Protein AF-0000000086115958 (afdb_homodimer)

Organism: NCBI:txid247094

pLDDT: mean 96.25, std 4.14, range [57.81, 99.0]

Structure (mmCIF, N/CA/C/O backbone):
data_AF-0000000086115958-model_v1
#
loop_
_entity.id
_entity.type
_entity.pdbx_description
1 polymer 'Dehydrogenase/reductase SDR family member 9'
#
loop_
_atom_site.group_PDB
_atom_site.id
_atom_site.type_symbol
_atom_site.label_atom_id
_atom_site.label_alt_id
_atom_site.label_comp_id
_atom_site.label_asym_id
_atom_site.label_entity_id
_atom_site.label_seq_id
_atom_site.pdbx_PDB_ins_code
_atom_site.Cartn_x
_atom_site.Cartn_y
_atom_site.Cartn_z
_atom_site.occupancy
_atom_site.B_iso_or_equiv
_atom_site.auth_seq_id
_atom_site.auth_comp_id
_atom_site.auth_asym_id
_atom_site.auth_atom_id
_atom_site.pdbx_PDB_model_num
ATOM 1 N N . MET A 1 1 ? -3.943 7.516 -44.344 1 85.75 1 MET A N 1
ATOM 2 C CA . MET A 1 1 ? -3.139 7.391 -43.125 1 85.75 1 MET A CA 1
ATOM 3 C C . MET A 1 1 ? -3.992 6.918 -41.969 1 85.75 1 MET A C 1
ATOM 5 O O . MET A 1 1 ? -3.641 5.957 -41.281 1 85.75 1 MET A O 1
ATOM 9 N N . PHE A 1 2 ? -5.191 7.418 -41.844 1 91.94 2 PHE A N 1
ATOM 10 C CA . PHE A 1 2 ? -6.098 7.062 -40.781 1 91.94 2 PHE A CA 1
ATOM 11 C C . PHE A 1 2 ? -6.645 5.652 -40.969 1 91.94 2 PHE A C 1
ATOM 13 O O . PHE A 1 2 ? -6.754 4.887 -40 1 91.94 2 PHE A O 1
ATOM 20 N N . LEU A 1 3 ? -6.879 5.332 -42.219 1 91.69 3 LEU A N 1
ATOM 21 C CA . LEU A 1 3 ? -7.398 3.998 -42.5 1 91.69 3 LEU A CA 1
ATOM 22 C C . LEU A 1 3 ? -6.355 2.932 -42.188 1 91.69 3 LEU A C 1
ATOM 24 O O . LEU A 1 3 ? -6.691 1.87 -41.656 1 91.69 3 LEU A O 1
ATOM 28 N N . TYR A 1 4 ? -5.137 3.199 -42.531 1 93.19 4 TYR A N 1
ATOM 29 C CA . TYR A 1 4 ? -4.059 2.266 -42.219 1 93.19 4 TYR A CA 1
ATOM 30 C C . TYR A 1 4 ? -3.895 2.09 -40.719 1 93.19 4 TYR A C 1
ATOM 32 O O . TYR A 1 4 ? -3.621 0.986 -40.25 1 93.19 4 TYR A O 1
ATOM 40 N N . LEU A 1 5 ? -4.043 3.137 -40.094 1 93.19 5 LEU A N 1
ATOM 41 C CA . LEU A 1 5 ? -3.969 3.068 -38.625 1 93.19 5 LEU A CA 1
ATOM 42 C C . LEU A 1 5 ? -5.105 2.221 -38.062 1 93.19 5 LEU A C 1
ATOM 44 O O . LEU A 1 5 ? -4.887 1.396 -37.156 1 93.19 5 LEU A O 1
ATOM 48 N N . LEU A 1 6 ? -6.246 2.418 -38.531 1 93.81 6 LEU A N 1
ATOM 49 C CA . LEU A 1 6 ? -7.41 1.666 -38.062 1 93.81 6 LEU A CA 1
ATOM 50 C C . LEU A 1 6 ? -7.246 0.18 -38.375 1 93.81 6 LEU A C 1
ATOM 52 O O . LEU A 1 6 ? -7.594 -0.667 -37.531 1 93.81 6 LEU A O 1
ATOM 56 N N . VAL A 1 7 ? -6.797 -0.089 -39.531 1 93.88 7 VAL A N 1
ATOM 57 C CA . VAL A 1 7 ? -6.566 -1.476 -39.938 1 93.88 7 VAL A CA 1
ATOM 58 C C . VAL A 1 7 ? -5.5 -2.098 -39.031 1 93.88 7 VAL A C 1
ATOM 60 O O . VAL A 1 7 ? -5.641 -3.242 -38.594 1 93.88 7 VAL A O 1
ATOM 63 N N . SER A 1 8 ? -4.469 -1.376 -38.844 1 94.88 8 SER A N 1
ATOM 64 C CA . SER A 1 8 ? -3.412 -1.868 -37.969 1 94.88 8 SER A CA 1
ATOM 65 C C . SER A 1 8 ? -3.941 -2.141 -36.562 1 94.88 8 SER A C 1
ATOM 67 O O . SER A 1 8 ? -3.607 -3.16 -35.938 1 94.88 8 SER A O 1
ATOM 69 N N . ILE A 1 9 ? -4.73 -1.273 -36.031 1 94.06 9 ILE A N 1
ATOM 70 C CA . ILE A 1 9 ? -5.332 -1.444 -34.719 1 94.06 9 ILE A CA 1
ATOM 71 C C . ILE A 1 9 ? -6.242 -2.672 -34.719 1 94.06 9 ILE A C 1
ATOM 73 O O . ILE A 1 9 ? -6.25 -3.447 -33.75 1 94.06 9 ILE A O 1
ATOM 77 N N . GLY A 1 10 ? -6.93 -2.777 -35.719 1 94.81 10 GLY A N 1
ATOM 78 C CA . GLY A 1 10 ? -7.789 -3.943 -35.875 1 94.81 10 GLY A CA 1
ATOM 79 C C . GLY A 1 10 ? -7.02 -5.25 -35.875 1 94.81 10 GLY A C 1
ATOM 80 O O . GLY A 1 10 ? -7.414 -6.211 -35.219 1 94.81 10 GLY A O 1
ATOM 81 N N . ILE A 1 11 ? -5.988 -5.309 -36.594 1 95.69 11 ILE A N 1
ATOM 82 C CA . ILE A 1 11 ? -5.152 -6.5 -36.656 1 95.69 11 ILE A CA 1
ATOM 83 C C . ILE A 1 11 ? -4.547 -6.805 -35.312 1 95.69 11 ILE A C 1
ATOM 85 O O . ILE A 1 11 ? -4.523 -7.961 -34.875 1 95.69 11 ILE A O 1
ATOM 89 N N . LEU A 1 12 ? -4.066 -5.801 -34.656 1 94.38 12 LEU A N 1
ATOM 90 C CA . LEU A 1 12 ? -3.498 -5.973 -33.344 1 94.38 12 LEU A CA 1
ATOM 91 C C . LEU A 1 12 ? -4.547 -6.492 -32.375 1 94.38 12 LEU A C 1
ATOM 93 O O . LEU A 1 12 ? -4.246 -7.324 -31.5 1 94.38 12 LEU A O 1
ATOM 97 N N . TYR A 1 13 ? -5.656 -6 -32.531 1 94.19 13 TYR A N 1
ATOM 98 C CA . TYR A 1 13 ? -6.742 -6.422 -31.641 1 94.19 13 TYR A CA 1
ATOM 99 C C . TYR A 1 13 ? -7.098 -7.887 -31.875 1 94.19 13 TYR A C 1
ATOM 101 O O . TYR A 1 13 ? -7.309 -8.641 -30.922 1 94.19 13 TYR A O 1
ATOM 109 N N . ILE A 1 14 ? -7.176 -8.234 -33.062 1 95.69 14 ILE A N 1
ATOM 110 C CA . ILE A 1 14 ? -7.473 -9.617 -33.406 1 95.69 14 ILE A CA 1
ATOM 111 C C . ILE A 1 14 ? -6.352 -10.523 -32.9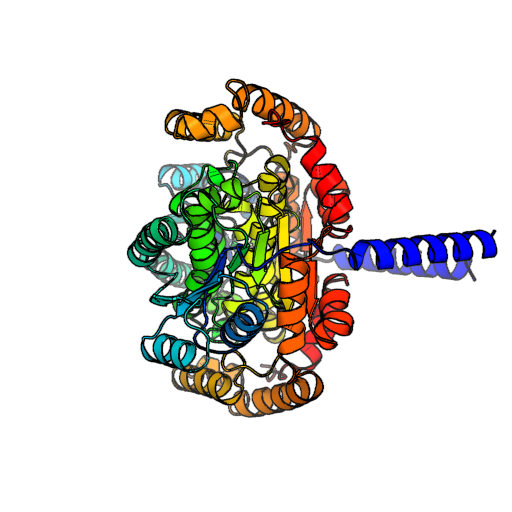06 1 95.69 14 ILE A C 1
ATOM 113 O O . ILE A 1 14 ? -6.617 -11.594 -32.344 1 95.69 14 ILE A O 1
ATOM 117 N N . TRP A 1 15 ? -5.219 -10.109 -33.125 1 95.69 15 TRP A N 1
ATOM 118 C CA . TRP A 1 15 ? -4.078 -10.852 -32.594 1 95.69 15 TRP A CA 1
ATOM 119 C C . TRP A 1 15 ? -4.176 -11.023 -31.094 1 95.69 15 TRP A C 1
ATOM 121 O O . TRP A 1 15 ? -3.938 -12.117 -30.578 1 95.69 15 TRP A O 1
ATOM 131 N N . TRP A 1 16 ? -4.488 -10 -30.453 1 93.56 16 TRP A N 1
ATOM 132 C CA . TRP A 1 16 ? -4.617 -10.039 -29 1 93.56 16 TRP A CA 1
ATOM 133 C C . TRP A 1 16 ? -5.707 -11.023 -28.578 1 93.56 16 TRP A C 1
ATOM 135 O O . TRP A 1 16 ? -5.535 -11.773 -27.609 1 93.56 16 TRP A O 1
ATOM 145 N N . ILE A 1 17 ? -6.742 -11.016 -29.25 1 94.69 17 ILE A N 1
ATOM 146 C CA . ILE A 1 17 ? -7.863 -11.898 -28.922 1 94.69 17 ILE A CA 1
ATOM 147 C C . ILE A 1 17 ? -7.43 -13.359 -29.078 1 94.69 17 ILE A C 1
ATOM 149 O O . ILE A 1 17 ? -7.742 -14.195 -28.234 1 94.69 17 ILE A O 1
ATOM 153 N N . VAL A 1 18 ? -6.758 -13.586 -30.094 1 96.12 18 VAL A N 1
ATOM 154 C CA . VAL A 1 18 ? -6.289 -14.945 -30.344 1 96.12 18 VAL A CA 1
ATOM 155 C C . VAL A 1 18 ? -5.281 -15.352 -29.281 1 96.12 18 VAL A C 1
ATOM 157 O O . VAL A 1 18 ? -5.414 -16.422 -28.656 1 96.12 18 VAL A O 1
ATOM 160 N N . ARG A 1 19 ? -4.41 -14.5 -29.047 1 95.88 19 ARG A N 1
ATOM 161 C CA . ARG A 1 19 ? -3.379 -14.766 -28.062 1 95.88 19 ARG A CA 1
ATOM 162 C C . ARG A 1 19 ? -3.988 -14.961 -26.672 1 95.88 19 ARG A C 1
ATOM 164 O O . ARG A 1 19 ? -3.619 -15.891 -25.953 1 95.88 19 ARG A O 1
ATOM 171 N N . ASP A 1 20 ? -4.906 -14.141 -26.375 1 95.88 20 ASP A N 1
ATOM 172 C CA . ASP A 1 20 ? -5.562 -14.156 -25.062 1 95.88 20 ASP A CA 1
ATOM 173 C C . ASP A 1 20 ? -6.426 -15.406 -24.906 1 95.88 20 ASP A C 1
ATOM 175 O O . ASP A 1 20 ? -6.738 -15.812 -23.781 1 95.88 20 ASP A O 1
ATOM 179 N N . GLY A 1 21 ? -6.793 -16.047 -25.984 1 95.94 21 GLY A N 1
ATOM 180 C CA . GLY A 1 21 ? -7.664 -17.219 -25.953 1 95.94 21 GLY A CA 1
ATOM 181 C C . GLY A 1 21 ? -6.902 -18.516 -25.906 1 95.94 21 GLY A C 1
ATOM 182 O O . GLY A 1 21 ? -7.488 -19.578 -25.656 1 95.94 21 GLY A O 1
ATOM 183 N N . LEU A 1 22 ? -5.594 -18.484 -26.078 1 97.06 22 LEU A N 1
ATOM 184 C CA . LEU A 1 22 ? -4.789 -19.703 -26.062 1 97.06 22 LEU A CA 1
ATOM 185 C C . LEU A 1 22 ? -4.641 -20.234 -24.641 1 97.06 22 LEU A C 1
ATOM 187 O O . LEU A 1 22 ? -4.309 -19.484 -23.719 1 97.06 22 LEU A O 1
ATOM 191 N N . LYS A 1 23 ? -4.887 -21.547 -24.484 1 96.94 23 LYS A N 1
ATOM 192 C CA . LYS A 1 23 ? -4.859 -22.172 -23.172 1 96.94 23 LYS A CA 1
ATOM 193 C C . LYS A 1 23 ? -3.857 -23.328 -23.141 1 96.94 23 LYS A C 1
ATOM 195 O O . LYS A 1 23 ? -3.496 -23.875 -24.172 1 96.94 23 LYS A O 1
ATOM 200 N N . ILE A 1 24 ? -3.482 -23.625 -21.953 1 95.88 24 ILE A N 1
ATOM 201 C CA . ILE A 1 24 ? -2.627 -24.797 -21.781 1 95.88 24 ILE A CA 1
ATOM 202 C C . ILE A 1 24 ? -3.445 -26.062 -21.969 1 95.88 24 ILE A C 1
ATOM 204 O O . ILE A 1 24 ? -4.672 -26.047 -21.844 1 95.88 24 ILE A O 1
ATOM 208 N N . ASN A 1 25 ? -2.934 -27.203 -22.297 1 88.44 25 ASN A N 1
ATOM 209 C CA . ASN A 1 25 ? -3.607 -28.422 -22.734 1 88.44 25 ASN A CA 1
ATOM 210 C C . ASN A 1 25 ? -4.207 -29.188 -21.562 1 88.44 25 ASN A C 1
ATOM 212 O O . ASN A 1 25 ? -5.32 -29.703 -21.656 1 88.44 25 ASN A O 1
ATOM 216 N N . ASN A 1 26 ? -3.494 -29.5 -20.5 1 89.75 26 ASN A N 1
ATOM 217 C CA . ASN A 1 26 ? -3.938 -30.375 -19.422 1 89.75 26 ASN A CA 1
ATOM 218 C C . ASN A 1 26 ? -3.779 -29.703 -18.062 1 89.75 26 ASN A C 1
ATOM 220 O O . ASN A 1 26 ? -2.686 -29.266 -17.703 1 89.75 26 ASN A O 1
ATOM 224 N N . VAL A 1 27 ? -5.074 -29.781 -17.359 1 94.19 27 VAL A N 1
ATOM 225 C CA . VAL A 1 27 ? -5.031 -29.172 -16.047 1 94.19 27 VAL A CA 1
ATOM 226 C C . VAL A 1 27 ? -5.207 -30.234 -14.969 1 94.19 27 VAL A C 1
ATOM 228 O O . VAL A 1 27 ? -5 -29.969 -13.781 1 94.19 27 VAL A O 1
ATOM 231 N N . THR A 1 28 ? -5.555 -31.469 -15.297 1 91.69 28 THR A N 1
ATOM 232 C CA . THR A 1 28 ? -5.984 -32.5 -14.352 1 91.69 28 THR A CA 1
ATOM 233 C C . THR A 1 28 ? -4.855 -32.844 -13.391 1 91.69 28 THR A C 1
ATOM 235 O O . THR A 1 28 ? -5.109 -33.219 -12.25 1 91.69 28 THR A O 1
ATOM 238 N N . GLU A 1 29 ? -3.604 -32.719 -13.711 1 90.56 29 GLU A N 1
ATOM 239 C CA . GLU A 1 29 ? -2.529 -33.094 -12.797 1 90.56 29 GLU A CA 1
ATOM 240 C C . GLU A 1 29 ? -1.898 -31.859 -12.148 1 90.56 29 GLU A C 1
ATOM 242 O O . GLU A 1 29 ? -0.893 -31.969 -11.445 1 90.56 29 GLU A O 1
ATOM 247 N N . LYS A 1 30 ? -2.586 -30.797 -12.305 1 97.31 30 LYS A N 1
ATOM 248 C CA . LYS A 1 30 ? -1.999 -29.562 -11.781 1 97.31 30 LYS A CA 1
ATOM 249 C C . LYS A 1 30 ? -2.594 -29.219 -10.422 1 97.31 30 LYS A C 1
ATOM 251 O O . LYS A 1 30 ? -3.812 -29.109 -10.273 1 97.31 30 LYS A O 1
ATOM 256 N N . HIS A 1 31 ? -1.722 -29.078 -9.438 1 98.56 31 HIS A N 1
ATOM 257 C CA . HIS A 1 31 ? -2.127 -28.688 -8.094 1 98.56 31 HIS A CA 1
ATOM 258 C C . HIS A 1 31 ? -2.238 -27.172 -7.973 1 98.56 31 HIS A C 1
ATOM 260 O O . HIS A 1 31 ? -1.352 -26.438 -8.422 1 98.56 31 HIS A O 1
ATOM 266 N N . ILE A 1 32 ? -3.328 -26.734 -7.422 1 98.81 32 ILE A N 1
ATOM 267 C CA . ILE A 1 32 ? -3.482 -25.328 -7.113 1 98.81 32 ILE A CA 1
ATOM 268 C C . ILE A 1 32 ? -3.883 -25.156 -5.648 1 98.81 32 ILE A C 1
ATOM 270 O O . ILE A 1 32 ? -4.633 -25.969 -5.105 1 98.81 32 ILE A O 1
ATOM 274 N N . LEU A 1 33 ? -3.316 -24.141 -4.977 1 98.94 33 LEU A N 1
ATOM 275 C CA . LEU A 1 33 ? -3.672 -23.797 -3.605 1 98.94 33 LEU A CA 1
ATOM 276 C C . LEU A 1 33 ? -4.422 -22.469 -3.553 1 98.94 33 LEU A C 1
ATOM 278 O O . LEU A 1 33 ? -4.012 -21.5 -4.18 1 98.94 33 LEU A O 1
ATOM 282 N N . ILE A 1 34 ? -5.523 -22.453 -2.877 1 98.94 34 ILE A N 1
ATOM 283 C CA . ILE A 1 34 ? -6.34 -21.25 -2.709 1 98.94 34 ILE A CA 1
ATOM 284 C C . ILE A 1 34 ? -6.492 -20.938 -1.224 1 98.94 34 ILE A C 1
ATOM 286 O O . ILE A 1 34 ? -6.871 -21.797 -0.432 1 98.94 34 ILE A O 1
ATOM 290 N N . THR A 1 35 ? -6.199 -19.734 -0.862 1 98.94 35 THR A N 1
ATOM 291 C CA . THR A 1 35 ? -6.441 -19.344 0.519 1 98.94 35 THR A CA 1
ATOM 292 C C . THR A 1 35 ? -7.82 -18.703 0.664 1 98.94 35 THR A C 1
ATOM 294 O O . THR A 1 35 ? -8.32 -18.078 -0.27 1 98.94 35 THR A O 1
ATOM 297 N N . GLY A 1 36 ? -8.398 -18.844 1.857 1 98.62 36 GLY A N 1
ATOM 298 C CA . GLY A 1 36 ? -9.672 -18.203 2.156 1 98.62 36 GLY A CA 1
ATOM 299 C C . GLY A 1 36 ? -10.844 -18.812 1.409 1 98.62 36 GLY A C 1
ATOM 300 O O . GLY A 1 36 ? -11.594 -18.109 0.729 1 98.62 36 GLY A O 1
ATOM 301 N N . CYS A 1 37 ? -11.094 -20.125 1.617 1 98.81 37 CYS A N 1
ATOM 302 C CA . CYS A 1 37 ? -12.117 -20.828 0.841 1 98.81 37 CYS A CA 1
ATOM 303 C C . CYS A 1 37 ? -13.383 -21.016 1.659 1 98.81 37 CYS A C 1
ATOM 305 O O . CYS A 1 37 ? -14.281 -21.766 1.253 1 98.81 37 CYS A O 1
ATOM 307 N N . ASP A 1 38 ? -13.5 -20.344 2.787 1 98.06 38 ASP A N 1
ATOM 308 C CA . ASP A 1 38 ? -14.695 -20.484 3.611 1 98.06 38 ASP A CA 1
ATOM 309 C C . ASP A 1 38 ? -15.938 -20 2.863 1 98.06 38 ASP A C 1
ATOM 311 O O . ASP A 1 38 ? -16.984 -20.641 2.926 1 98.06 38 ASP A O 1
ATOM 315 N N . THR A 1 39 ? -15.781 -18.859 2.213 1 96.38 39 THR A N 1
ATOM 316 C CA . THR A 1 39 ? -16.891 -18.203 1.524 1 96.38 39 THR A CA 1
ATOM 317 C C . THR A 1 39 ? -16.375 -17.391 0.339 1 96.38 39 THR A C 1
ATOM 319 O O . THR A 1 39 ? -15.211 -17.5 -0.038 1 96.38 39 THR A O 1
ATOM 322 N N . GLY A 1 40 ? -17.266 -16.797 -0.297 1 97.12 40 GLY A N 1
ATOM 323 C CA . GLY A 1 40 ? -16.906 -15.781 -1.274 1 97.12 40 GLY A CA 1
ATOM 324 C C . GLY A 1 40 ? -16.203 -16.344 -2.49 1 97.12 40 GLY A C 1
ATOM 325 O O . GLY A 1 40 ? -16.562 -17.406 -2.99 1 97.12 40 GLY A O 1
ATOM 326 N N . PHE A 1 41 ? -15.266 -15.547 -3.004 1 98.62 41 PHE A N 1
ATOM 327 C CA . PHE A 1 41 ? -14.547 -15.875 -4.23 1 98.62 41 PHE A CA 1
ATOM 328 C C . PHE A 1 41 ? -13.805 -17.203 -4.086 1 98.62 41 PHE A C 1
ATOM 330 O O . PHE A 1 41 ? -13.844 -18.047 -4.988 1 98.62 41 PHE A O 1
ATOM 337 N N . GLY A 1 42 ? -13.125 -17.359 -2.93 1 98.75 42 GLY A N 1
ATOM 338 C CA . GLY A 1 42 ? -12.328 -18.562 -2.719 1 98.75 42 GLY A CA 1
ATOM 339 C C . GLY A 1 42 ? -13.156 -19.828 -2.762 1 98.75 42 GLY A C 1
ATOM 340 O O . GLY A 1 42 ? -12.75 -20.812 -3.379 1 98.75 42 GLY A O 1
ATOM 341 N N . ASN A 1 43 ? -14.273 -19.766 -2.094 1 98.69 43 ASN A N 1
ATOM 342 C CA . ASN A 1 43 ? -15.172 -20.922 -2.09 1 98.69 43 ASN A CA 1
ATOM 343 C C . ASN A 1 43 ? -15.664 -21.25 -3.496 1 98.69 43 ASN A C 1
ATOM 345 O O . ASN A 1 43 ? -15.617 -22.406 -3.918 1 98.69 43 ASN A O 1
ATOM 349 N N . HIS A 1 44 ? -16.078 -20.234 -4.215 1 98.56 44 HIS A N 1
ATOM 350 C CA . HIS A 1 44 ? -16.562 -20.406 -5.578 1 98.56 44 HIS A CA 1
ATOM 351 C C . HIS A 1 44 ? -15.453 -20.938 -6.492 1 98.56 44 HIS A C 1
ATOM 353 O O . HIS A 1 44 ? -15.695 -21.812 -7.328 1 98.56 44 HIS A O 1
ATOM 359 N N . ALA A 1 45 ? -14.312 -20.438 -6.301 1 98.88 45 ALA A N 1
ATOM 360 C CA . ALA A 1 45 ? -13.172 -20.859 -7.113 1 98.88 45 ALA A CA 1
ATOM 361 C C . ALA A 1 45 ? -12.805 -22.312 -6.836 1 98.88 45 ALA A C 1
ATOM 363 O O . ALA A 1 45 ? -12.547 -23.078 -7.766 1 98.88 45 ALA A O 1
ATOM 364 N N . ALA A 1 46 ? -12.773 -22.641 -5.57 1 98.88 46 ALA A N 1
ATOM 365 C CA . ALA A 1 46 ? -12.438 -24.016 -5.203 1 98.88 46 ALA A CA 1
ATOM 366 C C . ALA A 1 46 ? -13.375 -25.016 -5.879 1 98.88 46 ALA A C 1
ATOM 368 O O . ALA A 1 46 ? -12.93 -26 -6.453 1 98.88 46 ALA A O 1
ATOM 369 N N . ARG A 1 47 ? -14.617 -24.75 -5.875 1 98.75 47 ARG A N 1
ATOM 370 C CA . ARG A 1 47 ? -15.617 -25.625 -6.484 1 98.75 47 ARG A CA 1
ATOM 371 C C . ARG A 1 47 ? -15.453 -25.656 -8 1 98.75 47 ARG A C 1
ATOM 373 O O . ARG A 1 47 ? -15.477 -26.734 -8.602 1 98.75 47 ARG A O 1
ATOM 380 N N . ALA A 1 48 ? -15.312 -24.5 -8.562 1 98.62 48 ALA A N 1
ATOM 381 C CA . ALA A 1 48 ? -15.211 -24.391 -10.016 1 98.62 48 ALA A CA 1
ATOM 382 C C . ALA A 1 48 ? -13.984 -25.125 -10.539 1 98.62 48 ALA A C 1
ATOM 384 O O . ALA A 1 48 ? -14.062 -25.844 -11.539 1 98.62 48 ALA A O 1
ATOM 385 N N . PHE A 1 49 ? -12.867 -24.984 -9.859 1 98.75 49 PHE A N 1
ATOM 386 C CA . PHE A 1 49 ? -11.617 -25.562 -10.352 1 98.75 49 PHE A CA 1
ATOM 387 C C . PHE A 1 49 ? -11.57 -27.047 -10.07 1 98.75 49 PHE A C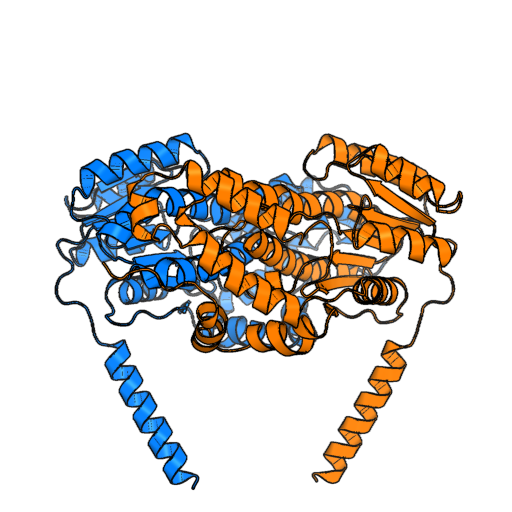 1
ATOM 389 O O . PHE A 1 49 ? -10.961 -27.812 -10.828 1 98.75 49 PHE A O 1
ATOM 396 N N . ASP A 1 50 ? -12.242 -27.438 -8.992 1 98.56 50 ASP A N 1
ATOM 397 C CA . ASP A 1 50 ? -12.414 -28.875 -8.773 1 98.56 50 ASP A CA 1
ATOM 398 C C . ASP A 1 50 ? -13.195 -29.516 -9.922 1 98.56 50 ASP A C 1
ATOM 400 O O . ASP A 1 50 ? -12.805 -30.562 -10.438 1 98.56 50 ASP A O 1
ATOM 404 N N . LYS A 1 51 ? -14.227 -28.875 -10.297 1 97.75 51 LYS A N 1
ATOM 405 C CA . LYS A 1 51 ? -15.055 -29.359 -11.391 1 97.75 51 LYS A CA 1
ATOM 406 C C . LYS A 1 51 ? -14.281 -29.406 -12.695 1 97.75 51 LYS A C 1
ATOM 408 O O . LYS A 1 51 ? -14.508 -30.281 -13.539 1 97.75 51 LYS A O 1
ATOM 413 N N . LYS A 1 52 ? -13.352 -28.547 -12.859 1 97 52 LYS A N 1
ATOM 414 C CA . LYS A 1 52 ? -12.57 -28.453 -14.086 1 97 52 LYS A CA 1
ATOM 415 C C . LYS A 1 52 ? -11.469 -29.516 -14.117 1 97 52 LYS A C 1
ATOM 417 O O . LYS A 1 52 ? -10.852 -29.75 -15.164 1 97 52 LYS A O 1
ATOM 422 N N . GLY A 1 53 ? -11.18 -30.078 -12.922 1 97.31 53 GLY A N 1
ATOM 423 C CA . GLY A 1 53 ? -10.273 -31.219 -12.914 1 97.31 53 GLY A CA 1
ATOM 424 C C . GLY A 1 53 ? -8.961 -30.922 -12.211 1 97.31 53 GLY A C 1
ATOM 425 O O . GLY A 1 53 ? -8.109 -31.797 -12.078 1 97.31 53 GLY A O 1
ATOM 426 N N . PHE A 1 54 ? -8.75 -29.672 -11.719 1 98.25 54 PHE A N 1
ATOM 427 C CA . PHE A 1 54 ? -7.547 -29.359 -10.969 1 98.25 54 PHE A CA 1
ATOM 428 C C . PHE A 1 54 ? -7.484 -30.172 -9.68 1 98.25 54 PHE A C 1
ATOM 430 O O . PHE A 1 54 ? -8.516 -30.594 -9.156 1 98.25 54 PHE A O 1
ATOM 437 N N . ARG A 1 55 ? -6.301 -30.391 -9.211 1 98.25 55 ARG A N 1
ATOM 438 C CA . ARG A 1 55 ? -6.109 -30.859 -7.84 1 98.25 55 ARG A CA 1
ATOM 439 C C . ARG A 1 55 ? -6.078 -29.672 -6.871 1 98.25 55 ARG A C 1
ATOM 441 O O . ARG A 1 55 ? -5.02 -29.094 -6.613 1 98.25 55 ARG A O 1
ATOM 448 N N . VAL A 1 56 ? -7.203 -29.438 -6.273 1 98.81 56 VAL A N 1
ATOM 449 C CA . VAL A 1 56 ? -7.379 -28.203 -5.512 1 98.81 56 VAL A CA 1
ATOM 450 C C . VAL A 1 56 ? -7.004 -28.438 -4.051 1 98.81 56 VAL A C 1
ATOM 452 O O . VAL A 1 56 ? -7.531 -29.344 -3.406 1 98.81 56 VAL A O 1
ATOM 455 N N . LEU A 1 57 ? -6.07 -27.688 -3.555 1 98.88 57 LEU A N 1
ATOM 456 C CA . LEU A 1 57 ? -5.742 -27.547 -2.139 1 98.88 57 LEU A CA 1
ATOM 457 C C . LEU A 1 57 ? -6.398 -26.312 -1.539 1 98.88 57 LEU A C 1
ATOM 459 O O . LEU A 1 57 ? -5.879 -25.203 -1.679 1 98.88 57 LEU A O 1
ATOM 463 N N . ALA A 1 58 ? -7.52 -26.516 -0.878 1 98.88 58 ALA A N 1
ATOM 464 C CA . ALA A 1 58 ? -8.32 -25.406 -0.367 1 98.88 58 ALA A CA 1
ATOM 465 C C . ALA A 1 58 ? -8.039 -25.156 1.112 1 98.88 58 ALA A C 1
ATOM 467 O O . ALA A 1 58 ? -8.117 -26.078 1.928 1 98.88 58 ALA A O 1
ATOM 468 N N . THR A 1 59 ? -7.684 -23.938 1.453 1 98.94 59 THR A N 1
ATOM 469 C CA . THR A 1 59 ? -7.492 -23.609 2.861 1 98.94 59 THR A CA 1
ATOM 470 C C . THR A 1 59 ? -8.68 -22.812 3.395 1 98.94 59 THR A C 1
ATOM 472 O O . THR A 1 59 ? -9.242 -21.984 2.684 1 98.94 59 THR A O 1
ATOM 475 N N . CYS A 1 60 ? -9.07 -23.141 4.617 1 98.69 60 CYS A N 1
ATOM 476 C CA . CYS A 1 60 ? -10.156 -22.469 5.324 1 98.69 60 CYS A CA 1
ATOM 477 C C . CYS A 1 60 ? -9.695 -21.984 6.695 1 98.69 60 CYS A C 1
ATOM 479 O O . CYS A 1 60 ? -8.773 -22.547 7.281 1 98.69 60 CYS A O 1
ATOM 481 N N . LEU A 1 61 ? -10.297 -20.922 7.098 1 98.31 61 LEU A N 1
ATOM 482 C CA . LEU A 1 61 ? -10.039 -20.438 8.453 1 98.31 61 LEU A CA 1
ATOM 483 C C . LEU A 1 61 ? -10.781 -21.297 9.477 1 98.31 61 LEU A C 1
ATOM 485 O O . LEU A 1 61 ? -10.297 -21.484 10.594 1 98.31 61 LEU A O 1
ATOM 489 N N . THR A 1 62 ? -11.969 -21.844 9.062 1 98.06 62 THR A N 1
ATOM 490 C CA . THR A 1 62 ? -12.82 -22.562 10.008 1 98.06 62 THR A CA 1
ATOM 491 C C . THR A 1 62 ? -12.984 -24.016 9.578 1 98.06 62 THR A C 1
ATOM 493 O O . THR A 1 62 ? -12.984 -24.328 8.383 1 98.06 62 THR A O 1
ATOM 496 N N . GLU A 1 63 ? -13.227 -24.859 10.562 1 98.31 63 GLU A N 1
ATOM 497 C CA . GLU A 1 63 ? -13.516 -26.266 10.289 1 98.31 63 GLU A CA 1
ATOM 498 C C . GLU A 1 63 ? -14.836 -26.422 9.547 1 98.31 63 GLU A C 1
ATOM 500 O O . GLU A 1 63 ? -14.977 -27.297 8.695 1 98.31 63 GLU A O 1
ATOM 505 N N . THR A 1 64 ? -15.742 -25.547 9.875 1 98.31 64 THR A N 1
ATOM 506 C CA . THR A 1 64 ? -17.047 -25.594 9.227 1 98.31 64 THR A CA 1
ATOM 507 C C . THR A 1 64 ? -16.922 -25.312 7.73 1 98.31 64 THR A C 1
ATOM 509 O O . THR A 1 64 ? -17.547 -25.984 6.91 1 98.31 64 THR A O 1
ATOM 512 N N . GLY A 1 65 ? -16.141 -24.328 7.402 1 97.94 65 GLY A N 1
ATOM 513 C CA . GLY A 1 65 ? -15.906 -24.031 5.996 1 97.94 65 GLY A CA 1
ATOM 514 C C . GLY A 1 65 ? -15.242 -25.172 5.25 1 97.94 65 GLY A C 1
ATOM 515 O O . GLY A 1 65 ? -15.648 -25.516 4.137 1 97.94 65 GLY A O 1
ATOM 516 N N . ALA A 1 66 ? -14.289 -25.797 5.867 1 98.44 66 ALA A N 1
ATOM 517 C CA . ALA A 1 66 ? -13.562 -26.906 5.262 1 98.44 66 ALA A CA 1
ATOM 518 C C . ALA A 1 66 ? -14.492 -28.094 5.027 1 98.44 66 ALA A C 1
ATOM 520 O O . ALA A 1 66 ? -14.484 -28.688 3.945 1 98.44 66 ALA A O 1
ATOM 521 N N . ALA A 1 67 ? -15.242 -28.422 6.004 1 98.12 67 ALA A N 1
ATOM 522 C CA . ALA A 1 67 ? -16.172 -29.531 5.898 1 98.12 67 ALA A CA 1
ATOM 523 C C . ALA A 1 67 ? -17.219 -29.281 4.816 1 98.12 67 ALA A C 1
ATOM 525 O O . ALA A 1 67 ? -17.562 -30.188 4.059 1 98.12 67 ALA A O 1
ATOM 526 N N . GLY A 1 68 ? -17.703 -28.062 4.848 1 97.88 68 GLY A N 1
ATOM 527 C CA . GLY A 1 68 ? -18.688 -27.703 3.838 1 97.88 68 GLY A CA 1
ATOM 528 C C . GLY A 1 68 ? -18.172 -27.844 2.42 1 97.88 68 GLY A C 1
ATOM 529 O O . GLY A 1 68 ? -18.891 -28.297 1.532 1 97.88 68 GLY A O 1
ATOM 530 N N . LEU A 1 69 ? -16.984 -27.484 2.189 1 97.81 69 LEU A N 1
ATOM 531 C CA . LEU A 1 69 ? -16.375 -27.594 0.868 1 97.81 69 LEU A CA 1
ATOM 532 C C . LEU A 1 69 ? -16.188 -29.047 0.472 1 97.81 69 LEU A C 1
ATOM 534 O O . LEU A 1 69 ? -16.438 -29.422 -0.678 1 97.81 69 LEU A O 1
ATOM 538 N N . LYS A 1 70 ? -15.766 -29.875 1.353 1 97.25 70 LYS A N 1
ATOM 539 C CA . LYS A 1 70 ? -15.547 -31.281 1.089 1 97.25 70 LYS A CA 1
ATOM 540 C C . LYS A 1 70 ? -16.844 -31.969 0.678 1 97.25 70 LYS A C 1
ATOM 542 O O . LYS A 1 70 ? -16.844 -32.875 -0.147 1 97.25 70 LYS A O 1
ATOM 547 N N . GLU A 1 71 ? -17.859 -31.516 1.191 1 97.81 71 GLU A N 1
ATOM 548 C CA . GLU A 1 71 ? -19.172 -32.125 0.946 1 97.81 71 GLU A CA 1
ATOM 549 C C . GLU A 1 71 ? -19.625 -31.891 -0.488 1 97.81 71 GLU A C 1
ATOM 551 O O . GLU A 1 71 ? -20.375 -32.688 -1.053 1 97.81 71 GLU A O 1
ATOM 556 N N . VAL A 1 72 ? -19.203 -30.859 -1.04 1 97.94 72 VAL A N 1
ATOM 557 C CA . VAL A 1 72 ? -19.797 -30.469 -2.309 1 97.94 72 VAL A CA 1
ATOM 558 C C . VAL A 1 72 ? -18.766 -30.594 -3.43 1 97.94 72 VAL A C 1
ATOM 560 O O . VAL A 1 72 ? -19 -30.109 -4.547 1 97.94 72 VAL A O 1
ATOM 563 N N . THR A 1 73 ? -17.609 -31.094 -3.121 1 98.25 73 THR A N 1
ATOM 564 C CA . THR A 1 73 ? -16.547 -31.25 -4.117 1 98.25 73 THR A CA 1
ATOM 565 C C . THR A 1 73 ? -16.094 -32.688 -4.207 1 98.25 73 THR A C 1
ATOM 567 O O . THR A 1 73 ? -16.531 -33.531 -3.426 1 98.25 73 THR A O 1
ATOM 570 N N . SER A 1 74 ? -15.273 -32.969 -5.203 1 97.62 74 SER A N 1
ATOM 571 C CA . SER A 1 74 ? -14.797 -34.344 -5.41 1 97.62 74 SER A CA 1
ATOM 572 C C . SER A 1 74 ? -13.734 -34.719 -4.383 1 97.62 74 SER A C 1
ATOM 574 O O . SER A 1 74 ? -13.281 -33.875 -3.611 1 97.62 74 SER A O 1
ATOM 576 N N . GLN A 1 75 ? -13.258 -35.906 -4.402 1 96 75 GLN A N 1
ATOM 577 C CA . GLN A 1 75 ? -12.242 -36.438 -3.486 1 96 75 GLN A CA 1
ATOM 578 C C . GLN A 1 75 ? -10.867 -35.844 -3.812 1 96 75 GLN A C 1
ATOM 580 O O . GLN A 1 75 ? -9.945 -35.938 -3.002 1 96 75 GLN A O 1
ATOM 585 N N . ARG A 1 76 ? -10.781 -35.281 -4.992 1 96.06 76 ARG A N 1
ATOM 586 C CA . ARG A 1 76 ? -9.516 -34.719 -5.406 1 96.06 76 ARG A CA 1
ATOM 587 C C . ARG A 1 76 ? -9.203 -33.438 -4.602 1 96.06 76 ARG A C 1
ATOM 589 O O . ARG A 1 76 ? -8.039 -33.125 -4.383 1 96.06 76 ARG A O 1
ATOM 596 N N . LEU A 1 77 ? -10.234 -32.781 -4.215 1 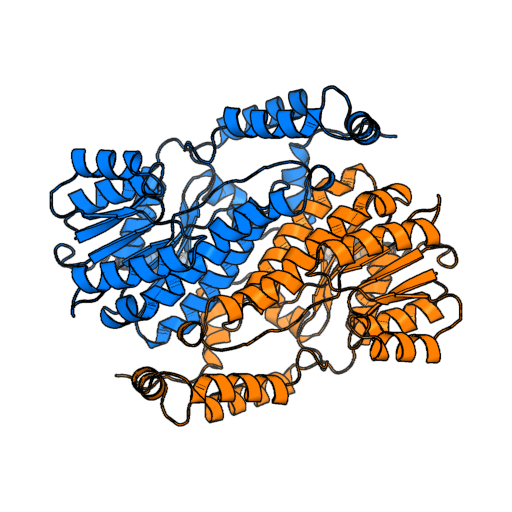98.31 77 LEU A N 1
ATOM 597 C CA . LEU A 1 77 ? -10.039 -31.562 -3.451 1 98.31 77 LEU A CA 1
ATOM 598 C C . LEU A 1 77 ? -9.688 -31.875 -2.002 1 98.31 77 LEU A C 1
ATOM 600 O O . LEU A 1 77 ? -10.359 -32.688 -1.357 1 98.31 77 LEU A O 1
ATOM 604 N N . LYS A 1 78 ? -8.617 -31.312 -1.514 1 98.5 78 LYS A N 1
ATOM 605 C CA . LYS A 1 78 ? -8.188 -31.438 -0.124 1 98.5 78 LYS A CA 1
ATOM 606 C C . LYS A 1 78 ? -8.305 -30.109 0.615 1 98.5 78 LYS A C 1
ATOM 608 O O . LYS A 1 78 ? -8.047 -29.047 0.042 1 98.5 78 LYS A O 1
ATOM 613 N N . THR A 1 79 ? -8.695 -30.219 1.834 1 98.62 79 THR A N 1
ATOM 614 C CA . THR A 1 79 ? -8.828 -29 2.641 1 98.62 79 THR A CA 1
ATOM 615 C C . THR A 1 79 ? -7.859 -29.031 3.818 1 98.62 79 THR A C 1
ATOM 617 O O . THR A 1 79 ? -7.445 -30.109 4.262 1 98.62 79 THR A O 1
ATOM 620 N N . THR A 1 80 ? -7.434 -27.891 4.293 1 98.5 80 THR A N 1
ATOM 621 C CA . THR A 1 80 ? -6.695 -27.719 5.543 1 98.5 80 THR A CA 1
ATOM 622 C C . THR A 1 80 ? -7.02 -26.375 6.184 1 98.5 80 THR A C 1
ATOM 624 O O . THR A 1 80 ? -7.586 -25.5 5.531 1 98.5 80 THR A O 1
ATOM 627 N N . ILE A 1 81 ? -6.781 -26.281 7.492 1 98.75 81 ILE A N 1
ATOM 628 C CA . ILE A 1 81 ? -7.031 -25.047 8.219 1 98.75 81 ILE A CA 1
ATOM 629 C C . ILE A 1 81 ? -5.809 -24.141 8.141 1 98.75 81 ILE A C 1
ATOM 631 O O . ILE A 1 81 ? -4.68 -24.594 8.344 1 98.75 81 ILE A O 1
ATOM 635 N N . LEU A 1 82 ? -6.043 -22.875 7.82 1 98.81 82 LEU A N 1
ATOM 636 C CA . LEU A 1 82 ? -4.957 -21.906 7.703 1 98.81 82 LEU A CA 1
ATOM 637 C C . LEU A 1 82 ? -5.371 -20.562 8.273 1 98.81 82 LEU A C 1
ATOM 639 O O . LEU A 1 82 ? -6.418 -20.016 7.906 1 98.81 82 LEU A O 1
ATOM 643 N N . ASP A 1 83 ? -4.672 -20.109 9.219 1 98.81 83 ASP A N 1
ATOM 644 C CA . ASP A 1 83 ? -4.672 -18.703 9.617 1 98.81 83 ASP A CA 1
ATOM 645 C C . ASP A 1 83 ? -3.428 -17.984 9.094 1 98.81 83 ASP A C 1
ATOM 647 O O . ASP A 1 83 ? -2.326 -18.188 9.609 1 98.81 83 ASP A O 1
ATOM 651 N N . VAL A 1 84 ? -3.615 -17.141 8.102 1 98.75 84 VAL A N 1
ATOM 652 C CA . VAL A 1 84 ? -2.49 -16.547 7.383 1 98.75 84 VAL A CA 1
ATOM 653 C C . VAL A 1 84 ? -1.724 -15.602 8.312 1 98.75 84 VAL A C 1
ATOM 655 O O . VAL A 1 84 ? -0.604 -15.188 8 1 98.75 84 VAL A O 1
ATOM 658 N N . THR A 1 85 ? -2.32 -15.203 9.477 1 98.62 85 THR A N 1
ATOM 659 C CA . THR A 1 85 ? -1.681 -14.258 10.383 1 98.62 85 THR A CA 1
ATOM 660 C C . THR A 1 85 ? -0.784 -14.984 11.383 1 98.62 85 THR A C 1
ATOM 662 O O . THR A 1 85 ? -0.076 -14.344 12.164 1 98.62 85 THR A O 1
ATOM 665 N N . LYS A 1 86 ? -0.838 -16.266 11.375 1 98.62 86 LYS A N 1
ATOM 666 C CA . LYS A 1 86 ? -0.06 -17.062 12.328 1 98.62 86 LYS A CA 1
ATOM 667 C C . LYS A 1 86 ? 1.093 -17.781 11.633 1 98.62 86 LYS A C 1
ATOM 669 O O . LYS A 1 86 ? 0.871 -18.656 10.797 1 98.62 86 LYS A O 1
ATOM 674 N N . ALA A 1 87 ? 2.242 -17.469 12.055 1 97.25 87 ALA A N 1
ATOM 675 C CA . ALA A 1 87 ? 3.449 -18.016 11.438 1 97.25 87 ALA A CA 1
ATOM 676 C C . ALA A 1 87 ? 3.455 -19.547 11.492 1 97.25 87 ALA A C 1
ATOM 678 O O . ALA A 1 87 ? 3.799 -20.203 10.508 1 97.25 87 ALA A O 1
ATOM 679 N N . ASP A 1 88 ? 3.094 -20.078 12.594 1 97.44 88 ASP A N 1
ATOM 680 C CA . ASP A 1 88 ? 3.086 -21.531 12.75 1 97.44 88 ASP A CA 1
ATOM 681 C C . ASP A 1 88 ? 2.076 -22.172 11.805 1 97.44 88 ASP A C 1
ATOM 683 O O . ASP A 1 88 ? 2.316 -23.266 11.281 1 97.44 88 ASP A O 1
ATOM 687 N N . SER A 1 89 ? 0.955 -21.531 11.641 1 98.38 89 SER A N 1
ATOM 688 C CA . SER A 1 89 ? -0.057 -22.016 10.703 1 98.38 89 SER A CA 1
ATOM 689 C C . SER A 1 89 ? 0.481 -22.062 9.281 1 98.38 89 SER A C 1
ATOM 691 O O . SER A 1 89 ? 0.293 -23.047 8.57 1 98.38 89 SER A O 1
ATOM 693 N N . VAL A 1 90 ? 1.211 -21.062 8.867 1 98.44 90 VAL A N 1
ATOM 694 C CA . VAL A 1 90 ? 1.749 -20.969 7.516 1 98.44 90 VAL A CA 1
ATOM 695 C C . VAL A 1 90 ? 2.867 -21.984 7.328 1 98.44 90 VAL A C 1
ATOM 697 O O . VAL A 1 90 ? 2.984 -22.594 6.262 1 98.44 90 VAL A O 1
ATOM 700 N N . LYS A 1 91 ? 3.652 -22.156 8.312 1 95.69 91 LYS A N 1
ATOM 701 C CA . LYS A 1 91 ? 4.715 -23.156 8.234 1 95.69 91 LYS A CA 1
ATOM 702 C C . LYS A 1 91 ? 4.141 -24.562 8.102 1 95.69 91 LYS A C 1
ATOM 704 O O . LYS A 1 91 ? 4.656 -25.375 7.328 1 95.69 91 LYS A O 1
ATOM 709 N N . SER A 1 92 ? 3.104 -24.844 8.844 1 97.75 92 SER A N 1
ATOM 710 C CA . SER A 1 92 ? 2.43 -26.141 8.742 1 97.75 92 SER A CA 1
ATOM 711 C C . SER A 1 92 ? 1.821 -26.344 7.359 1 97.75 92 SER A C 1
ATOM 713 O O . SER A 1 92 ? 1.775 -27.469 6.859 1 97.75 92 SER A O 1
ATOM 715 N N . LEU A 1 93 ? 1.356 -25.281 6.828 1 98.44 93 LEU A N 1
ATOM 716 C CA . LEU A 1 93 ? 0.811 -25.328 5.477 1 98.44 93 LEU A CA 1
ATOM 717 C C . LEU A 1 93 ? 1.866 -25.812 4.484 1 98.44 93 LEU A C 1
ATOM 719 O O . LEU A 1 93 ? 1.579 -26.641 3.617 1 98.44 93 LEU A O 1
ATOM 723 N N . ALA A 1 94 ? 3.043 -25.266 4.566 1 96.56 94 ALA A N 1
ATOM 724 C CA . ALA A 1 94 ? 4.121 -25.641 3.65 1 96.56 94 ALA A CA 1
ATOM 725 C C . ALA A 1 94 ? 4.418 -27.141 3.727 1 96.56 94 ALA A C 1
ATOM 727 O O . ALA A 1 94 ? 4.621 -27.781 2.699 1 96.56 94 ALA A O 1
ATOM 728 N N . LYS A 1 95 ? 4.438 -27.625 4.906 1 96.69 95 LYS A N 1
ATOM 729 C CA . LYS A 1 95 ? 4.664 -29.062 5.102 1 96.69 95 LYS A CA 1
ATOM 730 C C . LYS A 1 95 ? 3.539 -29.891 4.48 1 96.69 95 LYS A C 1
ATOM 732 O O . LYS A 1 95 ? 3.793 -30.906 3.84 1 96.69 95 LYS A O 1
ATOM 737 N N . TRP A 1 96 ? 2.393 -29.453 4.719 1 98.25 96 TRP A N 1
ATOM 738 C CA . TRP A 1 96 ? 1.224 -30.125 4.164 1 98.25 96 TRP A CA 1
ATOM 739 C C . TRP A 1 96 ? 1.264 -30.109 2.639 1 98.25 96 TRP A C 1
ATOM 741 O O . TRP A 1 96 ? 0.997 -31.141 1.999 1 98.25 96 TRP A O 1
ATOM 751 N N . VAL A 1 97 ? 1.62 -28.984 2.039 1 98.25 97 VAL A N 1
ATOM 752 C CA . VAL A 1 97 ? 1.688 -28.828 0.589 1 98.25 97 VAL A CA 1
ATOM 753 C C . VAL A 1 97 ? 2.758 -29.75 0.021 1 98.25 97 VAL A C 1
ATOM 755 O O . VAL A 1 97 ? 2.566 -30.359 -1.035 1 98.25 97 VAL A O 1
ATOM 758 N N . THR A 1 98 ? 3.859 -29.875 0.693 1 96.25 98 THR A N 1
ATOM 759 C CA . THR A 1 98 ? 4.938 -30.766 0.265 1 96.25 98 THR A CA 1
ATOM 760 C C . THR A 1 98 ? 4.434 -32.188 0.097 1 96.25 98 THR A C 1
ATOM 762 O O . THR A 1 98 ? 4.758 -32.875 -0.886 1 96.25 98 THR A O 1
ATOM 765 N N . ARG A 1 99 ? 3.611 -32.594 0.953 1 96.5 99 ARG A N 1
ATOM 766 C CA . ARG A 1 99 ? 3.088 -33.969 0.926 1 96.5 99 ARG A CA 1
ATOM 767 C C . ARG A 1 99 ? 2.076 -34.125 -0.202 1 96.5 99 ARG A C 1
ATOM 769 O O . ARG A 1 99 ? 1.933 -35.219 -0.75 1 96.5 99 ARG A O 1
ATOM 776 N N . GLN A 1 100 ? 1.44 -33.094 -0.529 1 96.75 100 GLN A N 1
ATOM 777 C CA . GLN A 1 100 ? 0.372 -33.188 -1.519 1 96.75 100 GLN A CA 1
ATOM 778 C C . GLN A 1 100 ? 0.93 -33.125 -2.938 1 96.75 100 GLN A C 1
ATOM 780 O O . GLN A 1 100 ? 0.475 -33.844 -3.822 1 96.75 100 GLN A O 1
ATOM 785 N N . VAL A 1 101 ? 1.89 -32.25 -3.211 1 96.62 101 VAL A N 1
ATOM 786 C CA . VAL A 1 101 ? 2.236 -31.922 -4.59 1 96.62 101 VAL A CA 1
ATOM 787 C C . VAL A 1 101 ? 3.473 -32.719 -5.016 1 96.62 101 VAL A C 1
ATOM 789 O O . VAL A 1 101 ? 3.709 -32.906 -6.207 1 96.62 101 VAL A O 1
ATOM 792 N N . GLY A 1 102 ? 4.363 -33.156 -4.102 1 91.81 102 GLY A N 1
ATOM 793 C CA . GLY A 1 102 ? 5.562 -33.938 -4.41 1 91.81 102 GLY A CA 1
ATOM 794 C C . GLY A 1 102 ? 6.508 -33.188 -5.348 1 91.81 102 GLY A C 1
ATOM 795 O O . GLY A 1 102 ? 6.762 -32 -5.176 1 91.81 102 GLY A O 1
ATOM 796 N N . GLU A 1 103 ? 7.004 -33.875 -6.348 1 92.56 103 GLU A N 1
ATOM 797 C CA . GLU A 1 103 ? 8.023 -33.344 -7.246 1 92.56 103 GLU A CA 1
ATOM 798 C C . GLU A 1 103 ? 7.395 -32.5 -8.344 1 92.56 103 GLU A C 1
ATOM 800 O O . GLU A 1 103 ? 8.094 -31.766 -9.039 1 92.56 103 GLU A O 1
ATOM 805 N N . GLN A 1 104 ? 6.117 -32.594 -8.477 1 94.94 104 GLN A N 1
ATOM 806 C CA . GLN A 1 104 ? 5.438 -31.844 -9.516 1 94.94 104 GLN A CA 1
ATOM 807 C C . GLN A 1 104 ? 5.406 -30.359 -9.18 1 94.94 104 GLN A C 1
ATOM 809 O O . GLN A 1 104 ? 5.418 -29.516 -10.078 1 94.94 104 GLN A O 1
ATOM 814 N N . GLY A 1 105 ? 5.344 -30.094 -7.918 1 97.81 105 GLY A N 1
ATOM 815 C CA . GLY A 1 105 ? 5.262 -28.703 -7.48 1 97.81 105 GLY A CA 1
ATOM 816 C C . GLY A 1 105 ? 3.852 -28.141 -7.523 1 97.81 105 GLY A C 1
ATOM 817 O O . GLY A 1 105 ? 2.889 -28.891 -7.707 1 97.81 105 GLY A O 1
ATOM 818 N N . LEU A 1 106 ? 3.756 -26.891 -7.285 1 98.69 106 LEU A N 1
ATOM 819 C CA . LEU A 1 106 ? 2.484 -26.188 -7.23 1 98.69 106 LEU A CA 1
ATOM 820 C C . LEU A 1 106 ? 2.275 -25.344 -8.484 1 98.69 106 LEU A C 1
ATOM 822 O O . LEU A 1 106 ? 3.018 -24.391 -8.734 1 98.69 106 LEU A O 1
ATOM 826 N N . TRP A 1 107 ? 1.257 -25.688 -9.234 1 98.62 107 TRP A N 1
ATOM 827 C CA . TRP A 1 107 ? 0.992 -24.969 -10.484 1 98.62 107 TRP A CA 1
ATOM 828 C C . TRP A 1 107 ? 0.474 -23.562 -10.219 1 98.62 107 TRP A C 1
ATOM 830 O O . TRP A 1 107 ? 0.861 -22.609 -10.898 1 98.62 107 TRP A O 1
ATOM 840 N N . GLY A 1 108 ? -0.415 -23.516 -9.242 1 98.81 108 GLY A N 1
ATOM 841 C CA . GLY A 1 108 ? -1.019 -22.219 -8.977 1 98.81 108 GLY A CA 1
ATOM 842 C C . GLY A 1 108 ? -1.179 -21.938 -7.496 1 98.81 108 GLY A C 1
ATOM 843 O O . GLY A 1 108 ? -1.551 -22.812 -6.723 1 98.81 108 GLY A O 1
ATOM 844 N N . LEU A 1 109 ? -0.833 -20.766 -7.09 1 98.94 109 LEU A N 1
ATOM 845 C CA . LEU A 1 109 ? -1.143 -20.203 -5.777 1 98.94 109 LEU A CA 1
ATOM 846 C C . LEU A 1 109 ? -2.082 -19 -5.906 1 98.94 109 LEU A C 1
ATOM 848 O O . LEU A 1 109 ? -1.739 -18 -6.535 1 98.94 109 LEU A O 1
ATOM 852 N N . ILE A 1 110 ? -3.252 -19.141 -5.391 1 99 110 ILE A N 1
ATOM 853 C CA . ILE A 1 110 ? -4.223 -18.047 -5.375 1 99 110 ILE A CA 1
ATOM 854 C C . ILE A 1 110 ? -4.355 -17.5 -3.961 1 99 110 ILE A C 1
ATOM 856 O O . ILE A 1 110 ? -4.977 -18.125 -3.098 1 99 110 ILE A O 1
ATOM 860 N N . ASN A 1 111 ? -3.746 -16.375 -3.771 1 98.94 111 ASN A N 1
ATOM 861 C CA . ASN A 1 111 ? -3.912 -15.648 -2.52 1 98.94 111 ASN A CA 1
ATOM 862 C C . ASN A 1 111 ? -5.215 -14.852 -2.504 1 98.94 111 ASN A C 1
ATOM 864 O O . ASN A 1 111 ? -5.27 -13.734 -3.02 1 98.94 111 ASN A O 1
ATOM 868 N N . ASN A 1 112 ? -6.172 -15.398 -1.812 1 98.88 112 ASN A N 1
ATOM 869 C CA . ASN A 1 112 ? -7.52 -14.844 -1.85 1 98.88 112 ASN A CA 1
ATOM 870 C C . ASN A 1 112 ? -8 -14.445 -0.457 1 98.88 112 ASN A C 1
ATOM 872 O O . ASN A 1 112 ? -8.906 -13.625 -0.322 1 98.88 112 ASN A O 1
ATOM 876 N N . ALA A 1 113 ? -7.379 -15.008 0.593 1 98.75 113 ALA A N 1
ATOM 877 C CA . ALA A 1 113 ? -7.781 -14.672 1.955 1 98.75 113 ALA A CA 1
ATOM 878 C C . ALA A 1 113 ? -7.727 -13.164 2.182 1 98.75 113 ALA A C 1
ATOM 880 O O . ALA A 1 113 ? -6.762 -12.5 1.791 1 98.75 113 ALA A O 1
ATOM 881 N N . GLY A 1 114 ? -8.758 -12.633 2.738 1 98.12 114 GLY A N 1
ATOM 882 C CA . GLY A 1 114 ? -8.812 -11.203 3.006 1 98.12 114 GLY A CA 1
ATOM 883 C C . GLY A 1 114 ? -10.008 -10.805 3.854 1 98.12 114 GLY A C 1
ATOM 884 O O . GLY A 1 114 ? -10.969 -11.562 3.979 1 98.12 114 GLY A O 1
ATOM 885 N N . ILE A 1 115 ? -9.906 -9.664 4.434 1 98.06 115 ILE A N 1
ATOM 886 C CA . ILE A 1 115 ? -10.992 -9.094 5.219 1 98.06 115 ILE A CA 1
ATOM 887 C C . ILE A 1 115 ? -11.141 -7.609 4.91 1 98.06 115 ILE A C 1
ATOM 889 O O . ILE A 1 115 ? -10.18 -6.965 4.473 1 98.06 115 ILE A O 1
ATOM 893 N N . MET A 1 116 ? -12.281 -7.156 5.164 1 97.06 116 MET A N 1
ATOM 894 C CA . MET A 1 116 ? -12.547 -5.73 4.988 1 97.06 116 MET A CA 1
ATOM 895 C C . MET A 1 116 ? -11.992 -4.93 6.16 1 97.06 116 MET A C 1
ATOM 897 O O . MET A 1 116 ? -11.414 -3.857 5.969 1 97.06 116 MET A O 1
ATOM 901 N N . GLY A 1 117 ? -12.133 -5.512 7.344 1 96.38 117 GLY A N 1
ATOM 902 C CA . GLY A 1 117 ? -11.875 -4.734 8.547 1 96.38 117 GLY A CA 1
ATOM 903 C C . GLY A 1 117 ? -12.898 -3.637 8.773 1 96.38 117 GLY A C 1
ATOM 904 O O . GLY A 1 117 ? -13.93 -3.592 8.102 1 96.38 117 GLY A O 1
ATOM 905 N N . THR A 1 118 ? -12.609 -2.809 9.727 1 94.75 118 THR A N 1
ATOM 906 C CA . THR A 1 118 ? -13.516 -1.718 10.07 1 94.75 118 THR A CA 1
ATOM 907 C C . THR A 1 118 ? -13.352 -0.554 9.094 1 94.75 118 THR A C 1
ATOM 909 O O . THR A 1 118 ? -12.266 0.004 8.961 1 94.75 118 THR A O 1
ATOM 912 N N . LEU A 1 119 ? -14.414 -0.258 8.445 1 95.5 119 LEU A N 1
ATOM 913 C CA . LEU A 1 119 ? -14.43 0.923 7.586 1 95.5 119 LEU A CA 1
ATOM 914 C C . LEU A 1 119 ? -15.102 2.096 8.297 1 95.5 119 LEU A C 1
ATOM 916 O O . LEU A 1 119 ? -16.297 2.045 8.594 1 95.5 119 LEU A O 1
ATOM 920 N N . ALA A 1 120 ? -14.438 3.07 8.609 1 96.5 120 ALA A N 1
ATOM 921 C CA . ALA A 1 120 ? -14.906 4.281 9.281 1 96.5 120 ALA A CA 1
ATOM 922 C C . ALA A 1 120 ? -13.938 5.438 9.062 1 96.5 120 ALA A C 1
ATOM 924 O O . ALA A 1 120 ? -12.82 5.242 8.578 1 96.5 120 ALA A O 1
ATOM 925 N N . PRO A 1 121 ? -14.398 6.664 9.25 1 96.75 121 PRO A N 1
ATOM 926 C CA . PRO A 1 121 ? -13.438 7.77 9.227 1 96.75 121 PRO A CA 1
ATOM 927 C C . PRO A 1 121 ? -12.195 7.492 10.078 1 96.75 121 PRO A C 1
ATOM 929 O O . PRO A 1 121 ? -12.305 6.91 11.156 1 96.75 121 PRO A O 1
ATOM 932 N N . LEU A 1 122 ? -11.102 7.91 9.617 1 98 122 LEU A N 1
ATOM 933 C CA . LEU A 1 122 ? -9.836 7.516 10.219 1 98 122 LEU A CA 1
ATOM 934 C C . LEU A 1 122 ? -9.711 8.055 11.641 1 98 122 LEU A C 1
ATOM 936 O O . LEU A 1 122 ? -9.109 7.418 12.5 1 98 122 LEU A O 1
ATOM 940 N N . ASP A 1 123 ? -10.297 9.219 11.898 1 97.5 123 ASP A N 1
ATOM 941 C CA . ASP A 1 123 ? -10.156 9.805 13.227 1 97.5 123 ASP A CA 1
ATOM 942 C C . ASP A 1 123 ? -11.055 9.094 14.242 1 97.5 123 ASP A C 1
ATOM 944 O O . ASP A 1 123 ? -11.023 9.414 15.43 1 97.5 123 ASP A O 1
ATOM 948 N N . TRP A 1 124 ? -11.883 8.031 13.781 1 97.75 124 TRP A N 1
ATOM 949 C CA . TRP A 1 124 ? -12.656 7.184 14.688 1 97.75 124 TRP A CA 1
ATOM 950 C C . TRP A 1 124 ? -11.844 5.969 15.125 1 97.75 124 TRP A C 1
ATOM 952 O O . TRP A 1 124 ? -12.188 5.305 16.109 1 97.75 124 TRP A O 1
ATOM 962 N N . LEU A 1 125 ? -10.781 5.695 14.43 1 97.81 125 LEU A N 1
ATOM 963 C CA . LEU A 1 125 ? -10.172 4.367 14.469 1 97.81 125 LEU A CA 1
ATOM 964 C C . LEU A 1 125 ? -8.938 4.363 15.359 1 97.81 125 LEU A C 1
ATOM 966 O O . LEU A 1 125 ? -8.305 5.402 15.562 1 97.81 125 LEU A O 1
ATOM 970 N N . THR A 1 126 ? -8.656 3.211 15.875 1 97 126 THR A N 1
ATOM 971 C CA . THR A 1 126 ? -7.402 2.943 16.562 1 97 126 THR A CA 1
ATOM 972 C C . THR A 1 126 ? -6.41 2.252 15.633 1 97 126 THR A C 1
ATOM 974 O O . THR A 1 126 ? -6.781 1.814 14.539 1 97 126 THR A O 1
ATOM 977 N N . ILE A 1 127 ? -5.176 2.141 16.109 1 98.25 127 ILE A N 1
ATOM 978 C CA . ILE A 1 127 ? -4.164 1.5 15.281 1 98.25 127 ILE A CA 1
ATOM 979 C C . ILE A 1 127 ? -4.516 0.027 15.078 1 98.25 127 ILE A C 1
ATOM 981 O O . ILE A 1 127 ? -4.23 -0.548 14.031 1 98.25 127 ILE A O 1
ATOM 985 N N . GLU A 1 128 ? -5.172 -0.566 16.016 1 97.88 128 GLU A N 1
ATOM 986 C CA . GLU A 1 128 ? -5.539 -1.975 15.906 1 97.88 128 GLU A CA 1
ATOM 987 C C . GLU A 1 128 ? -6.582 -2.188 14.812 1 97.88 128 GLU A C 1
ATOM 989 O O . GLU A 1 128 ? -6.562 -3.205 14.117 1 97.88 128 GLU A O 1
ATOM 994 N N . ASP A 1 129 ? -7.5 -1.239 14.664 1 97.5 129 ASP A N 1
ATOM 995 C CA . ASP A 1 129 ? -8.484 -1.303 13.586 1 97.5 129 ASP A CA 1
ATOM 996 C C . ASP A 1 129 ? -7.805 -1.33 12.219 1 97.5 129 ASP A C 1
ATOM 998 O O . ASP A 1 129 ? -8.266 -2.018 11.305 1 97.5 129 ASP A O 1
ATOM 1002 N N . VAL A 1 130 ? -6.758 -0.586 12.109 1 98.44 130 VAL A N 1
ATOM 1003 C CA . VAL A 1 130 ? -6.039 -0.481 10.844 1 98.44 130 VAL A CA 1
ATOM 1004 C C . VAL A 1 130 ? -5.133 -1.695 10.664 1 98.44 130 VAL A C 1
ATOM 1006 O O . VAL A 1 130 ? -5.004 -2.221 9.555 1 98.44 130 VAL A O 1
ATOM 1009 N N . ARG A 1 131 ? -4.559 -2.162 11.703 1 98.69 131 ARG A N 1
ATOM 1010 C CA . ARG A 1 131 ? -3.582 -3.246 11.688 1 98.69 131 ARG A CA 1
ATOM 1011 C C . ARG A 1 131 ? -4.223 -4.555 11.234 1 98.69 131 ARG A C 1
ATOM 1013 O O . ARG A 1 131 ? -3.594 -5.348 10.539 1 98.69 131 ARG A O 1
ATOM 1020 N N . GLU A 1 132 ? -5.41 -4.773 11.602 1 98.56 132 GLU A N 1
ATOM 1021 C CA . GLU A 1 132 ? -6.051 -6.062 11.359 1 98.56 132 GLU A CA 1
ATOM 1022 C C . GLU A 1 132 ? -6.059 -6.41 9.875 1 98.56 132 GLU A C 1
ATOM 1024 O O . GLU A 1 132 ? -5.559 -7.461 9.477 1 98.56 132 GLU A O 1
ATOM 1029 N N . PRO A 1 133 ? -6.582 -5.531 8.984 1 98.69 133 PRO A N 1
ATOM 1030 C CA . PRO A 1 133 ? -6.523 -5.859 7.559 1 98.69 133 PRO A CA 1
ATOM 1031 C C . PRO A 1 133 ? -5.094 -5.941 7.031 1 98.69 133 PRO A C 1
ATOM 1033 O O . PRO A 1 133 ? -4.816 -6.719 6.113 1 98.69 133 PRO A O 1
ATOM 1036 N N . VAL A 1 134 ? -4.207 -5.18 7.566 1 98.94 134 VAL A N 1
ATOM 1037 C CA . VAL A 1 134 ? -2.816 -5.23 7.117 1 98.94 134 VAL A CA 1
ATOM 1038 C C . VAL A 1 134 ? -2.232 -6.609 7.402 1 98.94 134 VAL A C 1
ATOM 1040 O O . VAL A 1 134 ? -1.535 -7.184 6.562 1 98.94 134 VAL A O 1
ATOM 1043 N N . GLU A 1 135 ? -2.549 -7.148 8.547 1 98.94 135 GLU A N 1
ATOM 1044 C CA . GLU A 1 135 ? -2.033 -8.453 8.953 1 98.94 135 GLU A CA 1
ATOM 1045 C C . GLU A 1 135 ? -2.588 -9.562 8.062 1 98.94 135 GLU A C 1
ATOM 1047 O O . GLU A 1 135 ? -1.867 -10.492 7.695 1 98.94 135 GLU A O 1
ATOM 1052 N N . VAL A 1 136 ? -3.807 -9.461 7.699 1 98.88 136 VAL A N 1
ATOM 1053 C CA . VAL A 1 136 ? -4.461 -10.531 6.949 1 98.88 136 VAL A CA 1
ATOM 1054 C C . VAL A 1 136 ? -4.215 -10.336 5.453 1 98.88 136 VAL A C 1
ATOM 1056 O O . VAL A 1 136 ? -3.646 -11.211 4.793 1 98.88 136 VAL A O 1
ATOM 1059 N N . ASN A 1 137 ? -4.59 -9.156 4.914 1 98.94 137 ASN A N 1
ATOM 1060 C CA . ASN A 1 137 ? -4.645 -8.93 3.477 1 98.94 137 ASN A CA 1
ATOM 1061 C C . ASN A 1 137 ? -3.246 -8.781 2.879 1 98.94 137 ASN A C 1
ATOM 1063 O O . ASN A 1 137 ? -3.027 -9.117 1.713 1 98.94 137 ASN A O 1
ATOM 1067 N N . LEU A 1 138 ? -2.363 -8.227 3.697 1 98.94 138 LEU A N 1
ATOM 1068 C CA . LEU A 1 138 ? -1.055 -7.898 3.145 1 98.94 138 LEU A CA 1
ATOM 1069 C C . LEU A 1 138 ? 0.014 -8.852 3.666 1 98.94 138 LEU A C 1
ATOM 1071 O O . LEU A 1 138 ? 0.484 -9.727 2.934 1 98.94 138 LEU A O 1
ATOM 1075 N N . LEU A 1 139 ? 0.276 -8.797 4.973 1 98.94 139 LEU A N 1
ATOM 1076 C CA . LEU A 1 139 ? 1.368 -9.594 5.523 1 98.94 139 LEU A CA 1
ATOM 1077 C C . LEU A 1 139 ? 1.047 -11.078 5.449 1 98.94 139 LEU A C 1
ATOM 1079 O O . LEU A 1 139 ? 1.934 -11.898 5.195 1 98.94 139 LEU A O 1
ATOM 1083 N N . GLY A 1 140 ? -0.208 -11.438 5.715 1 98.94 140 GLY A N 1
ATOM 1084 C CA . GLY A 1 140 ? -0.608 -12.828 5.566 1 98.94 140 GLY A CA 1
ATOM 1085 C C . GLY A 1 140 ? -0.422 -13.359 4.156 1 98.94 140 GLY A C 1
ATOM 1086 O O . GLY A 1 140 ? 0.124 -14.445 3.959 1 98.94 140 GLY A O 1
ATOM 1087 N N . LEU A 1 141 ? -0.867 -12.609 3.188 1 98.94 141 LEU A N 1
ATOM 1088 C CA . LEU A 1 141 ? -0.695 -12.938 1.778 1 98.94 141 LEU A CA 1
ATOM 1089 C C . LEU A 1 141 ? 0.781 -13.117 1.438 1 98.94 141 LEU A C 1
ATOM 1091 O O . LEU A 1 141 ? 1.156 -14.086 0.774 1 98.94 141 LEU A O 1
ATOM 1095 N N . ILE A 1 142 ? 1.615 -12.227 1.908 1 98.94 142 ILE A N 1
ATOM 1096 C CA . ILE A 1 142 ? 3.043 -12.242 1.604 1 98.94 142 ILE A CA 1
ATOM 1097 C C . ILE A 1 142 ? 3.697 -13.461 2.25 1 98.94 142 ILE A C 1
ATOM 1099 O O . ILE A 1 142 ? 4.516 -14.141 1.621 1 98.94 142 ILE A O 1
ATOM 1103 N N . HIS A 1 143 ? 3.338 -13.703 3.479 1 98.88 143 HIS A N 1
ATOM 1104 C CA . HIS A 1 143 ? 3.941 -14.82 4.199 1 98.88 143 HIS A CA 1
ATOM 1105 C C . HIS A 1 143 ? 3.656 -16.141 3.498 1 98.88 143 HIS A C 1
ATOM 1107 O O . HIS A 1 143 ? 4.566 -16.938 3.283 1 98.88 143 HIS A O 1
ATOM 1113 N N . VAL A 1 144 ? 2.428 -16.344 3.117 1 98.94 144 VAL A N 1
ATOM 1114 C CA . VAL A 1 144 ? 2.047 -17.562 2.398 1 98.94 144 VAL A CA 1
ATOM 1115 C C . VAL A 1 144 ? 2.832 -17.656 1.092 1 98.94 144 VAL A C 1
ATOM 1117 O O . VAL A 1 144 ? 3.354 -18.719 0.748 1 98.94 144 VAL A O 1
ATOM 1120 N N . THR A 1 145 ? 2.918 -16.562 0.381 1 98.94 145 THR A N 1
ATOM 1121 C CA . THR A 1 145 ? 3.621 -16.531 -0.898 1 98.94 145 THR A CA 1
ATOM 1122 C C . THR A 1 145 ? 5.086 -16.906 -0.72 1 98.94 145 THR A C 1
ATOM 1124 O O . THR A 1 145 ? 5.602 -17.766 -1.437 1 98.94 145 THR A O 1
ATOM 1127 N N . LEU A 1 146 ? 5.738 -16.297 0.271 1 98.5 146 LEU A N 1
ATOM 1128 C CA . LEU A 1 146 ? 7.168 -16.5 0.468 1 98.5 146 LEU A CA 1
ATOM 1129 C C . LEU A 1 146 ? 7.461 -17.953 0.799 1 98.5 146 LEU A C 1
ATOM 1131 O O . LEU A 1 146 ? 8.469 -18.516 0.351 1 98.5 146 LEU A O 1
ATOM 1135 N N . VAL A 1 147 ? 6.574 -18.578 1.518 1 98.06 147 VAL A N 1
ATOM 1136 C CA . VAL A 1 147 ? 6.809 -19.938 1.962 1 98.06 147 VAL A CA 1
ATOM 1137 C C . VAL A 1 147 ? 6.535 -20.906 0.815 1 98.06 147 VAL A C 1
ATOM 1139 O O . VAL A 1 147 ? 7.156 -21.984 0.733 1 98.06 147 VAL A O 1
ATOM 1142 N N . LEU A 1 148 ? 5.75 -20.531 -0.149 1 98.5 148 LEU A N 1
ATOM 1143 C CA . LEU A 1 148 ? 5.316 -21.484 -1.165 1 98.5 148 LEU A CA 1
ATOM 1144 C C . LEU A 1 148 ? 6.016 -21.219 -2.492 1 98.5 148 LEU A C 1
ATOM 1146 O O . LEU A 1 148 ? 5.895 -22.016 -3.434 1 98.5 148 LEU A O 1
ATOM 1150 N N . ILE A 1 149 ? 6.77 -20.172 -2.625 1 98.12 149 ILE A N 1
ATOM 1151 C CA . ILE A 1 149 ? 7.457 -19.797 -3.854 1 98.12 149 ILE A CA 1
ATOM 1152 C C . ILE A 1 149 ? 8.266 -20.969 -4.383 1 98.12 149 ILE A C 1
ATOM 1154 O O . ILE A 1 149 ? 8.219 -21.281 -5.578 1 98.12 149 ILE A O 1
ATOM 1158 N N . PRO A 1 150 ? 9.016 -21.75 -3.486 1 97 150 PRO A N 1
ATOM 1159 C CA . PRO A 1 150 ? 9.82 -22.844 -4.027 1 97 150 PRO A CA 1
ATOM 1160 C C . PRO A 1 150 ? 8.969 -23.891 -4.75 1 97 150 PRO A C 1
ATOM 1162 O O . PRO A 1 150 ? 9.398 -24.453 -5.762 1 97 150 PRO A O 1
ATOM 1165 N N . PHE A 1 151 ? 7.777 -24.125 -4.324 1 98.12 151 PHE A N 1
ATOM 1166 C CA . PHE A 1 151 ? 6.891 -25.094 -4.953 1 98.12 151 PHE A CA 1
ATOM 1167 C C . PHE A 1 151 ? 6.383 -24.578 -6.293 1 98.12 151 PHE A C 1
ATOM 1169 O O . PHE A 1 151 ? 6.238 -25.344 -7.246 1 98.12 151 PHE A O 1
ATOM 1176 N N . VAL A 1 152 ? 6.129 -23.312 -6.344 1 98.69 152 VAL A N 1
ATOM 1177 C CA . VAL A 1 152 ? 5.621 -22.719 -7.578 1 98.69 152 VAL A CA 1
ATOM 1178 C C . VAL A 1 152 ? 6.734 -22.672 -8.625 1 98.69 152 VAL A C 1
ATOM 1180 O O . VAL A 1 152 ? 6.492 -22.922 -9.805 1 98.69 152 VAL A O 1
ATOM 1183 N N . LYS A 1 153 ? 7.934 -22.328 -8.188 1 97.44 153 LYS A N 1
ATOM 1184 C CA . LYS A 1 153 ? 9.078 -22.312 -9.094 1 97.44 153 LYS A CA 1
ATOM 1185 C C . LYS A 1 153 ? 9.297 -23.703 -9.711 1 97.44 153 LYS A C 1
ATOM 1187 O O . LYS A 1 153 ? 9.602 -23.812 -10.898 1 97.44 153 LYS A O 1
ATOM 1192 N N . LYS A 1 154 ? 9.148 -24.672 -8.883 1 96.62 154 LYS A N 1
ATOM 1193 C CA . LYS A 1 154 ? 9.352 -26.047 -9.344 1 96.62 154 LYS A CA 1
ATOM 1194 C C . LYS A 1 154 ? 8.414 -26.375 -10.5 1 96.62 154 LYS A C 1
ATOM 1196 O O . LYS A 1 154 ? 8.812 -27.062 -11.445 1 96.62 154 LYS A O 1
ATOM 1201 N N . ALA A 1 155 ? 7.266 -25.844 -10.469 1 97.38 155 ALA A N 1
ATOM 1202 C CA . ALA A 1 155 ? 6.262 -26.125 -11.492 1 97.38 155 ALA A CA 1
ATOM 1203 C C . ALA A 1 155 ? 6.285 -25.062 -12.586 1 97.38 155 ALA A C 1
ATOM 1205 O O . ALA A 1 155 ? 5.543 -25.156 -13.57 1 97.38 155 ALA A O 1
ATOM 1206 N N . ARG A 1 156 ? 7.152 -24.047 -12.406 1 97.38 156 ARG A N 1
ATOM 1207 C CA . ARG A 1 156 ? 7.07 -22.875 -13.273 1 97.38 156 ARG A CA 1
ATOM 1208 C C . ARG A 1 156 ? 5.629 -22.406 -13.422 1 97.38 156 ARG A C 1
ATOM 1210 O O . ARG A 1 156 ? 5.137 -22.234 -14.539 1 97.38 156 ARG A O 1
ATOM 1217 N N . GLY A 1 157 ? 5.012 -22.219 -12.242 1 98.44 157 GLY A N 1
ATOM 1218 C CA . GLY A 1 157 ? 3.57 -22.062 -12.164 1 98.44 157 GLY A CA 1
ATOM 1219 C C . GLY A 1 157 ? 3.129 -20.609 -12.156 1 98.44 157 GLY A C 1
ATOM 1220 O O . GLY A 1 157 ? 3.723 -19.766 -12.836 1 98.44 157 GLY A O 1
ATOM 1221 N N . ARG A 1 158 ? 1.926 -20.406 -11.469 1 98.75 158 ARG A N 1
ATOM 1222 C CA . ARG A 1 158 ? 1.229 -19.125 -11.445 1 98.75 158 ARG A CA 1
ATOM 1223 C C . ARG A 1 158 ? 0.981 -18.672 -10.008 1 98.75 158 ARG A C 1
ATOM 1225 O O . ARG A 1 158 ? 0.671 -19.469 -9.133 1 98.75 158 ARG A O 1
ATOM 1232 N N . ILE A 1 159 ? 1.214 -17.422 -9.773 1 98.94 159 ILE A N 1
ATOM 1233 C CA . ILE A 1 159 ? 0.772 -16.812 -8.531 1 98.94 159 ILE A CA 1
ATOM 1234 C C . ILE A 1 159 ? -0.271 -15.734 -8.828 1 98.94 159 ILE A C 1
ATOM 1236 O O . ILE A 1 159 ? -0.03 -14.836 -9.641 1 98.94 159 ILE A O 1
ATOM 1240 N N . ILE A 1 160 ? -1.421 -15.867 -8.25 1 99 160 ILE A N 1
ATOM 1241 C CA . ILE A 1 160 ? -2.531 -14.938 -8.422 1 99 160 ILE A CA 1
ATOM 1242 C C . ILE A 1 160 ? -2.852 -14.258 -7.094 1 99 160 ILE A C 1
ATOM 1244 O O . ILE A 1 160 ? -3.225 -14.922 -6.125 1 99 160 ILE A O 1
ATOM 1248 N N . ASN A 1 161 ? -2.648 -13 -7.031 1 99 161 ASN A N 1
ATOM 1249 C CA . ASN A 1 161 ? -2.99 -12.211 -5.852 1 99 161 ASN A CA 1
ATOM 1250 C C . ASN A 1 161 ? -4.305 -11.461 -6.043 1 99 161 ASN A C 1
ATOM 1252 O O . ASN A 1 161 ? -4.441 -10.656 -6.969 1 99 161 ASN A O 1
ATOM 1256 N N . VAL A 1 162 ? -5.242 -11.734 -5.148 1 98.94 162 VAL A N 1
ATOM 1257 C CA . VAL A 1 162 ? -6.523 -11.039 -5.215 1 98.94 162 VAL A CA 1
ATOM 1258 C C . VAL A 1 162 ? -6.438 -9.727 -4.441 1 98.94 162 VAL A C 1
ATOM 1260 O O . VAL A 1 162 ? -6.484 -9.719 -3.209 1 98.94 162 VAL A O 1
ATOM 1263 N N . SER A 1 163 ? -6.332 -8.68 -5.152 1 98.81 163 SER A N 1
ATOM 1264 C CA . SER A 1 163 ? -6.355 -7.34 -4.586 1 98.81 163 SER A CA 1
ATOM 1265 C C . SER A 1 163 ? -7.766 -6.762 -4.59 1 98.81 163 SER A C 1
ATOM 1267 O O . SER A 1 163 ? -8.695 -7.379 -4.062 1 98.81 163 SER A O 1
ATOM 1269 N N . SER A 1 164 ? -7.965 -5.625 -5.137 1 98.62 164 SER A N 1
ATOM 1270 C CA . SER A 1 164 ? -9.211 -4.867 -5.23 1 98.62 164 SER A CA 1
ATOM 1271 C C . SER A 1 164 ? -9.008 -3.57 -6.004 1 98.62 164 SER A C 1
ATOM 1273 O O . SER A 1 164 ? -7.879 -3.094 -6.141 1 98.62 164 SER A O 1
ATOM 1275 N N . VAL A 1 165 ? -10.109 -3.068 -6.559 1 98.44 165 VAL A N 1
ATOM 1276 C CA . VAL A 1 165 ? -10.039 -1.69 -7.031 1 98.44 165 VAL A CA 1
ATOM 1277 C C . VAL A 1 165 ? -9.656 -0.765 -5.879 1 98.44 165 VAL A C 1
ATOM 1279 O O . VAL A 1 165 ? -9.109 0.32 -6.102 1 98.44 165 VAL A O 1
ATOM 1282 N N . GLY A 1 166 ? -9.891 -1.25 -4.66 1 98.31 166 GLY A N 1
ATOM 1283 C CA . GLY A 1 166 ? -9.5 -0.514 -3.469 1 98.31 166 GLY A CA 1
ATOM 1284 C C . GLY A 1 166 ? -7.992 -0.402 -3.311 1 98.31 166 GLY A C 1
ATOM 1285 O O . GLY A 1 166 ? -7.504 0.382 -2.494 1 98.31 166 GLY A O 1
ATOM 1286 N N . GLY A 1 167 ? -7.23 -1.182 -4.055 1 98.62 167 GLY A N 1
ATOM 1287 C CA . GLY A 1 167 ? -5.781 -1.06 -4.094 1 98.62 167 GLY A CA 1
ATOM 1288 C C . GLY A 1 167 ? -5.297 -0.024 -5.09 1 98.62 167 GLY A C 1
ATOM 1289 O O . GLY A 1 167 ? -4.098 0.246 -5.176 1 98.62 167 GLY A O 1
ATOM 1290 N N . ARG A 1 168 ? -6.289 0.571 -5.824 1 97.75 168 ARG A N 1
ATOM 1291 C CA . ARG A 1 168 ? -6.008 1.588 -6.832 1 97.75 168 ARG A CA 1
ATOM 1292 C C . ARG A 1 168 ? -6.508 2.957 -6.383 1 97.75 168 ARG A C 1
ATOM 1294 O O . ARG A 1 168 ? -5.871 3.977 -6.656 1 97.75 168 ARG A O 1
ATOM 1301 N N . VAL A 1 169 ? -7.629 2.934 -5.727 1 97.81 169 VAL A N 1
ATOM 1302 C CA . VAL A 1 169 ? -8.258 4.16 -5.246 1 97.81 169 VAL A CA 1
ATOM 1303 C C . VAL A 1 169 ? -8.805 3.941 -3.836 1 97.81 169 VAL A C 1
ATOM 1305 O O . VAL A 1 169 ? -9.617 3.041 -3.613 1 97.81 169 VAL A O 1
ATOM 1308 N N . ALA A 1 170 ? -8.398 4.742 -2.949 1 97.19 170 ALA A N 1
ATOM 1309 C CA . ALA A 1 170 ? -8.906 4.652 -1.584 1 97.19 170 ALA A CA 1
ATOM 1310 C C . ALA A 1 170 ? -10.227 5.414 -1.438 1 97.19 170 ALA A C 1
ATOM 1312 O O . ALA A 1 170 ? -10.25 6.641 -1.546 1 97.19 170 ALA A O 1
ATOM 1313 N N . ALA A 1 171 ? -11.281 4.711 -1.092 1 93.44 171 ALA A N 1
ATOM 1314 C CA . ALA A 1 171 ? -12.602 5.336 -1.112 1 93.44 171 ALA A CA 1
ATOM 1315 C C . ALA A 1 171 ? -13.117 5.574 0.304 1 93.44 171 ALA A C 1
ATOM 1317 O O . ALA A 1 171 ? -14.172 6.176 0.493 1 93.44 171 ALA A O 1
ATOM 1318 N N . SER A 1 172 ? -12.43 5.09 1.278 1 92.75 172 SER A N 1
ATOM 1319 C CA . SER A 1 172 ? -12.867 5.227 2.666 1 92.75 172 SER A CA 1
ATOM 1320 C C . SER A 1 172 ? -11.688 5.082 3.627 1 92.75 172 SER A C 1
ATOM 1322 O O . SER A 1 172 ? -10.586 4.711 3.217 1 92.75 172 SER A O 1
ATOM 1324 N N . GLY A 1 173 ? -11.961 5.441 4.855 1 95.19 173 GLY A N 1
ATOM 1325 C CA . GLY A 1 173 ? -11.016 5.125 5.91 1 95.19 173 GLY A CA 1
ATOM 1326 C C . GLY A 1 173 ? -11.031 3.662 6.309 1 95.19 173 GLY A C 1
ATOM 1327 O O . GLY A 1 173 ? -11.938 2.916 5.922 1 95.19 173 GLY A O 1
ATOM 1328 N N . GLY A 1 174 ? -10.07 3.299 7.141 1 96.75 174 GLY A N 1
ATOM 1329 C CA . GLY A 1 174 ? -9.867 1.91 7.52 1 96.75 174 GLY A CA 1
ATOM 1330 C C . GLY A 1 174 ? -8.578 1.323 6.973 1 96.75 174 GLY A C 1
ATOM 1331 O O . GLY A 1 174 ? -7.832 2.004 6.266 1 96.75 174 GLY A O 1
ATOM 1332 N N . GLY A 1 175 ? -8.312 0.074 7.34 1 98.31 175 GLY A N 1
ATOM 1333 C CA . GLY A 1 175 ? -7.059 -0.55 6.949 1 98.31 175 GLY A CA 1
ATOM 1334 C C . GLY A 1 175 ? -7.156 -1.319 5.648 1 98.31 175 GLY A C 1
ATOM 1335 O O . GLY A 1 175 ? -6.141 -1.776 5.113 1 98.31 175 GLY A O 1
ATOM 1336 N N . TYR A 1 176 ? -8.367 -1.436 5.09 1 98.56 176 TYR A N 1
ATOM 1337 C CA . TYR A 1 176 ? -8.578 -2.268 3.912 1 98.56 176 TYR A CA 1
ATOM 1338 C C . TYR A 1 176 ? -7.844 -1.697 2.703 1 98.56 176 TYR A C 1
ATOM 1340 O O . TYR A 1 176 ? -7.027 -2.385 2.082 1 98.56 176 TYR A O 1
ATOM 1348 N N . PHE A 1 177 ? -8.078 -0.421 2.389 1 98.62 177 PHE A N 1
ATOM 1349 C CA . PHE A 1 177 ? -7.566 0.186 1.163 1 98.62 177 PHE A CA 1
ATOM 1350 C C . PHE A 1 177 ? -6.047 0.241 1.178 1 98.62 177 PHE A C 1
ATOM 1352 O O . PHE A 1 177 ? -5.395 -0.191 0.224 1 98.62 177 PHE A O 1
ATOM 1359 N N . LEU A 1 178 ? -5.504 0.695 2.289 1 98.88 178 LEU A N 1
ATOM 1360 C CA . LEU A 1 178 ? -4.047 0.784 2.332 1 98.88 178 LEU A CA 1
ATOM 1361 C C . LEU A 1 178 ? -3.416 -0.604 2.281 1 98.88 178 LEU A C 1
ATOM 1363 O O . LEU A 1 178 ? -2.324 -0.774 1.733 1 98.88 178 LEU A O 1
ATOM 1367 N N . SER A 1 179 ? -4.043 -1.631 2.873 1 98.94 179 SER A N 1
ATOM 1368 C CA . SER A 1 179 ? -3.525 -2.992 2.766 1 98.94 179 SER A CA 1
ATOM 1369 C C . SER A 1 179 ? -3.518 -3.467 1.316 1 98.94 179 SER A C 1
ATOM 1371 O O . SER A 1 179 ? -2.562 -4.109 0.875 1 98.94 179 SER A O 1
ATOM 1373 N N . LYS A 1 180 ? -4.578 -3.148 0.581 1 98.94 180 LYS A N 1
ATOM 1374 C CA . LYS A 1 180 ? -4.668 -3.584 -0.81 1 98.94 180 LYS A CA 1
ATOM 1375 C C . LYS A 1 180 ? -3.727 -2.775 -1.701 1 98.94 180 LYS A C 1
ATOM 1377 O O . LYS A 1 180 ? -3.188 -3.299 -2.678 1 98.94 180 LYS A O 1
ATOM 1382 N N . PHE A 1 181 ? -3.465 -1.483 -1.341 1 98.94 181 PHE A N 1
ATOM 1383 C CA . PHE A 1 181 ? -2.379 -0.757 -1.99 1 98.94 181 PHE A CA 1
ATOM 1384 C C . PHE A 1 181 ? -1.057 -1.496 -1.822 1 98.94 181 PHE A C 1
ATOM 1386 O O . PHE A 1 181 ? -0.299 -1.649 -2.783 1 98.94 181 PHE A O 1
ATOM 1393 N N . GLY A 1 182 ? -0.834 -1.939 -0.593 1 98.94 182 GLY A N 1
ATOM 1394 C CA . GLY A 1 182 ? 0.367 -2.723 -0.348 1 98.94 182 GLY A CA 1
ATOM 1395 C C . GLY A 1 182 ? 0.445 -3.977 -1.196 1 98.94 182 GLY A C 1
ATOM 1396 O O . GLY A 1 182 ? 1.514 -4.324 -1.704 1 98.94 182 GLY A O 1
ATOM 1397 N N . VAL A 1 183 ? -0.693 -4.625 -1.396 1 98.94 183 VAL A N 1
ATOM 1398 C CA . VAL A 1 183 ? -0.752 -5.844 -2.199 1 98.94 183 VAL A CA 1
ATOM 1399 C C . VAL A 1 183 ? -0.353 -5.531 -3.639 1 98.94 183 VAL A C 1
ATOM 1401 O O . VAL A 1 183 ? 0.359 -6.312 -4.273 1 98.94 183 VAL A O 1
ATOM 1404 N N . GLU A 1 184 ? -0.789 -4.391 -4.184 1 98.88 184 GLU A N 1
ATOM 1405 C CA . GLU A 1 184 ? -0.415 -3.99 -5.539 1 98.88 184 GLU A CA 1
ATOM 1406 C C . GLU A 1 184 ? 1.1 -3.857 -5.676 1 98.88 184 GLU A C 1
ATOM 1408 O O . GLU A 1 184 ? 1.688 -4.367 -6.629 1 98.88 184 GLU A O 1
ATOM 1413 N N . GLY A 1 185 ? 1.688 -3.178 -4.723 1 98.81 185 GLY A N 1
ATOM 1414 C CA . GLY A 1 185 ? 3.133 -3.014 -4.746 1 98.81 185 GLY A CA 1
ATOM 1415 C C . GLY A 1 185 ? 3.885 -4.328 -4.645 1 98.81 185 GLY A C 1
ATOM 1416 O O . GLY A 1 185 ? 4.836 -4.566 -5.391 1 98.81 185 GLY A O 1
ATOM 1417 N N . PHE A 1 186 ? 3.402 -5.188 -3.701 1 98.94 186 PHE A N 1
ATOM 1418 C CA . PHE A 1 186 ? 4.008 -6.504 -3.537 1 98.94 186 PHE A CA 1
ATOM 1419 C C . PHE A 1 186 ? 3.902 -7.312 -4.824 1 98.94 186 PHE A C 1
ATOM 1421 O O . PHE A 1 186 ? 4.879 -7.926 -5.258 1 98.94 186 PHE A O 1
ATOM 1428 N N . ASN A 1 187 ? 2.715 -7.27 -5.402 1 98.94 187 ASN A N 1
ATOM 1429 C CA . ASN A 1 187 ? 2.455 -8.023 -6.625 1 98.94 187 ASN A CA 1
ATOM 1430 C C . ASN A 1 187 ? 3.426 -7.637 -7.738 1 98.94 187 ASN A C 1
ATOM 1432 O O . ASN A 1 187 ? 3.992 -8.508 -8.398 1 98.94 187 ASN A O 1
ATOM 1436 N N . ASP A 1 188 ? 3.625 -6.383 -7.953 1 98.62 188 ASP A N 1
ATOM 1437 C CA . ASP A 1 188 ? 4.488 -5.91 -9.031 1 98.62 188 ASP A CA 1
ATOM 1438 C C . ASP A 1 188 ? 5.941 -6.309 -8.789 1 98.62 188 ASP A C 1
ATOM 1440 O O . ASP A 1 188 ? 6.641 -6.723 -9.711 1 98.62 188 ASP A O 1
ATOM 1444 N N . SER A 1 189 ? 6.359 -6.168 -7.523 1 98.38 189 SER A N 1
ATOM 1445 C CA . SER A 1 189 ? 7.711 -6.602 -7.172 1 98.38 189 SER A CA 1
ATOM 1446 C C . SER A 1 189 ? 7.898 -8.094 -7.434 1 98.38 189 SER A C 1
ATOM 1448 O O . SER A 1 189 ? 8.898 -8.5 -8.023 1 98.38 189 SER A O 1
ATOM 1450 N N . LEU A 1 190 ? 6.945 -8.836 -7.004 1 98.81 190 LEU A N 1
ATOM 1451 C CA . LEU A 1 190 ? 7.016 -10.281 -7.141 1 98.81 190 LEU A CA 1
ATOM 1452 C C . LEU A 1 190 ? 7.016 -10.695 -8.609 1 98.81 190 LEU A C 1
ATOM 1454 O O . LEU A 1 190 ? 7.785 -11.57 -9.016 1 98.81 190 LEU A O 1
ATOM 1458 N N . ARG A 1 191 ? 6.137 -10.094 -9.375 1 98.56 191 ARG A N 1
ATOM 1459 C CA . ARG A 1 191 ? 6.027 -10.391 -10.797 1 98.56 191 ARG A CA 1
ATOM 1460 C C . ARG A 1 191 ? 7.375 -10.234 -11.492 1 98.56 191 ARG A C 1
ATOM 1462 O O . ARG A 1 191 ? 7.801 -11.125 -12.234 1 98.56 191 ARG A O 1
ATOM 1469 N N . ARG A 1 192 ? 8.008 -9.203 -11.203 1 97.19 192 ARG A N 1
ATOM 1470 C CA . ARG A 1 192 ? 9.289 -8.922 -11.844 1 97.19 192 ARG A CA 1
ATOM 1471 C C . ARG A 1 192 ? 10.375 -9.867 -11.352 1 97.19 192 ARG A C 1
ATOM 1473 O O . ARG A 1 192 ? 11.203 -10.336 -12.141 1 97.19 192 ARG A O 1
ATOM 1480 N N . ASP A 1 193 ? 10.367 -10.203 -10.078 1 96.69 193 ASP A N 1
ATOM 1481 C CA . ASP A 1 193 ? 11.352 -11.117 -9.492 1 96.69 193 ASP A CA 1
ATOM 1482 C C . ASP A 1 193 ? 11.195 -12.523 -10.062 1 96.69 193 ASP A C 1
ATOM 1484 O O . ASP A 1 193 ? 12.18 -13.25 -10.219 1 96.69 193 ASP A O 1
ATOM 1488 N N . MET A 1 194 ? 9.984 -12.922 -10.352 1 97.56 194 MET A N 1
ATOM 1489 C CA . MET A 1 194 ? 9.688 -14.312 -10.688 1 97.56 194 MET A CA 1
ATOM 1490 C C . MET A 1 194 ? 9.781 -14.539 -12.195 1 97.56 194 MET A C 1
ATOM 1492 O O . MET A 1 194 ? 9.82 -15.68 -12.656 1 97.56 194 MET A O 1
ATOM 1496 N N . LYS A 1 195 ? 9.844 -13.453 -12.914 1 96.06 195 LYS A N 1
ATOM 1497 C CA . LYS A 1 195 ? 9.812 -13.539 -14.375 1 96.06 195 LYS A CA 1
ATOM 1498 C C . LYS A 1 195 ? 10.914 -14.453 -14.898 1 96.06 195 LYS A C 1
ATOM 1500 O O . LYS A 1 195 ? 10.672 -15.305 -15.758 1 96.06 195 LYS A O 1
ATOM 1505 N N . ALA A 1 196 ? 12.07 -14.383 -14.281 1 93.88 196 ALA A N 1
ATOM 1506 C CA . ALA A 1 196 ? 13.227 -15.125 -14.766 1 93.88 196 ALA A CA 1
ATOM 1507 C C . ALA A 1 196 ? 13.07 -16.625 -14.508 1 93.88 196 ALA A C 1
ATOM 1509 O O . ALA A 1 196 ? 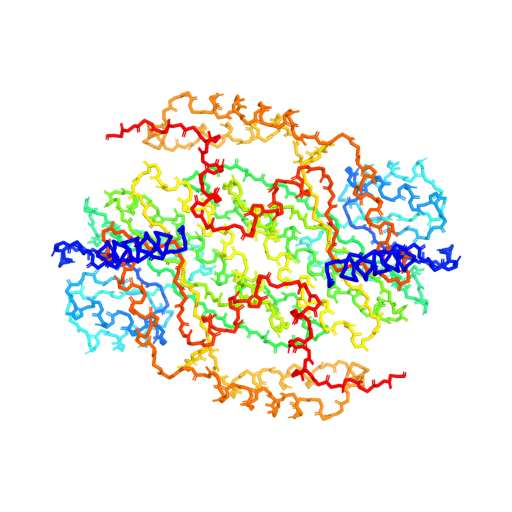13.773 -17.438 -15.109 1 93.88 196 ALA A O 1
ATOM 1510 N N . PHE A 1 197 ? 12.18 -16.984 -13.703 1 96.5 197 PHE A N 1
ATOM 1511 C CA . PHE A 1 197 ? 12.039 -18.375 -13.305 1 96.5 197 PHE A CA 1
ATOM 1512 C C . PHE A 1 197 ? 10.844 -19.016 -13.984 1 96.5 197 PHE A C 1
ATOM 1514 O O . PHE A 1 197 ? 10.438 -20.125 -13.633 1 96.5 197 PHE A O 1
ATOM 1521 N N . GLY A 1 198 ? 10.219 -18.266 -14.875 1 96.81 198 GLY A N 1
ATOM 1522 C CA . GLY A 1 198 ? 9.086 -18.797 -15.617 1 96.81 198 GLY A CA 1
ATOM 1523 C C . GLY A 1 198 ? 7.793 -18.781 -14.828 1 96.81 198 GLY A C 1
ATOM 1524 O O . GLY A 1 198 ? 6.812 -19.422 -15.219 1 96.81 198 GLY A O 1
ATOM 1525 N N . VAL A 1 199 ? 7.809 -18.156 -13.688 1 98.38 199 VAL A N 1
ATOM 1526 C CA . VAL A 1 199 ? 6.609 -18.016 -12.867 1 98.38 199 VAL A CA 1
ATOM 1527 C C . VAL A 1 199 ? 5.832 -16.766 -13.273 1 98.38 199 VAL A C 1
ATOM 1529 O O . VAL A 1 199 ? 6.398 -15.672 -13.352 1 98.38 199 VAL A O 1
ATOM 1532 N N . LYS A 1 200 ? 4.547 -16.953 -13.609 1 98.56 200 LYS A N 1
ATOM 1533 C CA . LYS A 1 200 ? 3.686 -15.82 -13.953 1 98.56 200 LYS A CA 1
ATOM 1534 C C . LYS A 1 200 ? 2.912 -15.32 -12.734 1 98.56 200 LYS A C 1
ATOM 1536 O O . LYS A 1 200 ? 2.367 -16.125 -11.977 1 98.56 200 LYS A O 1
ATOM 1541 N N . VAL A 1 201 ? 2.943 -14.023 -12.516 1 98.88 201 VAL A N 1
ATOM 1542 C CA . VAL A 1 201 ? 2.27 -13.406 -11.375 1 98.88 201 VAL A CA 1
ATOM 1543 C C . VAL A 1 201 ? 1.209 -12.43 -11.875 1 98.88 201 VAL A C 1
ATOM 1545 O O . VAL A 1 201 ? 1.501 -11.547 -12.695 1 98.88 201 VAL A O 1
ATOM 1548 N N . SER A 1 202 ? -0.031 -12.602 -11.414 1 98.88 202 SER A N 1
ATOM 1549 C CA . SER A 1 202 ? -1.148 -11.758 -11.836 1 98.88 202 SER A CA 1
ATOM 1550 C C . SER A 1 202 ? -1.862 -11.148 -10.633 1 98.88 202 SER A C 1
ATOM 1552 O O . SER A 1 202 ? -1.901 -11.742 -9.555 1 98.88 202 SER A O 1
ATOM 1554 N N . CYS A 1 203 ? -2.357 -10.016 -10.867 1 98.81 203 CYS A N 1
ATOM 1555 C CA . CYS A 1 203 ? -3.18 -9.32 -9.883 1 98.81 203 CYS A CA 1
ATOM 1556 C C . CYS A 1 203 ? -4.633 -9.242 -10.336 1 98.81 203 CYS A C 1
ATOM 1558 O O . CYS A 1 203 ? -4.91 -8.844 -11.469 1 98.81 203 CYS A O 1
ATOM 1560 N N . ILE A 1 204 ? -5.543 -9.664 -9.484 1 98.94 204 ILE A N 1
ATOM 1561 C CA . ILE A 1 204 ? -6.961 -9.484 -9.773 1 98.94 204 ILE A CA 1
ATOM 1562 C C . ILE A 1 204 ? -7.504 -8.305 -8.961 1 98.94 204 ILE A C 1
ATOM 1564 O O . ILE A 1 204 ? -7.285 -8.219 -7.754 1 98.94 204 ILE A O 1
ATOM 1568 N N . GLU A 1 205 ? -8.188 -7.441 -9.625 1 98.81 205 GLU A N 1
ATOM 1569 C CA . GLU A 1 205 ? -8.727 -6.234 -9.008 1 98.81 205 GLU A CA 1
ATOM 1570 C C . GLU A 1 205 ? -10.242 -6.184 -9.133 1 98.81 205 GLU A C 1
ATOM 1572 O O . GLU A 1 205 ? -10.781 -5.461 -9.969 1 98.81 205 GLU A O 1
ATOM 1577 N N . PRO A 1 206 ? -10.922 -6.867 -8.219 1 98.81 206 PRO A N 1
ATOM 1578 C CA . PRO A 1 206 ? -12.391 -6.859 -8.25 1 98.81 206 PRO A CA 1
ATOM 1579 C C . PRO A 1 206 ? -12.984 -5.516 -7.836 1 98.81 206 PRO A C 1
ATOM 1581 O O . PRO A 1 206 ? -12.422 -4.828 -6.98 1 98.81 206 PRO A O 1
ATOM 1584 N N . GLY A 1 207 ? -14.125 -5.18 -8.477 1 98.31 207 GLY A N 1
ATOM 1585 C CA . GLY A 1 207 ? -14.961 -4.113 -7.949 1 98.31 207 GLY A CA 1
ATOM 1586 C C . GLY A 1 207 ? -15.789 -4.539 -6.754 1 98.31 207 GLY A C 1
ATOM 1587 O O . GLY A 1 207 ? -15.32 -5.297 -5.902 1 98.31 207 GLY A O 1
ATOM 1588 N N . LEU A 1 208 ? -16.953 -4.012 -6.641 1 97.56 208 LEU A N 1
ATOM 1589 C CA . LEU A 1 208 ? -17.828 -4.375 -5.531 1 97.56 208 LEU A CA 1
ATOM 1590 C C . LEU A 1 208 ? -18.688 -5.586 -5.891 1 97.56 208 LEU A C 1
ATOM 1592 O O . LEU A 1 208 ? -19.453 -5.543 -6.848 1 97.56 208 LEU A O 1
ATOM 1596 N N . PHE A 1 209 ? -18.5 -6.637 -5.168 1 98 209 PHE A N 1
ATOM 1597 C CA . PHE A 1 209 ? -19.281 -7.852 -5.34 1 98 209 PHE A CA 1
ATOM 1598 C C . PHE A 1 209 ? -20.031 -8.203 -4.059 1 98 209 PHE A C 1
ATOM 1600 O O . PHE A 1 209 ? -19.562 -7.895 -2.961 1 98 209 PHE A O 1
ATOM 1607 N N . ARG A 1 210 ? -21.156 -8.852 -4.242 1 95.19 210 ARG A N 1
ATOM 1608 C CA . ARG A 1 210 ? -21.922 -9.305 -3.084 1 95.19 210 ARG A CA 1
ATOM 1609 C C . ARG A 1 210 ? -21.297 -10.562 -2.477 1 95.19 210 ARG A C 1
ATOM 1611 O O . ARG A 1 210 ? -21.484 -11.664 -2.99 1 95.19 210 ARG A O 1
ATOM 1618 N N . THR A 1 211 ? -20.547 -10.375 -1.436 1 94.62 211 THR A N 1
ATOM 1619 C CA . THR A 1 211 ? -19.906 -11.43 -0.652 1 94.62 211 THR A CA 1
ATOM 1620 C C . THR A 1 211 ? -20.047 -11.148 0.842 1 94.62 211 THR A C 1
ATOM 1622 O O . THR A 1 211 ? -20.406 -10.039 1.238 1 94.62 211 THR A O 1
ATOM 1625 N N . PRO A 1 212 ? -19.781 -12.141 1.681 1 93.19 212 PRO A N 1
ATOM 1626 C CA . PRO A 1 212 ? -19.781 -11.852 3.117 1 93.19 212 PRO A CA 1
ATOM 1627 C C . PRO A 1 212 ? -18.812 -10.734 3.498 1 93.19 212 PRO A C 1
ATOM 1629 O O . PRO A 1 212 ? -19.047 -10 4.457 1 93.19 212 PRO A O 1
ATOM 1632 N N . LEU A 1 213 ? -17.766 -10.578 2.756 1 90.31 213 LEU A N 1
ATOM 1633 C CA . LEU A 1 213 ? -16.766 -9.531 3.014 1 90.31 213 LEU A CA 1
ATOM 1634 C C . LEU A 1 213 ? -17.391 -8.148 2.863 1 90.31 213 LEU A C 1
ATOM 1636 O O . LEU A 1 213 ? -17.062 -7.23 3.621 1 90.31 213 LEU A O 1
ATOM 1640 N N . SER A 1 214 ? -18.312 -7.98 1.956 1 92.62 214 SER A N 1
ATOM 1641 C CA . SER A 1 214 ? -18.875 -6.668 1.646 1 92.62 214 SER A CA 1
ATOM 1642 C C . SER A 1 214 ? -20.281 -6.516 2.23 1 92.62 214 SER A C 1
ATOM 1644 O O . SER A 1 214 ? -21.062 -5.691 1.762 1 92.62 214 SER A O 1
ATOM 1646 N N . ASP A 1 215 ? -20.625 -7.359 3.156 1 92.75 215 ASP A N 1
ATOM 1647 C CA . ASP A 1 215 ? -21.938 -7.305 3.781 1 92.75 215 ASP A CA 1
ATOM 1648 C C . ASP A 1 215 ? -22.203 -5.938 4.406 1 92.75 215 ASP A C 1
ATOM 1650 O O . ASP A 1 215 ? -21.609 -5.598 5.434 1 92.75 215 ASP A O 1
ATOM 1654 N N . ALA A 1 216 ? -23.141 -5.242 3.861 1 90.25 216 ALA A N 1
ATOM 1655 C CA . ALA A 1 216 ? -23.391 -3.857 4.25 1 90.25 216 ALA A CA 1
ATOM 1656 C C . ALA A 1 216 ? -23.891 -3.771 5.688 1 90.25 216 ALA A C 1
ATOM 1658 O O . ALA A 1 216 ? -23.547 -2.838 6.418 1 90.25 216 ALA A O 1
ATOM 1659 N N . GLU A 1 217 ? -24.688 -4.734 6.066 1 91.31 217 GLU A N 1
ATOM 1660 C CA . GLU A 1 217 ? -25.234 -4.73 7.422 1 91.31 217 GLU A CA 1
ATOM 1661 C C . GLU A 1 217 ? -24.125 -4.902 8.461 1 91.31 217 GLU A C 1
ATOM 1663 O O . GLU A 1 217 ? -24.109 -4.219 9.484 1 91.31 217 GLU A O 1
ATOM 1668 N N . LYS A 1 218 ? -23.234 -5.789 8.164 1 92.75 218 LYS A N 1
ATOM 1669 C CA . LYS A 1 218 ? -22.125 -6.023 9.078 1 92.75 218 LYS A CA 1
ATOM 1670 C C . LYS A 1 218 ? -21.219 -4.789 9.172 1 92.75 218 LYS A C 1
ATOM 1672 O O . LYS A 1 218 ? -20.766 -4.434 10.266 1 92.75 218 LYS A O 1
ATOM 1677 N N . ILE A 1 219 ? -21.016 -4.148 8.109 1 90.5 219 ILE A N 1
ATOM 1678 C CA . ILE A 1 219 ? -20.141 -2.98 8.047 1 90.5 219 ILE A CA 1
ATOM 1679 C C . ILE A 1 219 ? -20.766 -1.833 8.852 1 90.5 219 ILE A C 1
ATOM 1681 O O . ILE A 1 219 ? -20.078 -1.187 9.648 1 90.5 219 ILE A O 1
ATOM 1685 N N . ILE A 1 220 ? -22.047 -1.653 8.688 1 91.5 220 ILE A N 1
ATOM 1686 C CA . ILE A 1 220 ? -22.734 -0.568 9.383 1 91.5 220 ILE A CA 1
ATOM 1687 C C . ILE A 1 220 ? -22.766 -0.863 10.883 1 91.5 220 ILE A C 1
ATOM 1689 O O . ILE A 1 220 ? -22.625 0.046 11.703 1 91.5 220 ILE A O 1
ATOM 1693 N N . GLN A 1 221 ? -22.984 -2.1 11.172 1 94.19 221 GLN A N 1
ATOM 1694 C CA . GLN A 1 221 ? -23.016 -2.486 12.578 1 94.19 221 GLN A CA 1
ATOM 1695 C C . GLN A 1 221 ? -21.688 -2.205 13.258 1 94.19 221 GLN A C 1
ATOM 1697 O O . GLN A 1 221 ? -21.641 -1.729 14.398 1 94.19 221 GLN A O 1
ATOM 1702 N N . GLN A 1 222 ? -20.625 -2.506 12.562 1 93.88 222 GLN A N 1
ATOM 1703 C CA . GLN A 1 222 ? -19.297 -2.23 13.102 1 93.88 222 GLN A CA 1
ATOM 1704 C C . GLN A 1 222 ? -19.094 -0.734 13.312 1 93.88 222 GLN A C 1
ATOM 1706 O O . GLN A 1 222 ? -18.531 -0.315 14.328 1 93.88 222 GLN A O 1
ATOM 1711 N N . ARG A 1 223 ? -19.531 0.054 12.391 1 92.44 223 ARG A N 1
ATOM 1712 C CA . ARG A 1 223 ? -19.406 1.504 12.492 1 92.44 223 ARG A CA 1
ATOM 1713 C C . ARG A 1 223 ? -20.219 2.041 13.664 1 92.44 223 ARG A C 1
ATOM 1715 O O . ARG A 1 223 ? -19.781 2.943 14.375 1 92.44 223 ARG A O 1
ATOM 1722 N N . MET A 1 224 ? -21.422 1.457 13.836 1 94.06 224 MET A N 1
ATOM 1723 C CA . MET A 1 224 ? -22.297 1.878 14.93 1 94.06 224 MET A CA 1
ATOM 1724 C C . MET A 1 224 ? -21.656 1.559 16.281 1 94.06 224 MET A C 1
ATOM 1726 O O . MET A 1 224 ? -21.766 2.348 17.219 1 94.06 224 MET A O 1
ATOM 1730 N N . GLU A 1 225 ? -21.078 0.433 16.328 1 95.75 225 GLU A N 1
ATOM 1731 C CA . GLU A 1 225 ? -20.406 0.04 17.562 1 95.75 225 GLU A CA 1
ATOM 1732 C C . GLU A 1 225 ? -19.281 1.005 17.906 1 95.75 225 GLU A C 1
ATOM 1734 O O . GLU A 1 225 ? -19.125 1.375 19.078 1 95.75 225 GLU A O 1
ATOM 1739 N N . ILE A 1 226 ? -18.516 1.439 16.969 1 96.12 226 ILE A N 1
ATOM 1740 C CA . ILE A 1 226 ? -17.453 2.404 17.188 1 96.12 226 ILE A CA 1
ATOM 1741 C C . ILE A 1 226 ? -18.047 3.748 17.609 1 96.12 226 ILE A C 1
ATOM 1743 O O . ILE A 1 226 ? -17.562 4.371 18.562 1 96.12 226 ILE A O 1
ATOM 1747 N N . TRP A 1 227 ? -19.047 4.125 16.938 1 95.44 227 TRP A N 1
ATOM 1748 C CA . TRP A 1 227 ? -19.703 5.41 17.172 1 95.44 227 TRP A CA 1
ATOM 1749 C C . TRP A 1 227 ? -20.125 5.543 18.641 1 95.44 227 TRP A C 1
ATOM 1751 O O . TRP A 1 227 ? -19.906 6.582 19.266 1 95.44 227 TRP A O 1
ATOM 1761 N N . GLU A 1 228 ? -20.656 4.496 19.141 1 94.88 228 GLU A N 1
ATOM 1762 C CA . GLU A 1 228 ? -21.203 4.508 20.5 1 94.88 228 GLU A CA 1
ATOM 1763 C C . GLU A 1 228 ? -20.125 4.723 21.531 1 94.88 228 GLU A C 1
ATOM 1765 O O . GLU A 1 228 ? -20.391 5.199 22.641 1 94.88 228 GLU A O 1
ATOM 1770 N N . HIS A 1 229 ? -18.922 4.461 21.156 1 95.06 229 HIS A N 1
ATOM 1771 C CA . HIS A 1 229 ? -17.844 4.543 22.141 1 95.06 229 HIS A CA 1
ATOM 1772 C C . HIS A 1 229 ? -16.953 5.754 21.875 1 95.06 229 HIS A C 1
ATOM 1774 O O . HIS A 1 229 ? -15.977 5.984 22.594 1 95.06 229 HIS A O 1
ATOM 1780 N N . LEU A 1 230 ? -17.281 6.508 20.875 1 96.06 230 LEU A N 1
ATOM 1781 C CA . LEU A 1 230 ? -16.484 7.703 20.578 1 96.06 230 LEU A CA 1
ATOM 1782 C C . LEU A 1 230 ? -16.688 8.766 21.656 1 96.06 230 LEU A C 1
ATOM 1784 O O . LEU A 1 230 ? -17.75 8.859 22.25 1 96.06 230 LEU A O 1
ATOM 1788 N N . PRO A 1 231 ? -15.641 9.57 21.875 1 94.81 231 PRO A N 1
ATOM 1789 C CA . PRO A 1 231 ? -15.844 10.742 22.734 1 94.81 231 PRO A CA 1
ATOM 1790 C C . PRO A 1 231 ? -16.969 11.656 22.234 1 94.81 231 PRO A C 1
ATOM 1792 O O . PRO A 1 231 ? -17.125 11.828 21.016 1 94.81 231 PRO A O 1
ATOM 1795 N N . GLN A 1 232 ? -17.656 12.273 23.141 1 94.44 232 GLN A N 1
ATOM 1796 C CA . GLN A 1 232 ? -18.812 13.102 22.812 1 94.44 232 GLN A CA 1
ATOM 1797 C C . GLN A 1 232 ? -18.438 14.242 21.875 1 94.44 232 GLN A C 1
ATOM 1799 O O . GLN A 1 232 ? -19.203 14.594 20.969 1 94.44 232 GLN A O 1
ATOM 1804 N N . ASP A 1 233 ? -17.312 14.766 22.125 1 93.12 233 ASP A N 1
ATOM 1805 C CA . ASP A 1 233 ? -16.875 15.883 21.312 1 93.12 233 ASP A CA 1
ATOM 1806 C C . ASP A 1 233 ? -16.719 15.461 19.844 1 93.12 233 ASP A C 1
ATOM 1808 O O . ASP A 1 233 ? -17.016 16.234 18.938 1 93.12 233 ASP A O 1
ATOM 1812 N N . LEU A 1 234 ? -16.266 14.297 19.672 1 94.75 234 LEU A N 1
ATOM 1813 C CA . LEU A 1 234 ? -16.109 13.789 18.312 1 94.75 234 LEU A CA 1
ATOM 1814 C C . LEU A 1 234 ? -17.469 13.516 17.672 1 94.75 234 LEU A C 1
ATOM 1816 O O . LEU A 1 234 ? -17.672 13.797 16.484 1 94.75 234 LEU A O 1
ATOM 1820 N N . GLN A 1 235 ? -18.375 12.977 18.391 1 95.31 235 GLN A N 1
ATOM 1821 C CA . GLN A 1 235 ? -19.719 12.75 17.891 1 95.31 235 GLN A CA 1
ATOM 1822 C C . GLN A 1 235 ? -20.375 14.062 17.469 1 95.31 235 GLN A C 1
ATOM 1824 O O . GLN A 1 235 ? -21.047 14.125 16.422 1 95.31 235 GLN A O 1
ATOM 1829 N N . LYS A 1 236 ? -20.172 15.047 18.266 1 94.56 236 LYS A N 1
ATOM 1830 C CA . LYS A 1 236 ? -20.75 16.359 17.969 1 94.56 236 LYS A CA 1
ATOM 1831 C C . LYS A 1 236 ? -20.172 16.953 16.688 1 94.56 236 LYS A C 1
ATOM 1833 O O . LYS A 1 236 ? -20.875 17.609 15.93 1 94.56 236 LYS A O 1
ATOM 1838 N N . GLU A 1 237 ? -18.906 16.703 16.531 1 94.06 237 GLU A N 1
ATOM 1839 C CA . GLU A 1 237 ? -18.266 17.172 15.312 1 94.06 237 GLU A CA 1
ATOM 1840 C C . GLU A 1 237 ? -18.953 16.625 14.062 1 94.06 237 GLU A C 1
ATOM 1842 O O . GLU A 1 237 ? -19.078 17.328 13.055 1 94.06 237 GLU A O 1
ATOM 1847 N N . TYR A 1 238 ? -19.391 15.422 14.086 1 95.25 238 TYR A N 1
ATOM 1848 C CA . TYR A 1 238 ? -19.969 14.75 12.922 1 95.25 238 TYR A CA 1
ATOM 1849 C C . TYR A 1 238 ? -21.484 14.938 12.875 1 95.25 238 TYR A C 1
ATOM 1851 O O . TYR A 1 238 ? -22.094 14.891 11.805 1 95.25 238 TYR A O 1
ATOM 1859 N N . GLY A 1 239 ? -22.047 15.148 14.055 1 93.5 239 GLY A N 1
ATOM 1860 C CA . GLY A 1 239 ? -23.5 15.281 14.133 1 93.5 239 GLY A CA 1
ATOM 1861 C C . GLY A 1 239 ? -24.203 13.969 14.422 1 93.5 239 GLY A C 1
ATOM 1862 O O . GLY A 1 239 ? -23.766 12.906 13.969 1 93.5 239 GLY A O 1
ATOM 1863 N N . GLU A 1 240 ? -25.312 13.992 15.016 1 88.56 240 GLU A N 1
ATOM 1864 C CA . GLU A 1 240 ? -26.016 12.828 15.539 1 88.56 240 GLU A CA 1
ATOM 1865 C C . GLU A 1 240 ? -26.547 11.953 14.414 1 88.56 240 GLU A C 1
ATOM 1867 O O . GLU A 1 240 ? -26.641 10.727 14.562 1 88.56 240 GLU A O 1
ATOM 1872 N N . ASN A 1 241 ? -26.781 12.5 13.289 1 91.25 241 ASN A N 1
ATOM 1873 C CA . ASN A 1 241 ? -27.391 11.719 12.211 1 91.25 241 ASN A CA 1
ATOM 1874 C C . ASN A 1 241 ? -26.359 11.273 11.188 1 91.25 241 ASN A C 1
ATOM 1876 O O . ASN A 1 241 ? -26.703 10.789 10.109 1 91.25 241 ASN A O 1
ATOM 1880 N N . TYR A 1 242 ? -25.141 11.398 11.516 1 93.75 242 TYR A N 1
ATOM 1881 C CA . TYR A 1 242 ? -24.062 11.125 10.555 1 93.75 242 TYR A CA 1
ATOM 1882 C C . TYR A 1 242 ? -24.156 9.695 10.023 1 93.75 242 TYR A C 1
ATOM 1884 O O . TYR A 1 242 ? -24.156 9.477 8.812 1 93.75 242 TYR A O 1
ATOM 1892 N N . ILE A 1 243 ? -24.266 8.711 10.867 1 92.94 243 ILE A N 1
ATOM 1893 C CA . ILE A 1 243 ? -24.234 7.301 10.492 1 92.94 243 ILE A CA 1
ATOM 1894 C C . ILE A 1 243 ? -25.406 6.969 9.586 1 92.94 243 ILE A C 1
ATOM 1896 O O . ILE A 1 243 ? -25.266 6.266 8.586 1 92.94 243 ILE A O 1
ATOM 1900 N N . GLN A 1 244 ? -26.531 7.492 9.945 1 91.81 244 GLN A N 1
ATOM 1901 C CA . GLN A 1 244 ? -27.734 7.211 9.18 1 91.81 244 GLN A CA 1
ATOM 1902 C C . GLN A 1 244 ? -27.641 7.797 7.77 1 91.81 244 GLN A 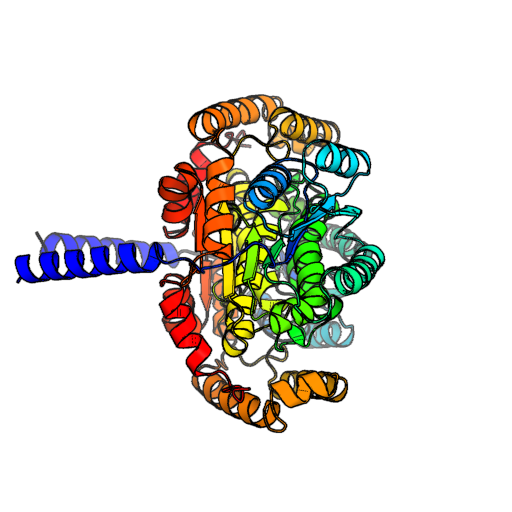C 1
ATOM 1904 O O . GLN A 1 244 ? -27.984 7.129 6.793 1 91.81 244 GLN A O 1
ATOM 1909 N N . ILE A 1 245 ? -27.188 8.992 7.734 1 93.56 245 ILE A N 1
ATOM 1910 C CA . ILE A 1 245 ? -27.062 9.648 6.438 1 93.56 245 ILE A CA 1
ATOM 1911 C C . ILE A 1 245 ? -25.984 8.945 5.602 1 93.56 245 ILE A C 1
ATOM 1913 O O . ILE A 1 245 ? -26.203 8.688 4.414 1 93.56 245 ILE A O 1
ATOM 1917 N N . ASP A 1 246 ? -24.922 8.68 6.242 1 92.31 246 ASP A N 1
ATOM 1918 C CA . ASP A 1 246 ? -23.812 8 5.566 1 92.31 246 ASP A CA 1
ATOM 1919 C C . ASP A 1 246 ? -24.25 6.633 5.043 1 92.31 246 ASP A C 1
ATOM 1921 O O . ASP A 1 246 ? -23.938 6.262 3.912 1 92.31 246 ASP A O 1
ATOM 1925 N N . ALA A 1 247 ? -24.922 5.863 5.863 1 91.31 247 ALA A N 1
ATOM 1926 C CA . ALA A 1 247 ? -25.422 4.539 5.48 1 91.31 247 ALA A CA 1
ATOM 1927 C C . ALA A 1 247 ? -26.359 4.629 4.281 1 91.31 247 ALA A C 1
ATOM 1929 O O . ALA A 1 247 ? -26.297 3.797 3.375 1 91.31 247 ALA A O 1
ATOM 1930 N N . SER A 1 248 ? -27.188 5.617 4.305 1 92.06 248 SER A N 1
ATOM 1931 C CA . SER A 1 248 ? -28.141 5.793 3.215 1 92.06 248 SER A CA 1
ATOM 1932 C C . SER A 1 248 ? -27.438 6.113 1.902 1 92.06 248 SER A C 1
ATOM 1934 O O . SER A 1 248 ? -27.781 5.559 0.856 1 92.06 248 SER A O 1
ATOM 1936 N N . LYS A 1 249 ? -26.516 6.938 1.965 1 90.44 249 LYS A N 1
ATOM 1937 C CA . LYS A 1 249 ? -25.766 7.316 0.772 1 90.44 249 LYS A CA 1
ATOM 1938 C C . LYS A 1 249 ? -24.984 6.129 0.217 1 90.44 249 LYS A C 1
ATOM 1940 O O . LYS A 1 249 ? -24.984 5.891 -0.993 1 90.44 249 LYS A O 1
ATOM 1945 N N . LYS A 1 250 ? -24.375 5.422 1.067 1 88.56 250 LYS A N 1
ATOM 1946 C CA . LYS A 1 250 ? -23.578 4.277 0.656 1 88.56 250 LYS A CA 1
ATOM 1947 C C . LYS A 1 250 ? -24.453 3.156 0.106 1 88.56 250 LYS A C 1
ATOM 1949 O O . LYS A 1 250 ? -24.078 2.467 -0.84 1 88.56 250 LYS A O 1
ATOM 1954 N N . GLN A 1 251 ? -25.562 2.998 0.781 1 89.69 251 GLN A N 1
ATOM 1955 C CA . GLN A 1 251 ? -26.5 1.979 0.3 1 89.69 251 GLN A CA 1
ATOM 1956 C C . GLN A 1 251 ? -26.953 2.279 -1.126 1 89.69 251 GLN A C 1
ATOM 1958 O O . GLN A 1 251 ? -27.016 1.379 -1.966 1 89.69 251 GLN A O 1
ATOM 1963 N N . LYS A 1 252 ? -27.219 3.482 -1.408 1 89.62 252 LYS A N 1
ATOM 1964 C CA . LYS A 1 252 ? -27.656 3.889 -2.742 1 89.62 252 LYS A CA 1
ATOM 1965 C C . LYS A 1 252 ? -26.562 3.637 -3.775 1 89.62 252 LYS A C 1
ATOM 1967 O O . LYS A 1 252 ? -26.828 3.096 -4.852 1 89.62 252 LYS A O 1
ATOM 1972 N N . LEU A 1 253 ? -25.422 3.984 -3.438 1 87.38 253 LEU A N 1
ATOM 1973 C CA . LEU A 1 253 ? -24.297 3.773 -4.34 1 87.38 253 LEU A CA 1
ATOM 1974 C C . LEU A 1 253 ? -24.031 2.285 -4.543 1 87.38 253 LEU A C 1
ATOM 1976 O O . LEU A 1 253 ? -23.859 1.831 -5.676 1 87.38 253 LEU A O 1
ATOM 1980 N N . ASN A 1 254 ? -24 1.532 -3.463 1 90.38 254 ASN A N 1
ATOM 1981 C CA . ASN A 1 254 ? -23.734 0.099 -3.518 1 90.38 254 ASN A CA 1
ATOM 1982 C C . ASN A 1 254 ? -24.75 -0.628 -4.391 1 90.38 254 ASN A C 1
ATOM 1984 O O . ASN A 1 254 ? -24.391 -1.521 -5.16 1 90.38 254 ASN A O 1
ATOM 1988 N N . GLU A 1 255 ? -25.922 -0.266 -4.258 1 91.25 255 GLU A N 1
ATOM 1989 C CA . GLU A 1 255 ? -26.984 -0.906 -5.031 1 91.25 255 GLU A CA 1
ATOM 1990 C C . GLU A 1 255 ? -26.797 -0.669 -6.527 1 91.25 255 GLU A C 1
ATOM 1992 O O . GLU A 1 255 ? -27.172 -1.51 -7.348 1 91.25 255 GLU A O 1
ATOM 1997 N N . ARG A 1 256 ? -26.203 0.388 -6.797 1 91.06 256 ARG A N 1
ATOM 1998 C CA . ARG A 1 256 ? -26.016 0.753 -8.195 1 91.06 256 ARG A CA 1
ATOM 1999 C C . ARG A 1 256 ? -24.844 -0.008 -8.812 1 91.06 256 ARG A C 1
ATOM 2001 O O . ARG A 1 256 ? -24.844 -0.312 -10.008 1 91.06 256 ARG A O 1
ATOM 2008 N N . ILE A 1 257 ? -23.906 -0.38 -7.984 1 93.88 257 ILE A N 1
ATOM 2009 C CA . ILE A 1 257 ? -22.672 -0.833 -8.633 1 93.88 257 ILE A CA 1
ATOM 2010 C C . ILE A 1 257 ? -22.375 -2.271 -8.219 1 93.88 257 ILE A C 1
ATOM 2012 O O . ILE A 1 257 ? -21.5 -2.922 -8.797 1 93.88 257 ILE A O 1
ATOM 2016 N N . ILE A 1 258 ? -23.047 -2.84 -7.27 1 95.44 258 ILE A N 1
ATOM 2017 C CA . ILE A 1 258 ? -22.719 -4.152 -6.715 1 95.44 258 ILE A CA 1
ATOM 2018 C C . ILE A 1 258 ? -22.953 -5.227 -7.777 1 95.44 258 ILE A C 1
ATOM 2020 O O . ILE A 1 258 ? -23.922 -5.164 -8.531 1 95.44 258 ILE A O 1
ATOM 2024 N N . ASN A 1 259 ? -21.969 -6.102 -7.895 1 96.88 259 ASN A N 1
ATOM 2025 C CA . ASN A 1 259 ? -22.078 -7.262 -8.773 1 96.88 259 ASN A CA 1
ATOM 2026 C C . ASN A 1 259 ? -22.484 -8.516 -8 1 96.88 259 ASN A C 1
ATOM 2028 O O . ASN A 1 259 ? -21.891 -8.828 -6.965 1 96.88 259 ASN A O 1
ATOM 2032 N N . ASN A 1 260 ? -23.422 -9.258 -8.5 1 95.81 260 ASN A N 1
ATOM 2033 C CA . ASN A 1 260 ? -23.891 -10.469 -7.84 1 95.81 260 ASN A CA 1
ATOM 2034 C C . ASN A 1 260 ? -23.266 -11.719 -8.438 1 95.81 260 ASN A C 1
ATOM 2036 O O . ASN A 1 260 ? -23.344 -12.805 -7.859 1 95.81 260 ASN A O 1
ATOM 2040 N N . ASP A 1 261 ? -22.609 -11.523 -9.57 1 97.69 261 ASP A N 1
ATOM 2041 C CA . ASP A 1 261 ? -22.031 -12.672 -10.266 1 97.69 261 ASP A CA 1
ATOM 2042 C C . ASP A 1 261 ? -20.562 -12.852 -9.906 1 97.69 261 ASP A C 1
ATOM 2044 O O . ASP A 1 261 ? -19.688 -12.336 -10.594 1 97.69 261 ASP A O 1
ATOM 2048 N N . LEU A 1 262 ? -20.312 -13.703 -8.945 1 97.69 262 LEU A N 1
ATOM 2049 C CA . LEU A 1 262 ? -18.953 -13.938 -8.461 1 97.69 262 LEU A CA 1
ATOM 2050 C C . LEU A 1 262 ? -18.125 -14.648 -9.516 1 97.69 262 LEU A C 1
ATOM 2052 O O . LEU A 1 262 ? -16.891 -14.664 -9.438 1 97.69 262 LEU A O 1
ATOM 2056 N N . SER A 1 263 ? -18.781 -15.273 -10.508 1 98.06 263 SER A N 1
ATOM 2057 C CA . SER A 1 263 ? -18.047 -16.016 -11.531 1 98.06 263 SER A CA 1
ATOM 2058 C C . SER A 1 263 ? -17.125 -15.117 -12.328 1 98.06 263 SER A C 1
ATOM 2060 O O . SER A 1 263 ? -16.125 -15.578 -12.898 1 98.06 263 SER A O 1
ATOM 2062 N N . LEU A 1 264 ? -17.422 -13.844 -12.352 1 98.5 264 LEU A N 1
ATOM 2063 C CA . LEU A 1 264 ? -16.578 -12.898 -13.078 1 98.5 264 LEU A CA 1
ATOM 2064 C C . LEU A 1 264 ? -15.164 -12.883 -12.5 1 98.5 264 LEU A C 1
ATOM 2066 O O . LEU A 1 264 ? -14.18 -12.836 -13.25 1 98.5 264 LEU A O 1
ATOM 2070 N N . VAL A 1 265 ? -15.07 -12.914 -11.18 1 98.81 265 VAL A N 1
ATOM 2071 C CA . VAL A 1 265 ? -13.766 -12.938 -10.531 1 98.81 265 VAL A CA 1
ATOM 2072 C C . VAL A 1 265 ? -13.109 -14.297 -10.727 1 98.81 265 VAL A C 1
ATOM 2074 O O . VAL A 1 265 ? -11.914 -14.383 -11.023 1 98.81 265 VAL A O 1
ATOM 2077 N N . VAL A 1 266 ? -13.852 -15.352 -10.625 1 98.88 266 VAL A N 1
ATOM 2078 C CA . VAL A 1 266 ? -13.344 -16.719 -10.766 1 98.88 266 VAL A CA 1
ATOM 2079 C C . VAL A 1 266 ? -12.852 -16.938 -12.195 1 98.88 266 VAL A C 1
ATOM 2081 O O . VAL A 1 266 ? -11.852 -17.625 -12.406 1 98.88 266 VAL A O 1
ATOM 2084 N N . GLN A 1 267 ? -13.508 -16.344 -13.172 1 98.75 267 GLN A N 1
ATOM 2085 C CA . GLN A 1 267 ? -13.086 -16.422 -14.562 1 98.75 267 GLN A CA 1
ATOM 2086 C C . GLN A 1 267 ? -11.734 -15.758 -14.773 1 98.75 267 GLN A C 1
ATOM 2088 O O . GLN A 1 267 ? -10.922 -16.219 -15.578 1 98.75 267 GLN A O 1
ATOM 2093 N N . CYS A 1 268 ? -11.547 -14.656 -14.078 1 98.88 268 CYS A N 1
ATOM 2094 C CA . CYS A 1 268 ? -10.227 -14.031 -14.109 1 98.88 268 CYS A CA 1
ATOM 2095 C C . CYS A 1 268 ? -9.164 -14.977 -13.562 1 98.88 268 CYS A C 1
ATOM 2097 O O . CYS A 1 268 ? -8.094 -15.125 -14.164 1 98.88 268 CYS A O 1
ATOM 2099 N N . MET A 1 269 ? -9.492 -15.633 -12.422 1 98.94 269 MET A N 1
ATOM 2100 C CA . MET A 1 269 ? -8.57 -16.609 -11.844 1 98.94 269 MET A CA 1
ATOM 2101 C C . MET A 1 269 ? -8.289 -17.734 -12.828 1 98.94 269 MET A C 1
ATOM 2103 O O . MET A 1 269 ? -7.145 -18.156 -12.992 1 98.94 269 MET A O 1
ATOM 2107 N N . GLU A 1 270 ? -9.328 -18.188 -13.445 1 98.75 270 GLU A N 1
ATOM 2108 C CA . GLU A 1 270 ? -9.203 -19.297 -14.391 1 98.75 270 GLU A CA 1
ATOM 2109 C C . GLU A 1 270 ? -8.289 -18.922 -15.555 1 98.75 270 GLU A C 1
ATOM 2111 O O . GLU A 1 270 ? -7.422 -19.703 -15.945 1 98.75 270 GLU A O 1
ATOM 2116 N N . HIS A 1 271 ? -8.516 -17.766 -16.125 1 98.81 271 HIS A N 1
ATOM 2117 C CA . HIS A 1 271 ? -7.656 -17.312 -17.219 1 98.81 271 HIS A CA 1
ATOM 2118 C C . HIS A 1 271 ? -6.199 -17.234 -16.781 1 98.81 271 HIS A C 1
ATOM 2120 O O . HIS A 1 271 ? -5.305 -17.688 -17.5 1 98.81 271 HIS A O 1
ATOM 2126 N N . ALA A 1 272 ? -5.992 -16.719 -15.602 1 98.88 272 ALA A N 1
ATOM 2127 C CA . ALA A 1 272 ? -4.633 -16.594 -15.086 1 98.88 272 ALA A CA 1
ATOM 2128 C C . ALA A 1 272 ? -3.986 -17.969 -14.898 1 98.88 272 ALA A C 1
ATOM 2130 O O . ALA A 1 272 ? -2.777 -18.109 -15.078 1 98.88 272 ALA A O 1
ATOM 2131 N N . LEU A 1 273 ? -4.762 -18.953 -14.578 1 98.69 273 LEU A N 1
ATOM 2132 C CA . LEU A 1 273 ? -4.266 -20.297 -14.297 1 98.69 273 LEU A CA 1
ATOM 2133 C C . LEU A 1 273 ? -4.031 -21.062 -15.586 1 98.69 273 LEU A C 1
ATOM 2135 O O . LEU A 1 273 ? -3.158 -21.938 -15.641 1 98.69 273 LEU A O 1
ATOM 2139 N N . THR A 1 274 ? -4.805 -20.719 -16.656 1 98.5 274 THR A N 1
ATOM 2140 C CA . THR A 1 274 ? -4.867 -21.672 -17.766 1 98.5 274 THR A CA 1
ATOM 2141 C C . THR A 1 274 ? -4.371 -21.031 -19.047 1 98.5 274 THR A C 1
ATOM 2143 O O . THR A 1 274 ? -4.102 -21.719 -20.031 1 98.5 274 THR A O 1
ATOM 2146 N N . SER A 1 275 ? -4.301 -19.719 -19.078 1 98.38 275 SER A N 1
ATOM 2147 C CA . SER A 1 275 ? -3.875 -19.047 -20.297 1 98.38 275 SER A CA 1
ATOM 2148 C C . SER A 1 275 ? -2.398 -19.297 -20.578 1 98.38 275 SER A C 1
ATOM 2150 O O . SER A 1 275 ? -1.583 -19.344 -19.656 1 98.38 275 SER A O 1
ATOM 2152 N N . GLN A 1 276 ? -2.006 -19.391 -21.859 1 97.88 276 GLN A N 1
ATOM 2153 C CA . GLN A 1 276 ? -0.599 -19.422 -22.25 1 97.88 276 GLN A CA 1
ATOM 2154 C C . GLN A 1 276 ? 0.064 -18.078 -22.016 1 97.88 276 GLN A C 1
ATOM 2156 O O . GLN A 1 276 ? 1.28 -18 -21.828 1 97.88 276 GLN A O 1
ATOM 2161 N N . HIS A 1 277 ? -0.813 -17.062 -22.062 1 97.38 277 HIS A N 1
ATOM 2162 C CA . HIS A 1 277 ? -0.341 -15.703 -21.875 1 97.38 277 HIS A CA 1
ATOM 2163 C C . HIS A 1 277 ? -1.193 -14.953 -20.859 1 97.38 277 HIS A C 1
ATOM 2165 O O . HIS A 1 277 ? -1.904 -14.008 -21.219 1 97.38 277 HIS A O 1
ATOM 2171 N N . PRO A 1 278 ? -1.044 -15.305 -19.562 1 98.12 278 PRO A N 1
ATOM 2172 C CA . PRO A 1 278 ? -1.835 -14.609 -18.547 1 98.12 278 PRO A CA 1
ATOM 2173 C C . PRO A 1 278 ? -1.527 -13.109 -18.484 1 98.12 278 PRO A C 1
ATOM 2175 O O . PRO A 1 278 ? -0.407 -12.695 -18.781 1 98.12 278 PRO A O 1
ATOM 2178 N N . ARG A 1 279 ? -2.514 -12.375 -18.141 1 98 279 ARG A N 1
ATOM 2179 C CA . ARG A 1 279 ? -2.363 -10.922 -18.016 1 98 279 ARG A CA 1
ATOM 2180 C C . ARG A 1 279 ? -1.724 -10.555 -16.672 1 98 279 ARG A C 1
ATOM 2182 O O . ARG A 1 279 ? -1.776 -11.328 -15.719 1 98 279 ARG A O 1
ATOM 2189 N N . THR A 1 280 ? -1.157 -9.375 -16.656 1 97.81 280 THR A N 1
ATOM 2190 C CA . THR A 1 280 ? -0.536 -8.914 -15.43 1 97.81 280 THR A CA 1
ATOM 2191 C C . THR A 1 280 ? -1.593 -8.438 -14.438 1 97.81 280 THR A C 1
ATOM 2193 O O . THR A 1 280 ? -1.383 -8.492 -13.219 1 97.81 280 THR A O 1
ATOM 2196 N N . ARG A 1 281 ? -2.672 -7.93 -14.977 1 98.12 281 ARG A N 1
ATOM 2197 C CA . ARG A 1 281 ? -3.764 -7.426 -14.148 1 98.12 281 ARG A CA 1
ATOM 2198 C C . ARG A 1 281 ? -5.117 -7.754 -14.773 1 98.12 281 ARG A C 1
ATOM 2200 O O . ARG A 1 281 ? -5.281 -7.676 -15.992 1 98.12 281 ARG A O 1
ATOM 2207 N N . TYR A 1 282 ? -6.02 -8.18 -13.953 1 98.56 282 TYR A N 1
ATOM 2208 C CA . TYR A 1 282 ? -7.398 -8.461 -14.336 1 98.56 282 TYR A CA 1
ATOM 2209 C C . TYR A 1 282 ? -8.367 -7.543 -13.602 1 98.56 282 TYR A C 1
ATOM 2211 O O . TYR A 1 282 ? -8.344 -7.465 -12.367 1 98.56 282 TYR A O 1
ATOM 2219 N N . CYS A 1 283 ? -9.117 -6.859 -14.359 1 97.69 283 CYS A N 1
ATOM 2220 C CA . CYS A 1 283 ? -10.219 -6.074 -13.812 1 97.69 283 CYS A CA 1
ATOM 2221 C C . CYS A 1 283 ? -11.508 -6.879 -13.805 1 97.69 283 CYS A C 1
ATOM 2223 O O . CYS A 1 283 ? -11.922 -7.41 -14.844 1 97.69 283 CYS A O 1
ATOM 2225 N N . ALA A 1 284 ? -12.117 -7.012 -12.648 1 98.44 284 ALA A N 1
ATOM 2226 C CA . ALA A 1 284 ? -13.344 -7.801 -12.562 1 98.44 284 ALA A CA 1
ATOM 2227 C C . ALA A 1 284 ? -14.516 -6.938 -12.102 1 98.44 284 ALA A C 1
ATOM 2229 O O . ALA A 1 284 ? -14.492 -6.391 -10.992 1 98.44 284 ALA A O 1
ATOM 2230 N N . GLY A 1 285 ? -15.547 -6.883 -12.898 1 97.81 285 GLY A N 1
ATOM 2231 C CA . GLY A 1 285 ? -16.719 -6.074 -12.609 1 97.81 285 GLY A CA 1
ATOM 2232 C C . GLY A 1 285 ? -16.797 -4.809 -13.445 1 97.81 285 GLY A C 1
ATOM 2233 O O . GLY A 1 285 ? -15.766 -4.188 -13.727 1 97.81 285 GLY A O 1
ATOM 2234 N N . SER A 1 286 ? -18.031 -4.379 -13.828 1 97.12 286 SER A N 1
ATOM 2235 C CA . SER A 1 286 ? -18.219 -3.193 -14.664 1 97.12 286 SER A CA 1
ATOM 2236 C C . SER A 1 286 ? -17.812 -1.927 -13.922 1 97.12 286 SER A C 1
ATOM 2238 O O . SER A 1 286 ? -17.266 -0.999 -14.523 1 97.12 286 SER A O 1
ATOM 2240 N N . ASP A 1 287 ? -18.094 -1.908 -12.617 1 97.19 287 ASP A N 1
ATOM 2241 C CA . ASP A 1 287 ? -17.672 -0.742 -11.844 1 97.19 287 ASP A CA 1
ATOM 2242 C C . ASP A 1 287 ? -16.156 -0.617 -11.828 1 97.19 287 ASP A C 1
ATOM 2244 O O . ASP A 1 287 ? -15.617 0.489 -11.914 1 97.19 287 ASP A O 1
ATOM 2248 N N . ALA A 1 288 ? -15.477 -1.747 -11.703 1 98.19 288 ALA A N 1
ATOM 2249 C CA . ALA A 1 288 ? -14.016 -1.731 -11.758 1 98.19 288 ALA A CA 1
ATOM 2250 C C . ALA A 1 288 ? -13.516 -1.175 -13.086 1 98.19 288 ALA A C 1
ATOM 2252 O O . ALA A 1 288 ? -12.68 -0.269 -13.117 1 98.19 288 ALA A O 1
ATOM 2253 N N . ALA A 1 289 ? -14.078 -1.674 -14.188 1 97.75 289 ALA A N 1
ATOM 2254 C CA . ALA A 1 289 ? -13.578 -1.396 -15.531 1 97.75 289 ALA A CA 1
ATOM 2255 C C . ALA A 1 289 ? -13.906 0.033 -15.953 1 97.75 289 ALA A C 1
ATOM 2257 O O . ALA A 1 289 ? -13.109 0.68 -16.641 1 97.75 289 ALA A O 1
ATOM 2258 N N . PHE A 1 290 ? -15.031 0.527 -15.523 1 97.38 290 PHE A N 1
ATOM 2259 C CA . PHE A 1 290 ? -15.508 1.753 -16.156 1 97.38 290 PHE A CA 1
ATOM 2260 C C . PHE A 1 290 ? -15.523 2.904 -15.156 1 97.38 290 PHE A C 1
ATOM 2262 O O . PHE A 1 290 ? -15.688 4.062 -15.539 1 97.38 290 PHE A O 1
ATOM 2269 N N . LEU A 1 291 ? -15.32 2.621 -13.93 1 96.62 291 LEU A N 1
ATOM 2270 C CA . LEU A 1 291 ? -15.359 3.695 -12.938 1 96.62 291 LEU A CA 1
ATOM 2271 C C . LEU A 1 291 ? -14.047 3.771 -12.164 1 96.62 291 LEU A C 1
ATOM 2273 O O . LEU A 1 291 ? -13.258 4.699 -12.359 1 96.62 291 LEU A O 1
ATOM 2277 N N . TRP A 1 292 ? -13.734 2.76 -11.422 1 97.62 292 TRP A N 1
ATOM 2278 C CA . TRP A 1 292 ? -12.672 2.865 -10.422 1 97.62 292 TRP A CA 1
ATOM 2279 C C . TRP A 1 292 ? -11.305 2.887 -11.094 1 97.62 292 TRP A C 1
ATOM 2281 O O . TRP A 1 292 ? -10.445 3.705 -10.742 1 97.62 292 TRP A O 1
ATOM 2291 N N . ILE A 1 293 ? -11.055 1.963 -12.031 1 97.62 293 ILE A N 1
ATOM 2292 C CA . ILE A 1 293 ? -9.734 1.887 -12.656 1 97.62 293 ILE A CA 1
ATOM 2293 C C . ILE A 1 293 ? -9.484 3.15 -13.477 1 97.62 293 ILE A C 1
ATOM 2295 O O . ILE A 1 293 ? -8.438 3.791 -13.328 1 97.62 293 ILE A O 1
ATOM 2299 N N . PRO A 1 294 ? -10.453 3.625 -14.297 1 97.62 294 PRO A N 1
ATOM 2300 C CA . PRO A 1 294 ? -10.227 4.906 -14.969 1 97.62 294 PRO A CA 1
ATOM 2301 C C . PRO A 1 294 ? -10 6.055 -13.984 1 97.62 294 PRO A C 1
ATOM 2303 O O . PRO A 1 294 ? -9.141 6.906 -14.211 1 97.62 294 PRO A O 1
ATOM 2306 N N . LEU A 1 295 ? -10.742 6.066 -12.906 1 97.88 295 LEU A N 1
ATOM 2307 C CA . LEU A 1 295 ? -10.609 7.109 -11.891 1 97.88 295 LEU A CA 1
ATOM 2308 C C . LEU A 1 295 ? -9.211 7.109 -11.289 1 97.88 295 LEU A C 1
ATOM 2310 O O . LEU A 1 295 ? -8.664 8.172 -10.984 1 97.88 295 LEU A O 1
ATOM 2314 N N . SER A 1 296 ? -8.633 5.945 -11.172 1 97.44 296 SER A N 1
ATOM 2315 C CA . SER A 1 296 ? -7.312 5.816 -10.555 1 97.44 296 SER A CA 1
ATOM 2316 C C . SER A 1 296 ? -6.238 6.496 -11.398 1 97.44 296 SER A C 1
ATOM 2318 O O . SER A 1 296 ? -5.164 6.824 -10.898 1 97.44 296 SER A O 1
ATOM 2320 N N . TYR A 1 297 ? -6.5 6.789 -12.648 1 96.31 297 TYR A N 1
ATOM 2321 C CA . TYR A 1 297 ? -5.527 7.414 -13.531 1 96.31 297 TYR A CA 1
ATOM 2322 C C . TYR A 1 297 ? -5.781 8.914 -13.656 1 96.31 297 TYR A C 1
ATOM 2324 O O . TYR A 1 297 ? -5.016 9.625 -14.305 1 96.31 297 TYR A O 1
ATOM 2332 N N . MET A 1 298 ? -6.816 9.375 -13.047 1 96.88 298 MET A N 1
ATOM 2333 C CA . MET A 1 298 ? -7.164 10.789 -13.133 1 96.88 298 MET A CA 1
ATOM 2334 C C . MET A 1 298 ? -6.422 11.602 -12.078 1 96.88 298 MET A C 1
ATOM 2336 O O . MET A 1 298 ? -5.969 11.047 -11.07 1 96.88 298 MET A O 1
ATOM 2340 N N . PRO A 1 299 ? -6.348 12.883 -12.305 1 95 299 PRO A N 1
ATOM 2341 C CA . PRO A 1 299 ? -5.75 13.734 -11.273 1 95 299 PRO A CA 1
ATOM 2342 C C . PRO A 1 299 ? -6.477 13.641 -9.938 1 95 299 PRO A C 1
ATOM 2344 O O . PRO A 1 299 ? -7.68 13.367 -9.898 1 95 299 PRO A O 1
ATOM 2347 N N . THR A 1 300 ? -5.766 13.914 -8.938 1 95.31 300 THR A N 1
ATOM 2348 C CA . THR A 1 300 ? -6.27 13.742 -7.574 1 95.31 300 THR A CA 1
ATOM 2349 C C . THR A 1 300 ? -7.516 14.586 -7.348 1 95.31 300 THR A C 1
ATOM 2351 O O . THR A 1 300 ? -8.438 14.172 -6.637 1 95.31 300 THR A O 1
ATOM 2354 N N . PHE A 1 301 ? -7.574 15.781 -7.883 1 94.62 301 PHE A N 1
ATOM 2355 C CA . PHE A 1 301 ? -8.719 16.656 -7.633 1 94.62 301 PHE A CA 1
ATOM 2356 C C . PHE A 1 301 ? -9.984 16.062 -8.242 1 94.62 301 PHE A C 1
ATOM 2358 O O . PHE A 1 301 ? -11.086 16.25 -7.715 1 94.62 301 PHE A O 1
ATOM 2365 N N . ILE A 1 302 ? -9.82 15.289 -9.352 1 97.25 302 ILE A N 1
ATOM 2366 C CA . ILE A 1 302 ? -10.969 14.609 -9.945 1 97.25 302 ILE A CA 1
ATOM 2367 C C . ILE A 1 302 ? -11.375 13.43 -9.078 1 97.25 302 ILE A C 1
ATOM 2369 O O . ILE A 1 302 ? -12.57 13.203 -8.836 1 97.25 302 ILE A O 1
ATOM 2373 N N . GLN A 1 303 ? -10.383 12.703 -8.586 1 97.75 303 GLN A N 1
ATOM 2374 C CA . GLN A 1 303 ? -10.68 11.594 -7.68 1 97.75 303 GLN A CA 1
ATOM 2375 C C . GLN A 1 303 ? -11.438 12.078 -6.449 1 97.75 303 GLN A C 1
ATOM 2377 O O . GLN A 1 303 ? -12.461 11.5 -6.078 1 97.75 303 GLN A O 1
ATOM 2382 N N . ASP A 1 304 ? -10.93 13.164 -5.875 1 97.19 304 ASP A N 1
ATOM 2383 C CA . ASP A 1 304 ? -11.555 13.719 -4.68 1 97.19 304 ASP A CA 1
ATOM 2384 C C . ASP A 1 304 ? -12.977 14.195 -4.973 1 97.19 304 ASP A C 1
ATOM 2386 O O . ASP A 1 304 ? -13.891 13.961 -4.176 1 97.19 304 ASP A O 1
ATOM 2390 N N . PHE A 1 305 ? -13.141 14.828 -6.098 1 96.44 305 PHE A N 1
ATOM 2391 C CA . PHE A 1 305 ? -14.453 15.32 -6.48 1 96.44 305 PHE A CA 1
ATOM 2392 C C . PHE A 1 305 ? -15.461 14.18 -6.551 1 96.44 305 PHE A C 1
ATOM 2394 O O . PHE A 1 305 ? -16.562 14.281 -6.004 1 96.44 305 PHE A O 1
ATOM 2401 N N . VAL A 1 306 ? -15.109 13.102 -7.184 1 95.75 306 VAL A N 1
ATOM 2402 C CA . VAL A 1 306 ? -16 11.961 -7.398 1 95.75 306 VAL A CA 1
ATOM 2403 C C . VAL A 1 306 ? -16.281 11.273 -6.07 1 95.75 306 VAL A C 1
ATOM 2405 O O . VAL A 1 306 ? -17.438 10.992 -5.738 1 95.75 306 VAL A O 1
ATOM 2408 N N . ILE A 1 307 ? -15.32 11.07 -5.242 1 95.12 307 ILE A N 1
ATOM 2409 C CA . ILE A 1 307 ? -15.453 10.273 -4.027 1 95.12 307 ILE A CA 1
ATOM 2410 C C . ILE A 1 307 ? -16.156 11.078 -2.945 1 95.12 307 ILE A C 1
ATOM 2412 O O . ILE A 1 307 ? -16.984 10.547 -2.201 1 95.12 307 ILE A O 1
ATOM 2416 N N . LEU A 1 308 ? -15.891 12.352 -2.889 1 94.5 308 LEU A N 1
ATOM 2417 C CA . LEU A 1 308 ? -16.453 13.195 -1.831 1 94.5 308 LEU A CA 1
ATOM 2418 C C . LEU A 1 308 ? -17.906 13.531 -2.113 1 94.5 308 LEU A C 1
ATOM 2420 O O . LEU A 1 308 ? -18.625 13.984 -1.222 1 94.5 308 LEU A O 1
ATOM 2424 N N . ARG A 1 309 ? -18.328 13.344 -3.33 1 90.56 309 ARG A N 1
ATOM 2425 C CA . ARG A 1 309 ? -19.734 13.586 -3.664 1 90.56 309 ARG A CA 1
ATOM 2426 C C . ARG A 1 309 ? -20.656 12.68 -2.848 1 90.56 309 ARG A C 1
ATOM 2428 O O . ARG A 1 309 ? -21.797 13.047 -2.547 1 90.56 309 ARG A O 1
ATOM 2435 N N . ASN A 1 310 ? -20.156 11.547 -2.453 1 86.56 310 ASN A N 1
ATOM 2436 C CA . ASN A 1 310 ? -20.969 10.586 -1.714 1 86.56 310 ASN A CA 1
ATOM 2437 C C . ASN A 1 310 ? -20.656 10.625 -0.22 1 86.56 310 ASN A C 1
ATOM 2439 O O . ASN A 1 310 ? -21.078 9.742 0.527 1 86.56 310 ASN A O 1
ATOM 2443 N N . LYS A 1 311 ? -19.969 11.578 0.232 1 88.56 311 LYS A N 1
ATOM 2444 C CA . LYS A 1 311 ? -19.672 11.695 1.655 1 88.56 311 LYS A CA 1
ATOM 2445 C C . LYS A 1 311 ? -20.641 12.648 2.344 1 88.56 311 LYS A C 1
ATOM 2447 O O . LYS A 1 311 ? -21.156 13.578 1.719 1 88.56 311 LYS A O 1
ATOM 2452 N N . VAL A 1 312 ? -20.859 12.336 3.574 1 90.56 312 VAL A N 1
ATOM 2453 C CA . VAL A 1 312 ? -21.75 13.148 4.391 1 90.56 312 VAL A CA 1
ATOM 2454 C C . VAL A 1 312 ? -21.156 14.539 4.594 1 90.56 312 VAL A C 1
ATOM 2456 O O . VAL A 1 312 ? -19.953 14.672 4.832 1 90.56 312 VAL A O 1
ATOM 2459 N N . LYS A 1 313 ? -22.016 15.562 4.496 1 88.44 313 LYS A N 1
ATOM 2460 C CA . LYS A 1 313 ? -21.562 16.906 4.828 1 88.44 313 LYS A CA 1
ATOM 2461 C C . LYS A 1 313 ? -21.5 17.109 6.34 1 88.44 313 LYS A C 1
ATOM 2463 O O . LYS A 1 313 ? -22.5 16.938 7.043 1 88.44 313 LYS A O 1
ATOM 2468 N N . ILE A 1 314 ? -20.297 17.359 6.73 1 89.31 314 ILE A N 1
ATOM 2469 C CA . ILE A 1 314 ? -20.094 17.594 8.156 1 89.31 314 ILE A CA 1
ATOM 2470 C C . ILE A 1 314 ? -20.516 19 8.523 1 89.31 314 ILE A C 1
ATOM 2472 O O . ILE A 1 314 ? -20.234 19.953 7.789 1 89.31 314 ILE A O 1
ATOM 2476 N N . PRO A 1 315 ? -21.25 19.109 9.586 1 75.5 315 PRO A N 1
ATOM 2477 C CA . PRO A 1 315 ? -21.734 20.438 10 1 75.5 315 PRO A CA 1
ATOM 2478 C C . PRO A 1 315 ? -20.594 21.406 10.266 1 75.5 315 PRO A C 1
ATOM 2480 O O . PRO A 1 315 ? -19.547 21.016 10.797 1 75.5 315 PRO A O 1
ATOM 2483 N N . ALA A 1 316 ? -20.625 22.422 9.516 1 63.34 316 ALA A N 1
ATOM 2484 C CA . ALA A 1 316 ? -19.625 23.469 9.688 1 63.34 316 ALA A CA 1
ATOM 2485 C C . ALA A 1 316 ? -19.594 23.969 11.125 1 63.34 316 ALA A C 1
ATOM 2487 O O . ALA A 1 316 ? -20.656 24.141 11.742 1 63.34 316 ALA A O 1
ATOM 2488 N N . LYS A 1 317 ? -18.344 23.828 11.828 1 57.81 317 LYS A N 1
ATOM 2489 C CA . LYS A 1 317 ? -18.297 24.625 13.047 1 57.81 317 LYS A CA 1
ATOM 2490 C C . LYS A 1 317 ? -18.203 26.109 12.719 1 57.81 317 LYS A C 1
ATOM 2492 O O . LYS A 1 317 ? -17.625 26.5 11.703 1 57.81 317 LYS A O 1
ATOM 2497 N N . MET B 1 1 ? -8.859 29.078 -33.25 1 85.12 1 MET B N 1
ATOM 2498 C CA . MET B 1 1 ? -9.281 28.125 -32.219 1 85.12 1 MET B CA 1
ATOM 2499 C C . MET B 1 1 ? -8.094 27.641 -31.391 1 85.12 1 MET B C 1
ATOM 2501 O O . MET B 1 1 ? -8.117 27.688 -30.172 1 85.12 1 MET B O 1
ATOM 2505 N N . PHE B 1 2 ? -6.98 27.375 -32.031 1 91.88 2 PHE B N 1
ATOM 2506 C CA . PHE B 1 2 ? -5.777 26.891 -31.359 1 91.88 2 PHE B CA 1
ATOM 2507 C C . PHE B 1 2 ? -5.125 28 -30.547 1 91.88 2 PHE B C 1
ATOM 2509 O O . PHE B 1 2 ? -4.664 27.781 -29.422 1 91.88 2 PHE B O 1
ATOM 2516 N N . LEU B 1 3 ? -5.195 29.203 -31.109 1 91.81 3 LEU B N 1
ATOM 2517 C CA . LEU B 1 3 ? -4.602 30.328 -30.406 1 91.81 3 LEU B CA 1
ATOM 2518 C C . LEU B 1 3 ? -5.371 30.641 -29.125 1 91.81 3 LEU B C 1
ATOM 2520 O O . LEU B 1 3 ? -4.77 30.953 -28.094 1 91.81 3 LEU B O 1
ATOM 2524 N N . TYR B 1 4 ? -6.668 30.578 -29.188 1 93.25 4 TYR B N 1
ATOM 2525 C CA . TYR B 1 4 ? -7.496 30.797 -28.016 1 93.25 4 TYR B CA 1
ATOM 2526 C C . TYR B 1 4 ? -7.223 29.75 -26.938 1 93.25 4 TYR B C 1
ATOM 2528 O O . TYR B 1 4 ? -7.211 30.047 -25.75 1 93.25 4 TYR B O 1
ATOM 2536 N N . LEU B 1 5 ? -7.047 28.594 -27.406 1 93.12 5 LEU B N 1
ATOM 2537 C CA . LEU B 1 5 ? -6.715 27.531 -26.469 1 93.12 5 LEU B CA 1
ATOM 2538 C C . LEU B 1 5 ? -5.367 27.781 -25.812 1 93.12 5 LEU B C 1
ATOM 2540 O O . LEU B 1 5 ? -5.227 27.594 -24.594 1 93.12 5 LEU B O 1
ATOM 2544 N N . LEU B 1 6 ? -4.43 28.156 -26.547 1 93.88 6 LEU B N 1
ATOM 2545 C CA . LEU B 1 6 ? -3.098 28.438 -26.016 1 93.88 6 LEU B CA 1
ATOM 2546 C C . LEU B 1 6 ? -3.137 29.594 -25.016 1 93.88 6 LEU B C 1
ATOM 2548 O O . LEU B 1 6 ? -2.473 29.547 -23.984 1 93.88 6 LEU B O 1
ATOM 2552 N N . VAL B 1 7 ? -3.852 30.594 -25.391 1 93.88 7 VAL B N 1
ATOM 2553 C CA . VAL B 1 7 ? -3.992 31.75 -24.5 1 93.88 7 VAL B CA 1
ATOM 2554 C C . VAL B 1 7 ? -4.688 31.328 -23.203 1 93.88 7 VAL B C 1
ATOM 2556 O O . VAL B 1 7 ? -4.285 31.734 -22.125 1 93.88 7 VAL B O 1
ATOM 2559 N N . SER B 1 8 ? -5.703 30.594 -23.359 1 94.94 8 SER B N 1
ATOM 2560 C CA . SER B 1 8 ? -6.41 30.094 -22.188 1 94.94 8 SER B CA 1
ATOM 2561 C C . SER B 1 8 ? -5.496 29.266 -21.281 1 94.94 8 SER B C 1
ATOM 2563 O O . SER B 1 8 ? -5.516 29.422 -20.062 1 94.94 8 SER B O 1
ATOM 2565 N N . ILE B 1 9 ? -4.719 28.422 -21.844 1 94 9 ILE B N 1
ATOM 2566 C CA . ILE B 1 9 ? -3.768 27.594 -21.094 1 94 9 ILE B CA 1
ATOM 2567 C C . ILE B 1 9 ? -2.742 28.5 -20.406 1 94 9 ILE B C 1
ATOM 2569 O O . ILE B 1 9 ? -2.379 28.266 -19.25 1 94 9 ILE B O 1
ATOM 2573 N N . GLY B 1 10 ? -2.334 29.422 -21.125 1 94.75 10 GLY B N 1
ATOM 2574 C CA . GLY B 1 10 ? -1.397 30.375 -20.547 1 94.75 10 GLY B CA 1
ATOM 2575 C C . GLY B 1 10 ? -1.96 31.125 -19.344 1 94.75 10 GLY B C 1
ATOM 2576 O O . GLY B 1 10 ? -1.28 31.266 -18.328 1 94.75 10 GLY B O 1
ATOM 2577 N N . ILE B 1 11 ? -3.135 31.578 -19.438 1 95.62 11 ILE B N 1
ATOM 2578 C CA . ILE B 1 11 ? -3.797 32.281 -18.359 1 95.62 11 ILE B CA 1
ATOM 2579 C C . ILE B 1 11 ? -3.967 31.375 -17.156 1 95.62 11 ILE B C 1
ATOM 2581 O O . ILE B 1 11 ? -3.721 31.781 -16.016 1 95.62 11 ILE B O 1
ATOM 2585 N N . LEU B 1 12 ? -4.391 30.188 -17.406 1 94.31 12 LEU B N 1
ATOM 2586 C CA . LEU B 1 12 ? -4.555 29.203 -16.328 1 94.31 12 LEU B CA 1
ATOM 2587 C C . LEU B 1 12 ? -3.221 28.938 -15.648 1 94.31 12 LEU B C 1
ATOM 2589 O O . LEU B 1 12 ? -3.168 28.766 -14.43 1 94.31 12 LEU B O 1
ATOM 2593 N N . TYR B 1 13 ? -2.262 28.875 -16.422 1 94.12 13 TYR B N 1
ATOM 2594 C CA . TYR B 1 13 ? -0.935 28.609 -15.867 1 94.12 13 TYR B CA 1
ATOM 2595 C C . TYR B 1 13 ? -0.467 29.766 -15 1 94.12 13 TYR B C 1
ATOM 2597 O O . TYR B 1 13 ? 0.092 29.562 -13.922 1 94.12 13 TYR B O 1
ATOM 2605 N N . ILE B 1 14 ? -0.66 30.891 -15.461 1 95.56 14 ILE B N 1
ATOM 2606 C CA . ILE B 1 14 ? -0.287 32.062 -14.695 1 95.56 14 ILE B CA 1
ATOM 2607 C C . ILE B 1 14 ? -1.099 32.125 -13.406 1 95.56 14 ILE B C 1
ATOM 2609 O O . ILE B 1 14 ? -0.558 32.438 -12.336 1 95.56 14 ILE B O 1
ATOM 2613 N N . TRP B 1 15 ? -2.307 31.906 -13.547 1 95.56 15 TRP B N 1
ATOM 2614 C CA . TRP B 1 15 ? -3.158 31.844 -12.367 1 95.56 15 TRP B CA 1
ATOM 2615 C C . TRP B 1 15 ? -2.633 30.812 -11.367 1 95.56 15 TRP B C 1
ATOM 2617 O O . TRP B 1 15 ? -2.58 31.078 -10.164 1 95.56 15 TRP B O 1
ATOM 2627 N N . TRP B 1 16 ? -2.295 29.703 -11.852 1 93.44 16 TRP B N 1
ATOM 2628 C CA . TRP B 1 16 ? -1.776 28.641 -10.992 1 93.44 16 TRP B CA 1
ATOM 2629 C C . TRP B 1 16 ? -0.493 29.094 -10.297 1 93.44 16 TRP B C 1
ATOM 2631 O O . TRP B 1 16 ? -0.296 28.812 -9.109 1 93.44 16 TRP B O 1
ATOM 2641 N N . ILE B 1 17 ? 0.321 29.719 -10.977 1 94.5 17 ILE B N 1
ATOM 2642 C CA . ILE B 1 17 ? 1.59 30.188 -10.43 1 94.5 17 ILE B CA 1
ATOM 2643 C C . ILE B 1 17 ? 1.331 31.188 -9.297 1 94.5 17 ILE B C 1
ATOM 2645 O O . ILE B 1 17 ? 1.971 31.109 -8.242 1 94.5 17 ILE B O 1
ATOM 2649 N N . VAL B 1 18 ? 0.442 32 -9.531 1 96.06 18 VAL B N 1
ATOM 2650 C CA . VAL B 1 18 ? 0.11 33 -8.523 1 96.06 18 VAL B CA 1
ATOM 2651 C C . VAL B 1 18 ? -0.509 32.344 -7.301 1 96.06 18 VAL B C 1
ATOM 2653 O O . VAL B 1 18 ? -0.078 32.562 -6.172 1 96.06 18 VAL B O 1
ATOM 2656 N N . ARG B 1 19 ? -1.394 31.516 -7.59 1 95.88 19 ARG B N 1
ATOM 2657 C CA . ARG B 1 19 ? -2.076 30.797 -6.516 1 95.88 19 ARG B CA 1
ATOM 2658 C C . ARG B 1 19 ? -1.095 29.953 -5.711 1 95.88 19 ARG B C 1
ATOM 2660 O O . ARG B 1 19 ? -1.13 29.953 -4.48 1 95.88 19 ARG B O 1
ATOM 2667 N N . ASP B 1 20 ? -0.251 29.297 -6.41 1 95.88 20 ASP B N 1
ATOM 2668 C CA . ASP B 1 20 ? 0.729 28.406 -5.801 1 95.88 20 ASP B CA 1
ATOM 2669 C C . ASP B 1 20 ? 1.762 29.188 -4.996 1 95.88 20 ASP B C 1
ATOM 2671 O O . ASP B 1 20 ? 2.416 28.641 -4.109 1 95.88 20 ASP B O 1
ATOM 2675 N N . GLY B 1 21 ? 1.911 30.469 -5.246 1 95.88 21 GLY B N 1
ATOM 2676 C CA . GLY B 1 21 ? 2.902 31.297 -4.578 1 95.88 21 GLY B CA 1
ATOM 2677 C C . GLY B 1 21 ? 2.361 32 -3.346 1 95.88 21 GLY B C 1
ATOM 2678 O O . GLY B 1 21 ? 3.127 32.562 -2.555 1 95.88 21 GLY B O 1
ATOM 2679 N N . LEU B 1 22 ? 1.059 31.938 -3.111 1 97.06 22 LEU B N 1
ATOM 2680 C CA . LEU B 1 22 ? 0.454 32.594 -1.962 1 97.06 22 LEU B CA 1
ATOM 2681 C C . LEU B 1 22 ? 0.77 31.859 -0.673 1 97.06 22 LEU B C 1
ATOM 2683 O O . LEU B 1 22 ? 0.608 30.641 -0.607 1 97.06 22 LEU B O 1
ATOM 2687 N N . LYS B 1 23 ? 1.223 32.594 0.349 1 96.94 23 LYS B N 1
ATOM 2688 C CA . LYS B 1 23 ? 1.639 32 1.615 1 96.94 23 LYS B CA 1
ATOM 2689 C C . LYS B 1 23 ? 0.838 32.562 2.781 1 96.94 23 LYS B C 1
ATOM 2691 O O . LYS B 1 23 ? 0.282 33.656 2.682 1 96.94 23 LYS B O 1
ATOM 2696 N N . ILE B 1 24 ? 0.839 31.812 3.811 1 95.88 24 ILE B N 1
ATOM 2697 C CA . ILE B 1 24 ? 0.218 32.312 5.031 1 95.88 24 ILE B CA 1
ATOM 2698 C C . ILE B 1 24 ? 1.11 33.375 5.668 1 95.88 24 ILE B C 1
ATOM 2700 O O . ILE B 1 24 ? 2.314 33.438 5.402 1 95.88 24 ILE B O 1
ATOM 2704 N N . ASN B 1 25 ? 0.685 34.281 6.477 1 88.19 25 ASN B N 1
ATOM 2705 C CA . ASN B 1 25 ? 1.369 35.469 6.961 1 88.19 25 ASN B CA 1
ATOM 2706 C C . ASN B 1 25 ? 2.357 35.156 8.078 1 88.19 25 ASN B C 1
ATOM 2708 O O . ASN B 1 25 ? 3.471 35.656 8.102 1 88.19 25 ASN B O 1
ATOM 2712 N N . ASN B 1 26 ? 2.004 34.469 9.148 1 89.81 26 ASN B N 1
ATOM 2713 C CA . ASN B 1 26 ? 2.834 34.25 10.328 1 89.81 26 ASN B CA 1
ATOM 2714 C C . ASN B 1 26 ? 2.959 32.781 10.68 1 89.81 26 ASN B C 1
ATOM 2716 O O . ASN B 1 26 ? 1.953 32.094 10.875 1 89.81 26 ASN B O 1
ATOM 2720 N N . VAL B 1 27 ? 4.402 32.469 10.773 1 94.19 27 VAL B N 1
ATOM 2721 C CA . VAL B 1 27 ? 4.637 31.047 11.094 1 94.19 27 VAL B CA 1
ATOM 2722 C C . VAL B 1 27 ? 5.234 30.938 12.492 1 94.19 27 VAL B C 1
ATOM 2724 O O . VAL B 1 27 ? 5.324 29.844 13.047 1 94.19 27 VAL B O 1
ATOM 2727 N N . THR B 1 28 ? 5.637 32.031 13.133 1 91.69 28 THR B N 1
ATOM 2728 C CA . THR B 1 28 ? 6.441 32 14.344 1 91.69 28 THR B CA 1
ATOM 2729 C C . THR B 1 28 ? 5.68 31.344 15.492 1 91.69 28 THR B C 1
ATOM 2731 O O . THR B 1 28 ? 6.285 30.766 16.391 1 91.69 28 THR B O 1
ATOM 2734 N N . GLU B 1 29 ? 4.383 31.344 15.547 1 90.75 29 GLU B N 1
ATOM 2735 C CA . GLU B 1 29 ? 3.662 30.75 16.672 1 90.75 29 GLU B CA 1
ATOM 2736 C C . GLU B 1 29 ? 3.08 29.391 16.281 1 90.75 29 GLU B C 1
ATOM 2738 O O . GLU B 1 29 ? 2.336 28.797 17.062 1 90.75 29 GLU B O 1
ATOM 2743 N N . LYS B 1 30 ? 3.539 28.938 15.195 1 97.31 30 LYS B N 1
ATOM 2744 C CA . LYS B 1 30 ? 2.965 27.672 14.734 1 97.31 30 LYS B CA 1
ATOM 2745 C C . LYS B 1 30 ? 3.857 26.5 15.102 1 97.31 30 LYS B C 1
ATOM 2747 O O . LYS B 1 30 ? 5.047 26.484 14.773 1 97.31 30 LYS B O 1
ATOM 2752 N N . HIS B 1 31 ? 3.281 25.547 15.82 1 98.56 31 HIS B N 1
ATOM 2753 C CA . HIS B 1 31 ? 3.984 24.328 16.203 1 98.56 31 HIS B CA 1
ATOM 2754 C C . HIS B 1 31 ? 3.924 23.281 15.094 1 98.56 31 HIS B C 1
ATOM 2756 O O . HIS B 1 31 ? 2.859 23.047 14.516 1 98.56 31 HIS B O 1
ATOM 2762 N N . ILE B 1 32 ? 5.059 22.734 14.789 1 98.81 32 ILE B N 1
ATOM 2763 C CA . ILE B 1 32 ? 5.102 21.609 13.852 1 98.81 32 ILE B CA 1
ATOM 2764 C C . ILE B 1 32 ? 5.859 20.438 14.477 1 98.81 32 ILE B C 1
ATOM 2766 O O . ILE B 1 32 ? 6.832 20.641 15.211 1 98.81 32 ILE B O 1
ATOM 2770 N N . LEU B 1 33 ? 5.371 19.219 14.266 1 98.94 33 LEU B N 1
ATOM 2771 C CA . LEU B 1 33 ? 6.039 18 14.719 1 98.94 33 LEU B CA 1
ATOM 2772 C C . LEU B 1 33 ? 6.594 17.219 13.539 1 98.94 33 LEU B C 1
ATOM 2774 O O . LEU B 1 33 ? 5.898 17.016 12.539 1 98.94 33 LEU B O 1
ATOM 2778 N N . ILE B 1 34 ? 7.824 16.828 13.617 1 98.94 34 ILE B N 1
ATOM 2779 C CA . ILE B 1 34 ? 8.492 16.047 12.578 1 98.94 34 ILE B CA 1
ATOM 2780 C C . ILE B 1 34 ? 9 14.734 13.172 1 98.94 34 ILE B C 1
ATOM 2782 O O . ILE B 1 34 ? 9.688 14.734 14.195 1 98.94 34 ILE B O 1
ATOM 2786 N N . THR B 1 35 ? 8.664 13.664 12.562 1 98.94 35 THR B N 1
ATOM 2787 C CA . THR B 1 35 ? 9.219 12.391 13.008 1 98.94 35 THR B CA 1
ATOM 2788 C C . THR B 1 35 ? 10.492 12.055 12.234 1 98.94 35 THR B C 1
ATOM 2790 O O . THR B 1 35 ? 10.633 12.43 11.062 1 98.94 35 THR B O 1
ATOM 2793 N N . GLY B 1 36 ? 11.375 11.305 12.883 1 98.62 36 GLY B N 1
ATOM 2794 C CA . GLY B 1 36 ? 12.586 10.844 12.227 1 98.62 36 GLY B CA 1
ATOM 2795 C C . GLY B 1 36 ? 13.578 11.953 11.93 1 98.62 36 GLY B C 1
ATOM 2796 O O . GLY B 1 36 ? 14.016 12.117 10.789 1 98.62 36 GLY B O 1
ATOM 2797 N N . CYS B 1 37 ? 14.047 12.664 12.977 1 98.81 37 CYS B N 1
ATOM 2798 C CA . CYS B 1 37 ? 14.898 13.836 12.773 1 98.81 37 CYS B CA 1
ATOM 2799 C C . CYS B 1 37 ? 16.359 13.5 13.055 1 98.81 37 CYS B C 1
ATOM 2801 O O . CYS B 1 37 ? 17.203 14.398 13.133 1 98.81 37 CYS B O 1
ATOM 2803 N N . ASP B 1 38 ? 16.688 12.227 13.18 1 98.06 38 ASP B N 1
ATOM 2804 C CA . ASP B 1 38 ? 18.062 11.836 13.438 1 98.06 38 ASP B CA 1
ATOM 2805 C C . ASP B 1 38 ? 18.984 12.258 12.289 1 98.06 38 ASP B C 1
ATOM 2807 O O . ASP B 1 38 ? 20.094 12.742 12.523 1 98.06 38 ASP B O 1
ATOM 2811 N N . THR B 1 39 ? 18.516 12.008 11.086 1 96.38 39 THR B N 1
ATOM 2812 C CA . THR B 1 39 ? 19.297 12.258 9.883 1 96.38 39 THR B CA 1
ATOM 2813 C C . THR B 1 39 ? 18.391 12.578 8.703 1 96.38 39 THR B C 1
ATOM 2815 O O . THR B 1 39 ? 17.188 12.781 8.875 1 96.38 39 THR B O 1
ATOM 2818 N N . GLY B 1 40 ? 18.984 12.805 7.633 1 97.06 40 GLY B N 1
ATOM 2819 C CA . GLY B 1 40 ? 18.25 12.852 6.375 1 97.06 40 GLY B CA 1
ATOM 2820 C C . GLY B 1 40 ? 17.312 14.047 6.277 1 97.06 40 GLY B C 1
ATOM 2821 O O . GLY B 1 40 ? 17.656 15.148 6.695 1 97.06 40 GLY B O 1
ATOM 2822 N N . PHE B 1 41 ? 16.172 13.805 5.633 1 98.62 41 PHE B N 1
ATOM 2823 C CA . PHE B 1 41 ? 15.203 14.859 5.355 1 98.62 41 PHE B CA 1
ATOM 2824 C C . PHE B 1 41 ? 14.711 15.492 6.652 1 98.62 41 PHE B C 1
ATOM 2826 O O . PHE B 1 41 ? 14.602 16.719 6.746 1 98.62 41 PHE B O 1
ATOM 2833 N N . GLY B 1 42 ? 14.391 14.617 7.637 1 98.75 42 GLY B N 1
ATOM 2834 C CA . GLY B 1 42 ? 13.852 15.117 8.891 1 98.75 42 GLY B CA 1
ATOM 2835 C C . GLY B 1 42 ? 14.789 16.062 9.609 1 98.75 42 GLY B C 1
ATOM 2836 O O . GLY B 1 42 ? 14.367 17.109 10.109 1 98.75 42 GLY B O 1
ATOM 2837 N N . ASN B 1 43 ? 16.031 15.664 9.648 1 98.62 43 ASN B N 1
ATOM 2838 C CA . ASN B 1 43 ? 17.031 16.516 10.273 1 98.62 43 ASN B CA 1
ATOM 2839 C C . ASN B 1 43 ? 17.156 17.859 9.562 1 98.62 43 ASN B C 1
ATOM 2841 O O . ASN B 1 43 ? 17.156 18.906 10.211 1 98.62 43 ASN B O 1
ATOM 2845 N N . HIS B 1 44 ? 17.234 17.828 8.266 1 98.56 44 HIS B N 1
ATOM 2846 C CA . HIS B 1 44 ? 17.344 19.031 7.453 1 98.56 44 HIS B CA 1
ATOM 2847 C C . HIS B 1 44 ? 16.109 19.906 7.609 1 98.56 44 HIS B C 1
ATOM 2849 O O . HIS B 1 44 ? 16.219 21.141 7.715 1 98.56 44 HIS B O 1
ATOM 2855 N N . ALA B 1 45 ? 15.008 19.297 7.66 1 98.88 45 ALA B N 1
ATOM 2856 C CA . ALA B 1 45 ? 13.75 20.031 7.805 1 98.88 45 ALA B CA 1
ATOM 2857 C C . ALA B 1 45 ? 13.664 20.703 9.172 1 98.88 45 ALA B C 1
ATOM 2859 O O . ALA B 1 45 ? 13.266 21.859 9.281 1 98.88 45 ALA B O 1
ATOM 2860 N N . ALA B 1 46 ? 14.023 19.953 10.188 1 98.88 46 ALA B N 1
ATOM 2861 C CA . ALA B 1 46 ? 13.984 20.5 11.539 1 98.88 46 ALA B CA 1
ATOM 2862 C C . ALA B 1 46 ? 14.828 21.766 11.641 1 98.88 46 ALA B C 1
ATOM 2864 O O . ALA B 1 46 ? 14.375 22.781 12.172 1 98.88 46 ALA B O 1
ATOM 2865 N N . ARG B 1 47 ? 15.977 21.75 11.102 1 98.75 47 ARG B N 1
ATOM 2866 C CA . ARG B 1 47 ? 16.875 22.906 11.133 1 98.75 47 ARG B CA 1
ATOM 2867 C C . ARG B 1 47 ? 16.312 24.062 10.312 1 98.75 47 ARG B C 1
ATOM 2869 O O . ARG B 1 47 ? 16.312 25.203 10.766 1 98.75 47 ARG B O 1
ATOM 2876 N N . ALA B 1 48 ? 15.867 23.734 9.133 1 98.69 48 ALA B N 1
ATOM 2877 C CA . ALA B 1 48 ? 15.367 24.75 8.219 1 98.69 48 ALA B CA 1
ATOM 2878 C C . ALA B 1 48 ? 14.148 25.469 8.805 1 98.69 48 ALA B C 1
ATOM 2880 O O . ALA B 1 48 ? 14.039 26.688 8.734 1 98.69 48 ALA B O 1
ATOM 2881 N N . PHE B 1 49 ? 13.242 24.703 9.406 1 98.75 49 PHE B N 1
ATOM 2882 C CA . PHE B 1 49 ? 12 25.281 9.898 1 98.75 49 PHE B CA 1
ATOM 2883 C C . PHE B 1 49 ? 12.227 26.016 11.219 1 98.75 49 PHE B C 1
ATOM 2885 O O . PHE B 1 49 ? 11.547 27 11.516 1 98.75 49 PHE B O 1
ATOM 2892 N N . ASP B 1 50 ? 13.219 25.531 11.969 1 98.56 50 ASP B N 1
ATOM 2893 C CA . ASP B 1 50 ? 13.641 26.297 13.133 1 98.56 50 ASP B CA 1
ATOM 2894 C C . ASP B 1 50 ? 14.156 27.672 12.727 1 98.56 50 ASP B C 1
ATOM 2896 O O . ASP B 1 50 ? 13.773 28.688 13.328 1 98.56 50 ASP B O 1
ATOM 2900 N N . LYS B 1 51 ? 14.945 27.688 11.742 1 97.81 51 LYS B N 1
ATOM 2901 C CA . LYS B 1 51 ? 15.508 28.938 11.234 1 97.81 51 LYS B CA 1
ATOM 2902 C C . LYS B 1 51 ? 14.414 29.859 10.711 1 97.81 51 LYS B C 1
ATOM 2904 O O . LYS B 1 51 ? 14.516 31.078 10.812 1 97.81 51 LYS B O 1
ATOM 2909 N N . LYS B 1 52 ? 13.383 29.312 10.211 1 97 52 LYS B N 1
ATOM 2910 C CA . LYS B 1 52 ? 12.281 30.078 9.633 1 97 52 LYS B CA 1
ATOM 2911 C C . LYS B 1 52 ? 11.367 30.641 10.719 1 97 52 LYS B C 1
ATOM 2913 O O . LYS B 1 52 ? 10.539 31.516 10.453 1 97 52 LYS B O 1
ATOM 2918 N N . GLY B 1 53 ? 11.484 30.047 11.938 1 97.31 53 GLY B N 1
ATOM 2919 C CA . GLY B 1 53 ? 10.773 30.656 13.055 1 97.31 53 GLY B CA 1
ATOM 2920 C C . GLY B 1 53 ? 9.672 29.766 13.609 1 97.31 53 GLY B C 1
ATOM 2921 O O . GLY B 1 53 ? 9.016 30.109 14.594 1 97.31 53 GLY B O 1
ATOM 2922 N N . PHE B 1 54 ? 9.438 28.578 13 1 98.25 54 PHE B N 1
ATOM 2923 C CA . PHE B 1 54 ? 8.453 27.641 13.531 1 98.25 54 PHE B CA 1
ATOM 2924 C C . PHE B 1 54 ? 8.852 27.172 14.93 1 98.25 54 PHE B C 1
ATOM 2926 O O . PHE B 1 54 ? 10.031 27.172 15.273 1 98.25 54 PHE B O 1
ATOM 2933 N N . ARG B 1 55 ? 7.883 26.812 15.695 1 98.25 55 ARG B N 1
ATOM 2934 C CA . ARG B 1 55 ? 8.133 26.031 16.906 1 98.25 55 ARG B CA 1
ATOM 2935 C C . ARG B 1 55 ? 8.219 24.547 16.594 1 98.25 55 ARG B C 1
ATOM 2937 O O . ARG B 1 55 ? 7.199 23.844 16.594 1 98.25 55 ARG B O 1
ATOM 2944 N N . VAL B 1 56 ? 9.414 24.078 16.453 1 98.81 56 VAL B N 1
ATOM 2945 C CA . VAL B 1 56 ? 9.633 22.734 15.914 1 98.81 56 VAL B CA 1
ATOM 2946 C C . VAL B 1 56 ? 9.703 21.719 17.062 1 98.81 56 VAL B C 1
ATOM 2948 O O . VAL B 1 56 ? 10.5 21.875 17.984 1 98.81 56 VAL B O 1
ATOM 2951 N N . LEU B 1 57 ? 8.852 20.75 17.031 1 98.88 57 LEU B N 1
ATOM 2952 C CA . LEU B 1 57 ? 8.914 19.547 17.859 1 98.88 57 LEU B CA 1
ATOM 2953 C C . LEU B 1 57 ? 9.539 18.391 17.094 1 98.88 57 LEU B C 1
ATOM 2955 O O . LEU B 1 57 ? 8.859 17.719 16.312 1 98.88 57 LEU B O 1
ATOM 2959 N N . ALA B 1 58 ? 10.805 18.156 17.328 1 98.88 58 ALA B N 1
ATOM 2960 C CA . ALA B 1 58 ? 11.562 17.172 16.562 1 98.88 58 ALA B CA 1
ATOM 2961 C C . ALA B 1 58 ? 11.664 15.852 17.328 1 98.88 58 ALA B C 1
ATOM 2963 O O . ALA B 1 58 ? 12.078 15.828 18.5 1 98.88 58 ALA B O 1
ATOM 2964 N N . THR B 1 59 ? 11.266 14.773 16.703 1 98.94 59 THR B N 1
ATOM 2965 C CA . THR B 1 59 ? 11.422 13.469 17.328 1 98.94 59 THR B CA 1
ATOM 2966 C C . THR B 1 59 ? 12.594 12.711 16.719 1 98.94 59 THR B C 1
ATOM 2968 O O . THR B 1 59 ? 12.828 12.789 15.516 1 98.94 59 THR B O 1
ATOM 2971 N N . CYS B 1 60 ? 13.336 12.047 17.594 1 98.69 60 CYS B N 1
ATOM 2972 C CA . CYS B 1 60 ? 14.477 11.219 17.203 1 98.69 60 CYS B CA 1
ATOM 2973 C C . CYS B 1 60 ? 14.352 9.812 17.766 1 98.69 60 CYS B C 1
ATOM 2975 O O . CYS B 1 60 ? 13.703 9.609 18.797 1 98.69 60 CYS B O 1
ATOM 2977 N N . LEU B 1 61 ? 14.891 8.898 17.031 1 98.25 61 LEU B N 1
ATOM 2978 C CA . LEU B 1 61 ? 14.961 7.535 17.547 1 98.25 61 LEU B CA 1
ATOM 2979 C C . LEU B 1 61 ? 16.047 7.402 18.594 1 98.25 61 LEU B C 1
ATOM 2981 O O . LEU B 1 61 ? 15.93 6.613 19.531 1 98.25 61 LEU B O 1
ATOM 2985 N N . THR B 1 62 ? 17.141 8.211 18.438 1 98.06 62 THR B N 1
ATOM 2986 C CA . THR B 1 62 ? 18.312 8.062 19.312 1 98.06 62 THR B CA 1
ATOM 2987 C C . THR B 1 62 ? 18.547 9.336 20.125 1 98.06 62 THR B C 1
ATOM 2989 O O . THR B 1 62 ? 18.25 10.438 19.656 1 98.06 62 THR B O 1
ATOM 2992 N N . GLU B 1 63 ? 19.156 9.156 21.266 1 98.25 63 GLU B N 1
ATOM 2993 C CA . GLU B 1 63 ? 19.531 10.297 22.094 1 98.25 63 GLU B CA 1
ATOM 2994 C C . GLU B 1 63 ? 20.609 11.133 21.422 1 98.25 63 GLU B C 1
ATOM 2996 O O . GLU B 1 63 ? 20.625 12.359 21.547 1 98.25 63 GLU B O 1
ATOM 3001 N N . THR B 1 64 ? 21.453 10.445 20.703 1 98.31 64 THR B N 1
ATOM 3002 C CA . THR B 1 64 ? 22.516 11.125 19.984 1 98.31 64 THR B CA 1
ATOM 3003 C C . THR B 1 64 ? 21.953 12.062 18.922 1 98.31 64 THR B C 1
ATOM 3005 O O . THR B 1 64 ? 22.406 13.195 18.781 1 98.31 64 THR B O 1
ATOM 3008 N N . GLY B 1 65 ? 20.984 11.586 18.203 1 97.94 65 GLY B N 1
ATOM 3009 C CA . GLY B 1 65 ? 20.344 12.43 17.203 1 97.94 65 GLY B CA 1
ATOM 3010 C C . GLY B 1 65 ? 19.656 13.641 17.812 1 97.94 65 GLY B C 1
ATOM 3011 O O . GLY B 1 65 ? 19.797 14.758 17.312 1 97.94 65 GLY B O 1
ATOM 3012 N N . ALA B 1 66 ? 19 13.445 18.922 1 98.44 66 ALA B N 1
ATOM 3013 C CA . ALA B 1 66 ? 18.297 14.523 19.609 1 98.44 66 ALA B CA 1
ATOM 3014 C C . ALA B 1 66 ? 19.266 15.578 20.109 1 98.44 66 ALA B C 1
ATOM 3016 O O . ALA B 1 66 ? 19.047 16.781 19.922 1 98.44 66 ALA B O 1
ATOM 3017 N N . ALA B 1 67 ? 20.297 15.133 20.734 1 98.12 67 ALA B N 1
ATOM 3018 C CA . ALA B 1 67 ? 21.297 16.047 21.266 1 98.12 67 ALA B CA 1
ATOM 3019 C C . ALA B 1 67 ? 21.969 16.844 20.141 1 98.12 67 ALA B C 1
ATOM 3021 O O . ALA B 1 67 ? 22.219 18.047 20.297 1 98.12 67 ALA B O 1
ATOM 3022 N N . GLY B 1 68 ? 22.297 16.109 19.094 1 97.81 68 GLY B N 1
ATOM 3023 C CA . GLY B 1 68 ? 22.906 16.766 17.953 1 97.81 68 GLY B CA 1
ATOM 3024 C C . GLY B 1 68 ? 22.047 17.875 17.359 1 97.81 68 GLY B C 1
ATOM 3025 O O . GLY B 1 68 ? 22.547 18.938 17 1 97.81 68 GLY B O 1
ATOM 3026 N N . LEU B 1 69 ? 20.797 17.656 17.281 1 97.75 69 LEU B N 1
ATOM 3027 C CA . LEU B 1 69 ? 19.875 18.641 16.75 1 97.75 69 LEU B CA 1
ATOM 3028 C C . LEU B 1 69 ? 19.781 19.844 17.672 1 97.75 69 LEU B C 1
ATOM 3030 O O . LEU B 1 69 ? 19.734 20.984 17.203 1 97.75 69 LEU B O 1
ATOM 3034 N N . LYS B 1 70 ? 19.703 19.641 18.938 1 97.19 70 LYS B N 1
ATOM 3035 C CA . LYS B 1 70 ? 19.609 20.719 19.906 1 97.19 70 LYS B CA 1
ATOM 3036 C C . LYS B 1 70 ? 20.828 21.641 19.844 1 97.19 70 LYS B C 1
ATOM 3038 O O . LYS B 1 70 ? 20.719 22.844 20.047 1 97.19 70 LYS B O 1
ATOM 3043 N N . GLU B 1 71 ? 21.875 21.094 19.516 1 97.75 71 GLU B N 1
ATOM 3044 C CA . GLU B 1 71 ? 23.141 21.828 19.5 1 97.75 71 GLU B CA 1
ATOM 3045 C C . GLU B 1 71 ? 23.156 22.828 18.344 1 97.75 71 GLU B C 1
ATOM 3047 O O . GLU B 1 71 ? 23.812 23.875 18.422 1 97.75 71 GLU B O 1
ATOM 3052 N N . VAL B 1 72 ? 22.469 22.562 17.344 1 97.94 72 VAL B N 1
ATOM 3053 C CA . VAL B 1 72 ? 22.641 23.359 16.141 1 97.94 72 VAL B CA 1
ATOM 3054 C C . VAL B 1 72 ? 21.375 24.156 15.852 1 97.94 72 VAL B C 1
ATOM 3056 O O . VAL B 1 72 ? 21.234 24.75 14.781 1 97.94 72 VAL B O 1
ATOM 3059 N N . THR B 1 73 ? 20.406 24.094 16.734 1 98.25 73 THR B N 1
ATOM 3060 C CA . THR B 1 73 ? 19.156 24.812 16.547 1 98.25 73 THR B CA 1
ATOM 3061 C C . THR B 1 73 ? 18.875 25.734 17.719 1 98.25 73 THR B C 1
ATOM 3063 O O . THR B 1 73 ? 19.625 25.734 18.703 1 98.25 73 THR B O 1
ATOM 3066 N N . SER B 1 74 ? 17.875 26.578 17.578 1 97.62 74 SER B N 1
ATOM 3067 C CA . SER B 1 74 ? 17.547 27.531 18.625 1 97.62 74 SER B CA 1
ATOM 3068 C C . SER B 1 74 ? 16.859 26.859 19.797 1 97.62 74 SER B C 1
ATOM 3070 O O . SER B 1 74 ? 16.531 25.672 19.734 1 97.62 74 SER B O 1
ATOM 3072 N N . GLN B 1 75 ? 16.562 27.562 20.828 1 96.06 75 GLN B N 1
ATOM 3073 C CA . GLN B 1 75 ? 15.914 27.062 22.031 1 96.06 75 GLN B CA 1
ATOM 3074 C C . GLN B 1 75 ? 14.438 26.766 21.781 1 96.06 75 GLN B C 1
ATOM 3076 O O . GLN B 1 75 ? 13.789 26.094 22.578 1 96.06 75 GLN B O 1
ATOM 3081 N N . ARG B 1 76 ? 13.953 27.297 20.688 1 96.06 76 ARG B N 1
ATOM 3082 C CA . ARG B 1 76 ? 12.555 27.078 20.344 1 96.06 76 ARG B CA 1
ATOM 3083 C C . ARG B 1 76 ? 12.312 25.625 19.938 1 96.06 76 ARG B C 1
ATOM 3085 O O . ARG B 1 76 ? 11.211 25.094 20.125 1 96.06 76 ARG B O 1
ATOM 3092 N N . LEU B 1 77 ? 13.305 25.031 19.375 1 98.31 77 LEU B N 1
ATOM 3093 C CA . LEU B 1 77 ? 13.172 23.656 18.953 1 98.31 77 LEU B CA 1
ATOM 3094 C C . LEU B 1 77 ? 13.273 22.703 20.141 1 98.31 77 LEU B C 1
ATOM 3096 O O . LEU B 1 77 ? 14.188 22.812 20.953 1 98.31 77 LEU B O 1
ATOM 3100 N N . LYS B 1 78 ? 12.312 21.844 20.297 1 98.5 78 LYS B N 1
ATOM 3101 C CA . LYS B 1 78 ? 12.297 20.812 21.344 1 98.5 78 LYS B CA 1
ATOM 3102 C C . LYS B 1 78 ? 12.438 19.422 20.734 1 98.5 78 LYS B C 1
ATOM 3104 O O . LYS B 1 78 ? 11.891 19.141 19.656 1 98.5 78 LYS B O 1
ATOM 3109 N N . THR B 1 79 ? 13.156 18.609 21.422 1 98.62 79 THR B N 1
ATOM 3110 C CA . THR B 1 79 ? 13.344 17.25 20.953 1 98.62 79 THR B CA 1
ATOM 3111 C C . THR B 1 79 ? 12.75 16.25 21.938 1 98.62 79 THR B C 1
ATOM 3113 O O . THR B 1 79 ? 12.609 16.531 23.125 1 98.62 79 THR B O 1
ATOM 3116 N N . THR B 1 80 ? 12.328 15.102 21.453 1 98.5 80 THR B N 1
ATOM 3117 C CA . THR B 1 80 ? 11.945 13.953 22.266 1 98.5 80 THR B CA 1
ATOM 3118 C C . THR B 1 80 ? 12.25 12.648 21.531 1 98.5 80 THR B C 1
ATOM 3120 O O . THR B 1 80 ? 12.5 12.656 20.328 1 98.5 80 THR B O 1
ATOM 3123 N N . ILE B 1 81 ? 12.359 11.555 22.297 1 98.75 81 ILE B N 1
ATOM 3124 C CA . ILE B 1 81 ? 12.633 10.25 21.734 1 98.75 81 ILE B CA 1
ATOM 3125 C C . ILE B 1 81 ? 11.328 9.57 21.328 1 98.75 81 ILE B C 1
ATOM 3127 O O . ILE B 1 81 ? 10.367 9.555 22.094 1 98.75 81 ILE B O 1
ATOM 3131 N N . LEU B 1 82 ? 11.297 9.047 20.109 1 98.81 82 LEU B N 1
ATOM 3132 C CA . LEU B 1 82 ? 10.102 8.375 19.594 1 98.81 82 LEU B CA 1
ATOM 3133 C C . LEU B 1 82 ? 10.477 7.137 18.797 1 98.81 82 LEU B C 1
ATOM 3135 O O . LEU B 1 82 ? 11.305 7.207 17.891 1 98.81 82 LEU B O 1
ATOM 3139 N N . ASP B 1 83 ? 10.016 6.039 19.203 1 98.81 83 ASP B N 1
ATOM 3140 C CA . ASP B 1 83 ? 9.938 4.844 18.375 1 98.81 83 ASP B CA 1
ATOM 3141 C C . ASP B 1 83 ? 8.523 4.621 17.859 1 98.81 83 ASP B C 1
ATOM 3143 O O . ASP B 1 83 ? 7.637 4.215 18.609 1 98.81 83 ASP B O 1
ATOM 3147 N N . VAL B 1 84 ? 8.312 4.859 16.562 1 98.81 84 VAL B N 1
ATOM 3148 C CA . VAL B 1 84 ? 6.969 4.879 16 1 98.81 84 VAL B CA 1
ATOM 3149 C C . VAL B 1 84 ? 6.371 3.473 16.047 1 98.81 84 VAL B C 1
ATOM 3151 O O . VAL B 1 84 ? 5.164 3.297 15.852 1 98.81 84 VAL B O 1
ATOM 3154 N N . THR B 1 85 ? 7.195 2.412 16.266 1 98.62 85 THR B N 1
ATOM 3155 C CA . THR B 1 85 ? 6.711 1.036 16.25 1 98.62 85 THR B CA 1
ATOM 3156 C C . THR B 1 85 ? 6.223 0.622 17.641 1 98.62 85 THR B C 1
ATOM 3158 O O . THR B 1 85 ? 5.68 -0.471 17.812 1 98.62 85 THR B O 1
ATOM 3161 N N . LYS B 1 86 ? 6.453 1.454 18.609 1 98.62 86 LYS B N 1
ATOM 3162 C CA . LYS B 1 86 ? 6.074 1.128 19.969 1 98.62 86 LYS B CA 1
ATOM 3163 C C . LYS B 1 86 ? 4.879 1.962 20.422 1 98.62 86 LYS B C 1
ATOM 3165 O O . LYS B 1 86 ? 4.977 3.186 20.547 1 98.62 86 LYS B O 1
ATOM 3170 N N . ALA B 1 87 ? 3.85 1.297 20.75 1 97.25 87 ALA B N 1
ATOM 3171 C CA . ALA B 1 87 ? 2.602 1.956 21.125 1 97.25 87 ALA B CA 1
ATOM 3172 C C . ALA B 1 87 ? 2.809 2.883 22.328 1 97.25 87 ALA B C 1
ATOM 3174 O O . ALA B 1 87 ? 2.299 4.004 22.344 1 97.25 87 ALA B O 1
ATOM 3175 N N . ASP B 1 88 ? 3.521 2.445 23.281 1 97.5 88 ASP B N 1
ATOM 3176 C CA . ASP B 1 88 ? 3.756 3.254 24.469 1 97.5 88 ASP B CA 1
ATOM 3177 C C . ASP B 1 88 ? 4.547 4.516 24.141 1 97.5 88 ASP B C 1
ATOM 3179 O O . ASP B 1 88 ? 4.316 5.578 24.719 1 97.5 88 ASP B O 1
ATOM 3183 N N . SER B 1 89 ? 5.492 4.375 23.25 1 98.44 89 SER B N 1
ATOM 3184 C CA . SER B 1 89 ? 6.266 5.527 22.781 1 98.44 89 SER B CA 1
ATOM 3185 C C . SER B 1 89 ? 5.371 6.566 22.125 1 98.44 89 SER B C 1
ATOM 3187 O O . SER B 1 89 ? 5.484 7.762 22.406 1 98.44 89 SER B O 1
ATOM 3189 N N . VAL B 1 90 ? 4.434 6.145 21.328 1 98.5 90 VAL B N 1
ATOM 3190 C CA . VAL B 1 90 ? 3.539 7.035 20.594 1 98.5 90 VAL B CA 1
ATOM 3191 C C . VAL B 1 90 ? 2.553 7.684 21.562 1 98.5 90 VAL B C 1
ATOM 3193 O O . VAL B 1 90 ? 2.23 8.867 21.438 1 98.5 90 VAL B O 1
ATOM 3196 N N . LYS B 1 91 ? 2.09 6.949 22.484 1 95.81 91 LYS B N 1
ATOM 3197 C CA . LYS B 1 91 ? 1.185 7.5 23.484 1 95.81 91 LYS B CA 1
ATOM 3198 C C . LYS B 1 91 ? 1.876 8.578 24.328 1 95.81 91 LYS B C 1
ATOM 3200 O O . LYS B 1 91 ? 1.281 9.609 24.625 1 95.81 91 LYS B O 1
ATOM 3205 N N . SER B 1 92 ? 3.104 8.336 24.703 1 97.81 92 SER B N 1
ATOM 3206 C CA . SER B 1 92 ? 3.891 9.312 25.438 1 97.81 92 SER B CA 1
ATOM 3207 C C . SER B 1 92 ? 4.117 10.578 24.625 1 97.81 92 SER B C 1
ATOM 3209 O O . SER B 1 92 ? 4.176 11.68 25.156 1 97.81 92 SER B O 1
ATOM 3211 N N . LEU B 1 93 ? 4.273 10.359 23.359 1 98.5 93 LEU B N 1
ATOM 3212 C CA . LEU B 1 93 ? 4.434 11.492 22.453 1 98.5 93 LEU B CA 1
ATOM 3213 C C . LEU B 1 93 ? 3.219 12.414 22.531 1 98.5 93 LEU B C 1
ATOM 3215 O O . LEU B 1 93 ? 3.363 13.641 22.562 1 98.5 93 LEU B O 1
ATOM 3219 N N . ALA B 1 94 ? 2.051 11.852 22.484 1 96.62 94 ALA B N 1
ATOM 3220 C CA . ALA B 1 94 ? 0.821 12.641 22.531 1 96.62 94 ALA B CA 1
ATOM 3221 C C . ALA B 1 94 ? 0.755 13.5 23.781 1 96.62 94 ALA B C 1
ATOM 3223 O O . ALA B 1 94 ? 0.363 14.664 23.734 1 96.62 94 ALA B O 1
ATOM 3224 N N . LYS B 1 95 ? 1.127 12.922 24.859 1 96.75 95 LYS B N 1
ATOM 3225 C CA . LYS B 1 95 ? 1.151 13.656 26.125 1 96.75 95 LYS B CA 1
ATOM 3226 C C . LYS B 1 95 ? 2.164 14.797 26.078 1 96.75 95 LYS B C 1
ATOM 3228 O O . LYS B 1 95 ? 1.882 15.906 26.547 1 96.75 95 LYS B O 1
ATOM 3233 N N . TRP B 1 96 ? 3.26 14.484 25.578 1 98.25 96 TRP B N 1
ATOM 3234 C CA . TRP B 1 96 ? 4.312 15.492 25.438 1 98.25 96 TRP B CA 1
ATOM 3235 C C . TRP B 1 96 ? 3.857 16.641 24.547 1 98.25 96 TRP B C 1
ATOM 3237 O O . TRP B 1 96 ? 4.07 17.812 24.875 1 98.25 96 TRP B O 1
ATOM 3247 N N . VAL B 1 97 ? 3.211 16.312 23.422 1 98.25 97 VAL B N 1
ATOM 3248 C CA . VAL B 1 97 ? 2.73 17.312 22.469 1 98.25 97 VAL B CA 1
ATOM 3249 C C . VAL B 1 97 ? 1.679 18.203 23.141 1 98.25 97 VAL B C 1
ATOM 3251 O O . VAL B 1 97 ? 1.655 19.422 22.922 1 98.25 97 VAL B O 1
ATOM 3254 N N . THR B 1 98 ? 0.827 17.625 23.922 1 96.31 98 THR B N 1
ATOM 3255 C CA . THR B 1 98 ? -0.201 18.375 24.641 1 96.31 98 THR B CA 1
ATOM 3256 C C . THR B 1 98 ? 0.426 19.484 25.484 1 96.31 98 THR B C 1
ATOM 3258 O O . THR B 1 98 ? -0.063 20.609 25.516 1 96.31 98 THR B O 1
ATOM 3261 N N . ARG B 1 99 ? 1.498 19.188 26.078 1 96.5 99 ARG B N 1
ATOM 3262 C CA . ARG B 1 99 ? 2.172 20.141 26.953 1 96.5 99 ARG B CA 1
ATOM 3263 C C . ARG B 1 99 ? 2.854 21.234 26.141 1 96.5 99 ARG B C 1
ATOM 3265 O O . ARG B 1 99 ? 2.984 22.375 26.609 1 96.5 99 ARG B O 1
ATOM 3272 N N . GLN B 1 100 ? 3.229 20.906 24.984 1 96.75 100 GLN B N 1
ATOM 3273 C CA . GLN B 1 100 ? 3.988 21.859 24.172 1 96.75 100 GLN B CA 1
ATOM 3274 C C . GLN B 1 100 ? 3.061 22.812 23.438 1 96.75 100 GLN B C 1
ATOM 3276 O O . GLN B 1 100 ? 3.352 24.016 23.344 1 96.75 100 GLN B O 1
ATOM 3281 N N . VAL B 1 101 ? 1.955 22.359 22.891 1 96.62 101 VAL B N 1
ATOM 3282 C CA . VAL B 1 101 ? 1.205 23.141 21.922 1 96.62 101 VAL B CA 1
ATOM 3283 C C . VAL B 1 101 ? 0.009 23.797 22.609 1 96.62 101 VAL B C 1
ATOM 3285 O O . VAL B 1 101 ? -0.524 24.797 22.125 1 96.62 101 VAL B O 1
ATOM 3288 N N . GLY B 1 102 ? -0.525 23.281 23.75 1 91.81 102 GLY B N 1
ATOM 3289 C CA . GLY B 1 102 ? -1.656 23.828 24.469 1 91.81 102 GLY B CA 1
ATOM 3290 C C . GLY B 1 102 ? -2.908 23.953 23.625 1 91.81 102 GLY B C 1
ATOM 3291 O O . GLY B 1 102 ? -3.258 23.031 22.891 1 91.81 102 GLY B O 1
ATOM 3292 N N . GLU B 1 103 ? -3.57 25.094 23.703 1 92.5 103 GLU B N 1
ATOM 3293 C CA . GLU B 1 103 ? -4.855 25.297 23.047 1 92.5 103 GLU B CA 1
ATOM 3294 C C . GLU B 1 103 ? -4.672 25.672 21.578 1 92.5 103 GLU B C 1
ATOM 3296 O O . GLU B 1 103 ? -5.625 25.641 20.797 1 92.5 103 GLU B O 1
ATOM 3301 N N . GLN B 1 104 ? -3.482 26.016 21.234 1 94.94 104 GLN B N 1
ATOM 3302 C CA . GLN B 1 104 ? -3.225 26.422 19.859 1 94.94 104 GLN B CA 1
ATOM 3303 C C . GLN B 1 104 ? -3.299 25.219 18.906 1 94.94 104 GLN B C 1
ATOM 3305 O O . GLN B 1 104 ? -3.666 25.359 17.734 1 94.94 104 GLN B O 1
ATOM 3310 N N . GLY B 1 105 ? -2.912 24.094 19.422 1 97.81 105 GLY B N 1
ATOM 3311 C CA . GLY B 1 105 ? -2.893 22.891 18.609 1 97.81 105 GLY B CA 1
ATOM 3312 C C . GLY B 1 105 ? -1.632 22.766 17.766 1 97.81 105 GLY B C 1
ATOM 3313 O O . GLY B 1 105 ? -0.667 23.5 17.969 1 97.81 105 GLY B O 1
ATOM 3314 N N . LEU B 1 106 ? -1.644 21.797 16.938 1 98.69 106 LEU B N 1
ATOM 3315 C CA . LEU B 1 106 ? -0.509 21.469 16.078 1 98.69 106 LEU B CA 1
ATOM 3316 C C . LEU B 1 106 ? -0.762 21.922 14.648 1 98.69 106 LEU B C 1
ATOM 3318 O O . LEU B 1 106 ? -1.665 21.406 13.984 1 98.69 106 LEU B O 1
ATOM 3322 N N . TRP B 1 107 ? 0.046 22.844 14.18 1 98.62 107 TRP B N 1
ATOM 3323 C CA . TRP B 1 107 ? -0.136 23.375 12.828 1 98.62 107 TRP B CA 1
ATOM 3324 C C . TRP B 1 107 ? 0.248 22.344 11.781 1 98.62 107 TRP B C 1
ATOM 3326 O O . TRP B 1 107 ? -0.433 22.203 10.758 1 98.62 107 TRP B O 1
ATOM 3336 N N . GLY B 1 108 ? 1.357 21.688 12.078 1 98.81 108 GLY B N 1
ATOM 3337 C CA . GLY B 1 108 ? 1.837 20.734 11.086 1 98.81 108 GLY B CA 1
ATOM 3338 C C . GLY B 1 108 ? 2.352 19.453 11.695 1 98.81 108 GLY B C 1
ATOM 3339 O O . GLY B 1 108 ? 3.023 19.469 12.727 1 98.81 108 GLY B O 1
ATOM 3340 N N . LEU B 1 109 ? 1.987 18.344 11.125 1 98.94 109 LEU B N 1
ATOM 3341 C CA . LEU B 1 109 ? 2.566 17.031 11.391 1 98.94 109 LEU B CA 1
ATOM 3342 C C . LEU B 1 109 ? 3.271 16.5 10.148 1 98.94 109 LEU B C 1
ATOM 3344 O O . LEU B 1 109 ? 2.641 16.297 9.109 1 98.94 109 LEU B O 1
ATOM 3348 N N . ILE B 1 110 ? 4.543 16.344 10.234 1 99 110 ILE B N 1
ATOM 3349 C CA . ILE B 1 110 ? 5.328 15.766 9.148 1 99 110 ILE B CA 1
ATOM 3350 C C . ILE B 1 110 ? 5.766 14.352 9.523 1 99 110 ILE B C 1
ATOM 3352 O O . ILE B 1 110 ? 6.68 14.172 10.336 1 99 110 ILE B O 1
ATOM 3356 N N . ASN B 1 111 ? 5.086 13.422 8.953 1 98.94 111 ASN B N 1
ATOM 3357 C CA . ASN B 1 111 ? 5.492 12.023 9.094 1 98.94 111 ASN B CA 1
ATOM 3358 C C . ASN B 1 111 ? 6.633 11.68 8.141 1 98.94 111 ASN B C 1
ATOM 3360 O O . ASN B 1 111 ? 6.398 11.367 6.969 1 98.94 111 ASN B O 1
ATOM 3364 N N . ASN B 1 112 ? 7.809 11.625 8.703 1 98.88 112 ASN B N 1
ATOM 3365 C CA . ASN B 1 112 ? 9.008 11.469 7.891 1 98.88 112 ASN B CA 1
ATOM 3366 C C . ASN B 1 112 ? 9.797 10.219 8.273 1 98.88 112 ASN B C 1
ATOM 3368 O O . ASN B 1 112 ? 10.594 9.719 7.484 1 98.88 112 ASN B O 1
ATOM 3372 N N . ALA B 1 113 ? 9.57 9.703 9.5 1 98.75 113 ALA B N 1
ATOM 3373 C CA . ALA B 1 113 ? 10.281 8.5 9.93 1 98.75 113 ALA B CA 1
ATOM 3374 C C . ALA B 1 113 ? 10.094 7.359 8.938 1 98.75 113 ALA B C 1
ATOM 3376 O O . ALA B 1 113 ? 8.977 7.113 8.469 1 98.75 113 ALA B O 1
ATOM 3377 N N . GLY B 1 114 ? 11.156 6.727 8.578 1 98.12 114 GLY B N 1
ATOM 3378 C CA . GLY B 1 114 ? 11.094 5.621 7.641 1 98.12 114 GLY B CA 1
ATOM 3379 C C . GLY B 1 114 ? 12.406 4.875 7.508 1 98.12 114 GLY B C 1
ATOM 3380 O O . GLY B 1 114 ? 13.461 5.391 7.891 1 98.12 114 GLY B O 1
ATOM 3381 N N . ILE B 1 115 ? 12.32 3.695 7.02 1 98.06 115 ILE B N 1
ATOM 3382 C CA . ILE B 1 115 ? 13.5 2.879 6.754 1 98.06 115 ILE B CA 1
ATOM 3383 C C . ILE B 1 115 ? 13.352 2.184 5.402 1 98.06 115 ILE B C 1
ATOM 3385 O O . ILE B 1 115 ? 12.234 1.983 4.918 1 98.06 115 ILE B O 1
ATOM 3389 N N . MET B 1 116 ? 14.453 1.846 4.895 1 97.12 116 MET B N 1
ATOM 3390 C CA . MET B 1 116 ? 14.469 1.106 3.635 1 97.12 116 MET B CA 1
ATOM 3391 C C . MET B 1 116 ? 14.164 -0.369 3.867 1 97.12 116 MET B C 1
ATOM 3393 O O . MET B 1 116 ? 13.422 -0.983 3.094 1 97.12 116 MET B O 1
ATOM 3397 N N . GLY B 1 117 ? 14.695 -0.875 4.961 1 96.38 117 GLY B N 1
ATOM 3398 C CA . GLY B 1 117 ? 14.688 -2.316 5.148 1 96.38 117 GLY B CA 1
ATOM 3399 C C . GLY B 1 117 ? 15.578 -3.051 4.164 1 96.38 117 GLY B C 1
ATOM 3400 O O . GLY B 1 117 ? 16.375 -2.432 3.461 1 96.38 117 GLY B O 1
ATOM 3401 N N . THR B 1 118 ? 15.461 -4.34 4.172 1 94.88 118 THR B N 1
ATOM 3402 C CA . THR B 1 118 ? 16.281 -5.168 3.295 1 94.88 118 THR B CA 1
ATOM 3403 C C . THR B 1 118 ? 15.703 -5.188 1.881 1 94.88 118 THR B C 1
ATOM 3405 O O . THR B 1 118 ? 14.555 -5.59 1.677 1 94.88 118 THR B O 1
ATOM 3408 N N . LEU B 1 119 ? 16.484 -4.746 0.984 1 95.62 119 LEU B N 1
ATOM 3409 C CA . LEU B 1 119 ? 16.109 -4.844 -0.423 1 95.62 119 LEU B CA 1
ATOM 3410 C C . LEU B 1 119 ? 16.797 -6.039 -1.083 1 95.62 119 LEU B C 1
ATOM 3412 O O . LEU B 1 119 ? 18.016 -6.074 -1.203 1 95.62 119 LEU B O 1
ATOM 3416 N N . ALA B 1 120 ? 16.125 -6.984 -1.457 1 96.62 120 ALA B N 1
ATOM 3417 C CA . ALA B 1 120 ? 16.594 -8.211 -2.104 1 96.62 120 ALA B CA 1
ATOM 3418 C C . ALA B 1 120 ? 15.453 -8.906 -2.848 1 96.62 120 ALA B C 1
ATOM 3420 O O . ALA B 1 120 ? 14.281 -8.555 -2.674 1 96.62 120 ALA B O 1
ATOM 3421 N N . PRO B 1 121 ? 15.781 -9.766 -3.793 1 96.88 121 PRO B N 1
ATOM 3422 C CA . PRO B 1 121 ? 14.711 -10.578 -4.383 1 96.88 121 PRO B CA 1
ATOM 3423 C C . PRO B 1 121 ? 13.805 -11.211 -3.332 1 96.88 121 PRO B C 1
ATOM 3425 O O . PRO B 1 121 ? 14.273 -11.648 -2.283 1 96.88 121 PRO B O 1
ATOM 3428 N N . LEU B 1 122 ? 12.578 -11.273 -3.617 1 98.06 122 LEU B N 1
ATOM 3429 C CA . LEU B 1 122 ? 11.586 -11.648 -2.617 1 98.06 122 LEU B CA 1
ATOM 3430 C C . LEU B 1 122 ? 11.789 -13.086 -2.158 1 98.06 122 LEU B C 1
ATOM 3432 O O . LEU B 1 122 ? 11.539 -13.414 -0.997 1 98.06 122 LEU B O 1
ATOM 3436 N N . ASP B 1 123 ? 12.273 -13.945 -3.045 1 97.56 123 ASP B N 1
ATOM 3437 C CA . ASP B 1 123 ? 12.422 -15.344 -2.67 1 97.56 123 ASP B CA 1
ATOM 3438 C C . ASP B 1 123 ? 13.648 -15.547 -1.776 1 97.56 123 ASP B C 1
ATOM 3440 O O . ASP B 1 123 ? 13.906 -16.656 -1.305 1 97.56 123 ASP B O 1
ATOM 3444 N N . TRP B 1 124 ? 14.445 -14.406 -1.465 1 97.81 124 TRP B N 1
ATOM 3445 C CA . TRP B 1 124 ? 15.539 -14.453 -0.501 1 97.81 124 TRP B CA 1
ATOM 3446 C C . TRP B 1 124 ? 15.047 -14.117 0.902 1 97.81 124 TRP B C 1
ATOM 3448 O O . TRP B 1 124 ? 15.727 -14.398 1.891 1 97.81 124 TRP B O 1
ATOM 3458 N N . LEU B 1 125 ? 13.883 -13.555 0.989 1 97.88 125 LEU B N 1
ATOM 3459 C CA . LEU B 1 125 ? 13.492 -12.82 2.188 1 97.88 125 LEU B CA 1
ATOM 3460 C C . LEU B 1 125 ? 12.547 -13.648 3.051 1 97.88 125 LEU B C 1
ATOM 3462 O O . LEU B 1 125 ? 11.875 -14.555 2.551 1 97.88 125 LEU B O 1
ATOM 3466 N N . THR B 1 126 ? 12.57 -13.344 4.309 1 97 126 THR B N 1
ATOM 3467 C CA . THR B 1 126 ? 11.594 -13.867 5.258 1 97 126 THR B CA 1
ATOM 3468 C C . THR B 1 126 ? 10.484 -12.844 5.508 1 97 126 THR B C 1
ATOM 3470 O O . THR B 1 126 ? 10.602 -11.688 5.098 1 97 126 THR B O 1
ATOM 3473 N N . ILE B 1 127 ? 9.453 -13.297 6.207 1 98.25 127 ILE B N 1
ATOM 3474 C CA . ILE B 1 127 ? 8.344 -12.391 6.48 1 98.25 127 ILE B CA 1
ATOM 3475 C C . ILE B 1 127 ? 8.812 -11.258 7.383 1 98.25 127 ILE B C 1
ATOM 3477 O O . ILE B 1 127 ? 8.336 -10.125 7.273 1 98.25 127 ILE B O 1
ATOM 3481 N N . GLU B 1 128 ? 9.773 -11.5 8.211 1 97.88 128 GLU B N 1
ATOM 3482 C CA . GLU B 1 128 ? 10.273 -10.477 9.117 1 97.88 128 GLU B CA 1
ATOM 3483 C C . GLU B 1 128 ? 11 -9.375 8.352 1 97.88 128 GLU B C 1
ATOM 3485 O O . GLU B 1 128 ? 10.922 -8.195 8.719 1 97.88 128 GLU B O 1
ATOM 3490 N N . ASP B 1 129 ? 11.703 -9.734 7.293 1 97.5 129 ASP B N 1
ATOM 3491 C CA . ASP B 1 129 ? 12.359 -8.75 6.441 1 97.5 129 ASP B CA 1
ATOM 3492 C C . ASP B 1 129 ? 11.344 -7.785 5.836 1 97.5 129 ASP B C 1
ATOM 3494 O O . ASP B 1 129 ? 11.625 -6.594 5.691 1 97.5 129 ASP B O 1
ATOM 3498 N N . VAL B 1 130 ? 10.227 -8.32 5.496 1 98.44 130 VAL B N 1
ATOM 3499 C CA . VAL B 1 130 ? 9.18 -7.52 4.867 1 98.44 130 VAL B CA 1
ATOM 3500 C C . VAL B 1 130 ? 8.422 -6.727 5.93 1 98.44 130 VAL B C 1
ATOM 3502 O O . VAL B 1 130 ? 8.062 -5.566 5.711 1 98.44 130 VAL B O 1
ATOM 3505 N N . ARG B 1 131 ? 8.227 -7.289 7.055 1 98.69 131 ARG B N 1
ATOM 3506 C CA . ARG B 1 131 ? 7.434 -6.715 8.141 1 98.69 131 ARG B CA 1
ATOM 3507 C C . ARG B 1 131 ? 8.094 -5.457 8.688 1 98.69 131 ARG B C 1
ATOM 3509 O O . ARG B 1 131 ? 7.406 -4.5 9.055 1 98.69 131 ARG B O 1
ATOM 3516 N N . GLU B 1 132 ? 9.352 -5.438 8.742 1 98.56 132 GLU B N 1
ATOM 3517 C CA . GLU B 1 132 ? 10.07 -4.355 9.414 1 98.56 132 GLU B CA 1
ATOM 3518 C C . GLU B 1 132 ? 9.719 -3.002 8.797 1 98.56 132 GLU B C 1
ATOM 3520 O O . GLU B 1 132 ? 9.266 -2.094 9.5 1 98.56 132 GLU B O 1
ATOM 3525 N N . PRO B 1 133 ? 9.852 -2.818 7.457 1 98.69 133 PRO B N 1
ATOM 3526 C CA . PRO B 1 133 ? 9.453 -1.531 6.887 1 98.69 133 PRO B CA 1
ATOM 3527 C C . PRO B 1 133 ? 7.957 -1.264 7.023 1 98.69 133 PRO B C 1
ATOM 3529 O O . PRO B 1 133 ? 7.543 -0.108 7.152 1 98.69 133 PRO B O 1
ATOM 3532 N N . VAL B 1 134 ? 7.152 -2.273 7.004 1 98.94 134 VAL B N 1
ATOM 3533 C CA . VAL B 1 134 ? 5.715 -2.086 7.16 1 98.94 134 VAL B CA 1
ATOM 3534 C C . VAL B 1 134 ? 5.414 -1.501 8.539 1 98.94 134 VAL B C 1
ATOM 3536 O O . VAL B 1 134 ? 4.594 -0.591 8.672 1 98.94 134 VAL B O 1
ATOM 3539 N N . GLU B 1 135 ? 6.102 -1.98 9.531 1 98.94 135 GLU B N 1
ATOM 3540 C CA . GLU B 1 135 ? 5.891 -1.521 10.898 1 98.94 135 GLU B CA 1
ATOM 3541 C C . GLU B 1 135 ? 6.32 -0.066 11.062 1 98.94 135 GLU B C 1
ATOM 3543 O O . GLU B 1 135 ? 5.652 0.708 11.758 1 98.94 135 GLU B O 1
ATOM 3548 N N . VAL B 1 136 ? 7.375 0.299 10.445 1 98.88 136 VAL B N 1
ATOM 3549 C CA . VAL B 1 136 ? 7.934 1.633 10.633 1 98.88 136 VAL B CA 1
ATOM 3550 C C . VAL B 1 136 ? 7.266 2.615 9.672 1 98.88 136 VAL B C 1
ATOM 3552 O O . VAL B 1 136 ? 6.66 3.602 10.102 1 98.88 136 VAL B O 1
ATOM 3555 N N . ASN B 1 137 ? 7.32 2.318 8.359 1 98.94 137 ASN B N 1
ATOM 3556 C CA . ASN B 1 137 ? 6.949 3.273 7.324 1 98.94 137 ASN B CA 1
ATOM 3557 C C . ASN B 1 137 ? 5.434 3.451 7.242 1 98.94 137 ASN B C 1
ATOM 3559 O O . ASN B 1 137 ? 4.949 4.52 6.867 1 98.94 137 ASN B O 1
ATOM 3563 N N . LEU B 1 138 ? 4.742 2.365 7.547 1 98.94 138 LEU B N 1
ATOM 3564 C CA . LEU B 1 138 ? 3.299 2.402 7.328 1 98.94 138 LEU B CA 1
ATOM 3565 C C . LEU B 1 138 ? 2.549 2.471 8.656 1 98.94 138 LEU B C 1
ATOM 3567 O O . LEU B 1 138 ? 2.018 3.523 9.016 1 98.94 138 LEU B O 1
ATOM 3571 N N . LEU B 1 139 ? 2.646 1.416 9.445 1 98.94 139 LEU B N 1
ATOM 3572 C CA . LEU B 1 139 ? 1.859 1.358 10.68 1 98.94 139 LEU B CA 1
ATOM 3573 C C . LEU B 1 139 ? 2.34 2.4 11.68 1 98.94 139 LEU B C 1
ATOM 3575 O O . LEU B 1 139 ? 1.533 2.998 12.398 1 98.94 139 LEU B O 1
ATOM 3579 N N . GLY B 1 140 ? 3.66 2.598 11.766 1 98.94 140 GLY B N 1
ATOM 3580 C CA . GLY B 1 140 ? 4.184 3.646 12.625 1 98.94 140 GLY B CA 1
ATOM 3581 C C . GLY B 1 140 ? 3.691 5.031 12.25 1 98.94 140 GLY B C 1
ATOM 3582 O O . GLY B 1 140 ? 3.264 5.801 13.109 1 98.94 140 GLY B O 1
ATOM 3583 N N . LEU B 1 141 ? 3.754 5.336 10.984 1 98.94 141 LEU B N 1
ATOM 3584 C CA . LEU B 1 141 ? 3.25 6.598 10.453 1 98.94 141 LEU B CA 1
ATOM 3585 C C . LEU B 1 141 ? 1.773 6.777 10.789 1 98.94 141 LEU B C 1
ATOM 3587 O O . LEU B 1 141 ? 1.361 7.852 11.242 1 98.94 141 LEU B O 1
ATOM 3591 N N . ILE B 1 142 ? 0.986 5.746 10.617 1 98.94 142 ILE B N 1
ATOM 3592 C CA . ILE B 1 142 ? -0.455 5.801 10.836 1 98.94 142 ILE B CA 1
ATOM 3593 C C . ILE B 1 142 ? -0.747 6 12.32 1 98.94 142 ILE B C 1
ATOM 3595 O O . ILE B 1 142 ? -1.607 6.801 12.688 1 98.94 142 ILE B O 1
ATOM 3599 N N . HIS B 1 143 ? -0.036 5.277 13.133 1 98.88 143 HIS B N 1
ATOM 3600 C CA . HIS B 1 143 ? -0.271 5.363 14.57 1 98.88 143 HIS B CA 1
ATOM 3601 C C . HIS B 1 143 ? -0.014 6.773 15.086 1 98.88 143 HIS B C 1
ATOM 3603 O O . HIS B 1 143 ? -0.834 7.332 15.82 1 98.88 143 HIS B O 1
ATOM 3609 N N . VAL B 1 144 ? 1.082 7.355 14.688 1 98.94 144 VAL B N 1
ATOM 3610 C CA . VAL B 1 144 ? 1.406 8.727 15.078 1 98.94 144 VAL B CA 1
ATOM 3611 C C . VAL B 1 144 ? 0.314 9.672 14.594 1 98.94 144 VAL B C 1
ATOM 3613 O O . VAL B 1 144 ? -0.137 10.547 15.336 1 98.94 144 VAL B O 1
ATOM 3616 N N . THR B 1 145 ? -0.106 9.5 13.367 1 98.94 145 THR B N 1
ATOM 3617 C CA . THR B 1 145 ? -1.127 10.359 12.781 1 98.94 145 THR B CA 1
ATOM 3618 C C . THR B 1 145 ? -2.428 10.273 13.57 1 98.94 145 THR B C 1
ATOM 3620 O O . THR B 1 145 ? -3.004 11.297 13.945 1 98.94 145 THR B O 1
ATOM 3623 N N . LEU B 1 146 ? -2.861 9.047 13.867 1 98.5 146 LEU B N 1
ATOM 3624 C CA . LEU B 1 146 ? -4.145 8.844 14.531 1 98.5 146 LEU B CA 1
ATOM 3625 C C . LEU B 1 146 ? -4.141 9.484 15.914 1 98.5 146 LEU B C 1
ATOM 3627 O O . LEU B 1 146 ? -5.152 10.047 16.344 1 98.5 146 LEU B O 1
ATOM 3631 N N . VAL B 1 147 ? -3.016 9.445 16.562 1 98.06 147 VAL B N 1
ATOM 3632 C CA . VAL B 1 147 ? -2.938 9.953 17.938 1 98.06 147 VAL B CA 1
ATOM 3633 C C . VAL B 1 147 ? -2.865 11.477 17.922 1 98.06 147 VAL B C 1
ATOM 3635 O O . VAL B 1 147 ? -3.338 12.133 18.844 1 98.06 147 VAL B O 1
ATOM 3638 N N . LEU B 1 148 ? -2.422 12.07 16.859 1 98.56 148 LEU B N 1
ATOM 3639 C CA . LEU B 1 148 ? -2.164 13.508 16.859 1 98.56 148 LEU B CA 1
ATOM 3640 C C . LEU B 1 148 ? -3.23 14.258 16.062 1 98.56 148 LEU B C 1
ATOM 3642 O O . LEU B 1 148 ? -3.27 15.492 16.078 1 98.56 148 LEU B O 1
ATOM 3646 N N . ILE B 1 149 ? -4.117 13.594 15.398 1 98.19 149 ILE B N 1
ATOM 3647 C CA . ILE B 1 149 ? -5.16 14.188 14.57 1 98.19 149 ILE B CA 1
ATOM 3648 C C . ILE B 1 149 ? -5.926 15.234 15.375 1 98.19 149 ILE B C 1
ATOM 3650 O O . ILE B 1 149 ? -6.168 16.344 14.891 1 98.19 149 ILE B O 1
ATOM 3654 N N . PRO B 1 150 ? -6.297 14.945 16.688 1 97 150 PRO B N 1
ATOM 3655 C CA . PRO B 1 150 ? -7.062 15.953 17.438 1 97 150 PRO B CA 1
ATOM 3656 C C . PRO B 1 150 ? -6.316 17.281 17.562 1 97 150 PRO B C 1
ATOM 3658 O O . PRO B 1 150 ? -6.93 18.344 17.516 1 97 150 PRO B O 1
ATOM 3661 N N . PHE B 1 151 ? -5.027 17.266 17.672 1 98.12 151 PHE B N 1
ATOM 3662 C CA . PHE B 1 151 ? -4.227 18.469 17.797 1 98.12 151 PHE B CA 1
ATOM 3663 C C . PHE B 1 151 ? -4.176 19.234 16.484 1 98.12 151 PHE B C 1
ATOM 3665 O O . PHE B 1 151 ? -4.203 20.469 16.469 1 98.12 151 PHE B O 1
ATOM 3672 N N . VAL B 1 152 ? -4.113 18.5 15.406 1 98.69 152 VAL B N 1
ATOM 3673 C CA . VAL B 1 152 ? -4.043 19.125 14.094 1 98.69 152 VAL B CA 1
ATOM 3674 C C . VAL B 1 152 ? -5.395 19.734 13.742 1 98.69 152 VAL B C 1
ATOM 3676 O O . VAL B 1 152 ? -5.457 20.828 13.164 1 98.69 152 VAL B O 1
ATOM 3679 N N . LYS B 1 153 ? -6.465 19.031 14.062 1 97.44 153 LYS B N 1
ATOM 3680 C CA . LYS B 1 153 ? -7.805 19.562 13.836 1 97.44 153 LYS B CA 1
ATOM 3681 C C . LYS B 1 153 ? -8 20.875 14.578 1 97.44 153 LYS B C 1
ATOM 3683 O O . LYS B 1 153 ? -8.602 21.812 14.047 1 97.44 153 LYS B O 1
ATOM 3688 N N . LYS B 1 154 ? -7.504 20.891 15.773 1 96.69 154 LYS B N 1
ATOM 3689 C CA . LYS B 1 154 ? -7.645 22.094 16.594 1 96.69 154 LYS B CA 1
ATOM 3690 C C . LYS B 1 154 ? -7.027 23.297 15.914 1 96.69 154 LYS B C 1
ATOM 3692 O O . LYS B 1 154 ? -7.57 24.406 15.984 1 96.69 154 LYS B O 1
ATOM 3697 N N . ALA B 1 155 ? -5.98 23.094 15.219 1 97.38 155 ALA B N 1
ATOM 3698 C CA . ALA B 1 155 ? -5.27 24.188 14.562 1 97.38 155 ALA B CA 1
ATOM 3699 C C . ALA B 1 155 ? -5.73 24.344 13.117 1 97.38 155 ALA B C 1
ATOM 3701 O O . ALA B 1 155 ? -5.281 25.25 12.414 1 97.38 155 ALA B O 1
ATOM 3702 N N . ARG B 1 156 ? -6.641 23.438 12.68 1 97.38 156 ARG B N 1
ATOM 3703 C CA . ARG B 1 156 ? -6.953 23.359 11.258 1 97.38 156 ARG B CA 1
ATOM 3704 C C . ARG B 1 156 ? -5.684 23.359 10.414 1 97.38 156 ARG B C 1
ATOM 3706 O O . ARG B 1 156 ? -5.543 24.156 9.484 1 97.38 156 ARG B O 1
ATOM 3713 N N . GLY B 1 157 ? -4.797 22.438 10.797 1 98.44 157 GLY B N 1
ATOM 3714 C CA . GLY B 1 157 ? -3.422 22.453 10.328 1 98.44 157 GLY B CA 1
ATOM 3715 C C . GLY B 1 157 ? -3.191 21.578 9.117 1 98.44 157 GLY B C 1
ATOM 3716 O O . GLY B 1 157 ? -4.055 21.484 8.242 1 98.44 157 GLY B O 1
ATOM 3717 N N . ARG B 1 158 ? -1.886 21.094 9.039 1 98.75 158 ARG B N 1
ATOM 3718 C CA . ARG B 1 158 ? -1.385 20.344 7.883 1 98.75 158 ARG B CA 1
ATOM 3719 C C . ARG B 1 158 ? -0.816 19 8.312 1 98.75 158 ARG B C 1
ATOM 3721 O O . ARG B 1 158 ? -0.174 18.891 9.359 1 98.75 158 ARG B O 1
ATOM 3728 N N . ILE B 1 159 ? -1.134 18 7.562 1 98.94 159 ILE B N 1
ATOM 3729 C CA . ILE B 1 159 ? -0.453 16.719 7.707 1 98.94 159 ILE B CA 1
ATOM 3730 C C . ILE B 1 159 ? 0.318 16.406 6.43 1 98.94 159 ILE B C 1
ATOM 3732 O O . ILE B 1 159 ? -0.25 16.422 5.336 1 98.94 159 ILE B O 1
ATOM 3736 N N . ILE B 1 160 ? 1.586 16.188 6.559 1 99 160 ILE B N 1
ATOM 3737 C CA . ILE B 1 160 ? 2.475 15.867 5.445 1 99 160 ILE B CA 1
ATOM 3738 C C . ILE B 1 160 ? 3.051 14.469 5.629 1 99 160 ILE B C 1
ATOM 3740 O O . ILE B 1 160 ? 3.758 14.203 6.605 1 99 160 ILE B O 1
ATOM 3744 N N . ASN B 1 161 ? 2.709 13.594 4.762 1 99 161 ASN B N 1
ATOM 3745 C CA . ASN B 1 161 ? 3.256 12.242 4.766 1 99 161 ASN B CA 1
ATOM 3746 C C . ASN B 1 161 ? 4.359 12.078 3.725 1 99 161 ASN B C 1
ATOM 3748 O O . ASN B 1 161 ? 4.133 12.289 2.531 1 99 161 ASN B O 1
ATOM 3752 N N . VAL B 1 162 ? 5.531 11.703 4.207 1 98.94 162 VAL B N 1
ATOM 3753 C CA . VAL B 1 162 ? 6.645 11.477 3.293 1 98.94 162 VAL B CA 1
ATOM 3754 C C . VAL B 1 162 ? 6.605 10.039 2.771 1 98.94 162 VAL B C 1
ATOM 3756 O O . VAL B 1 162 ? 6.984 9.109 3.48 1 98.94 162 VAL B O 1
ATOM 3759 N N . SER B 1 163 ? 6.172 9.898 1.591 1 98.81 163 SER B N 1
ATOM 3760 C CA . SER B 1 163 ? 6.172 8.609 0.897 1 98.81 163 SER B CA 1
ATOM 3761 C C . SER B 1 163 ? 7.441 8.43 0.072 1 98.81 163 SER B C 1
ATOM 3763 O O . SER B 1 163 ? 8.555 8.531 0.599 1 98.81 163 SER B O 1
ATOM 3765 N N . SER B 1 164 ? 7.344 8.156 -1.162 1 98.69 164 SER B N 1
ATOM 3766 C CA . SER B 1 164 ? 8.406 7.91 -2.133 1 98.69 164 SER B CA 1
ATOM 3767 C C . SER B 1 164 ? 7.832 7.641 -3.521 1 98.69 164 SER B C 1
ATOM 3769 O O . SER B 1 164 ? 6.656 7.293 -3.658 1 98.69 164 SER B O 1
ATOM 3771 N N . VAL B 1 165 ? 8.664 7.883 -4.539 1 98.44 165 VAL B N 1
ATOM 3772 C CA . VAL B 1 165 ? 8.289 7.359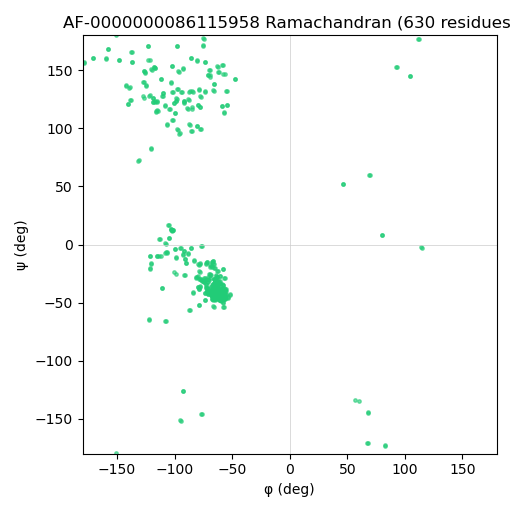 -5.848 1 98.44 165 VAL B CA 1
ATOM 3773 C C . VAL B 1 165 ? 8.117 5.844 -5.766 1 98.44 165 VAL B C 1
ATOM 3775 O O . VAL B 1 165 ? 7.391 5.25 -6.57 1 98.44 165 VAL B O 1
ATOM 3778 N N . GLY B 1 166 ? 8.742 5.258 -4.742 1 98.31 166 GLY B N 1
ATOM 3779 C CA . GLY B 1 166 ? 8.586 3.834 -4.492 1 98.31 166 GLY B CA 1
ATOM 3780 C C . GLY B 1 166 ? 7.184 3.449 -4.07 1 98.31 166 GLY B C 1
ATOM 3781 O O . GLY B 1 166 ? 6.84 2.266 -4.043 1 98.31 166 GLY B O 1
ATOM 3782 N N . GLY B 1 167 ? 6.359 4.41 -3.707 1 98.69 167 GLY B N 1
ATOM 3783 C CA . GLY B 1 167 ? 4.953 4.176 -3.42 1 98.69 167 GLY B CA 1
ATOM 3784 C C . GLY B 1 167 ? 4.078 4.211 -4.66 1 98.69 167 GLY B C 1
ATOM 3785 O O . GLY B 1 167 ? 2.873 3.949 -4.582 1 98.69 167 GLY B O 1
ATOM 3786 N N . ARG B 1 168 ? 4.734 4.516 -5.816 1 97.81 168 ARG B N 1
ATOM 3787 C CA . ARG B 1 168 ? 4.055 4.602 -7.105 1 97.81 168 ARG B CA 1
ATOM 3788 C C . ARG B 1 168 ? 4.477 3.457 -8.023 1 97.81 168 ARG B C 1
ATOM 3790 O O . ARG B 1 168 ? 3.662 2.932 -8.781 1 97.81 168 ARG B O 1
ATOM 3797 N N . VAL B 1 169 ? 5.734 3.121 -7.926 1 97.88 169 VAL B N 1
ATOM 3798 C CA . VAL B 1 169 ? 6.305 2.057 -8.742 1 97.88 169 VAL B CA 1
ATOM 3799 C C . VAL B 1 169 ? 7.234 1.193 -7.895 1 97.88 169 VAL B C 1
ATOM 3801 O O . VAL B 1 169 ? 8.18 1.699 -7.289 1 97.88 169 VAL B O 1
ATOM 3804 N N . ALA B 1 170 ? 6.98 -0.056 -7.875 1 97.25 170 ALA B N 1
ATOM 3805 C CA . ALA B 1 170 ? 7.848 -0.971 -7.137 1 97.25 170 ALA B CA 1
ATOM 3806 C C . ALA B 1 170 ? 9.047 -1.393 -7.984 1 97.25 170 ALA B C 1
ATOM 3808 O O . ALA B 1 170 ? 8.891 -2.105 -8.977 1 97.25 170 ALA B O 1
ATOM 3809 N N . ALA B 1 171 ? 10.242 -1.041 -7.543 1 93.62 171 ALA B N 1
ATOM 3810 C CA . ALA B 1 171 ? 11.414 -1.244 -8.391 1 93.62 171 ALA B CA 1
ATOM 3811 C C . ALA B 1 171 ? 12.258 -2.41 -7.883 1 93.62 171 ALA B C 1
ATOM 3813 O O . ALA B 1 171 ? 13.242 -2.801 -8.523 1 93.62 171 ALA B O 1
ATOM 3814 N N . SER B 1 172 ? 11.938 -2.945 -6.754 1 93 172 SER B N 1
ATOM 3815 C CA . SER B 1 172 ? 12.711 -4.035 -6.164 1 93 172 SER B CA 1
ATOM 3816 C C . SER B 1 172 ? 11.875 -4.828 -5.168 1 93 172 SER B C 1
ATOM 3818 O O . SER B 1 172 ? 10.766 -4.43 -4.824 1 93 172 SER B O 1
ATOM 3820 N N . GLY B 1 173 ? 12.43 -5.953 -4.797 1 95.38 173 GLY B N 1
ATOM 3821 C CA . GLY B 1 173 ? 11.859 -6.684 -3.676 1 95.38 173 GLY B CA 1
ATOM 3822 C C . GLY B 1 173 ? 12.18 -6.055 -2.332 1 95.38 173 GLY B C 1
ATOM 3823 O O . GLY B 1 173 ? 13.031 -5.172 -2.238 1 95.38 173 GLY B O 1
ATOM 3824 N N . GLY B 1 174 ? 11.523 -6.586 -1.304 1 96.81 174 GLY B N 1
ATOM 3825 C CA . GLY B 1 174 ? 11.617 -6.016 0.031 1 96.81 174 GLY B CA 1
ATOM 3826 C C . GLY B 1 174 ? 10.32 -5.395 0.507 1 96.81 174 GLY B C 1
ATOM 3827 O O . GLY B 1 174 ? 9.328 -5.379 -0.226 1 96.81 174 GLY B O 1
ATOM 3828 N N . GLY B 1 175 ? 10.336 -4.914 1.757 1 98.31 175 GLY B N 1
ATOM 3829 C CA . GLY B 1 175 ? 9.117 -4.387 2.346 1 98.31 175 GLY B CA 1
ATOM 3830 C C . GLY B 1 175 ? 8.953 -2.891 2.135 1 98.31 175 GLY B C 1
ATOM 3831 O O . GLY B 1 175 ? 7.902 -2.326 2.449 1 98.31 175 GLY B O 1
ATOM 3832 N N . TYR B 1 176 ? 9.969 -2.234 1.562 1 98.56 176 TYR B N 1
ATOM 3833 C CA . TYR B 1 176 ? 9.953 -0.781 1.442 1 98.56 176 TYR B CA 1
ATOM 3834 C C . TYR B 1 176 ? 8.852 -0.323 0.496 1 98.56 176 TYR B C 1
ATOM 3836 O O . TYR B 1 176 ? 8 0.486 0.872 1 98.56 176 TYR B O 1
ATOM 3844 N N . PHE B 1 177 ? 8.82 -0.875 -0.724 1 98.62 177 PHE B N 1
ATOM 3845 C CA . PHE B 1 177 ? 7.922 -0.399 -1.771 1 98.62 177 PHE B CA 1
ATOM 3846 C C . PHE B 1 177 ? 6.469 -0.643 -1.389 1 98.62 177 PHE B C 1
ATOM 3848 O O . PHE B 1 177 ? 5.645 0.273 -1.441 1 98.62 177 PHE B O 1
ATOM 3855 N N . LEU B 1 178 ? 6.188 -1.84 -0.926 1 98.88 178 LEU B N 1
ATOM 3856 C CA . LEU B 1 178 ? 4.801 -2.119 -0.572 1 98.88 178 LEU B CA 1
ATOM 3857 C C . LEU B 1 178 ? 4.363 -1.28 0.625 1 98.88 178 LEU B C 1
ATOM 3859 O O . LEU B 1 178 ? 3.197 -0.9 0.729 1 98.88 178 LEU B O 1
ATOM 3863 N N . SER B 1 179 ? 5.262 -0.995 1.583 1 98.94 179 SER B N 1
ATOM 3864 C CA . SER B 1 179 ? 4.914 -0.115 2.695 1 98.94 179 SER B CA 1
ATOM 3865 C C . SER B 1 179 ? 4.574 1.288 2.203 1 98.94 179 SER B C 1
ATOM 3867 O O . SER B 1 179 ? 3.629 1.91 2.693 1 98.94 179 SER B O 1
ATOM 3869 N N . LYS B 1 180 ? 5.344 1.787 1.243 1 98.94 180 LYS B N 1
ATOM 3870 C CA . LYS B 1 180 ? 5.109 3.133 0.729 1 98.94 180 LYS B CA 1
ATOM 3871 C C . LYS B 1 180 ? 3.863 3.176 -0.153 1 98.94 180 LYS B C 1
ATOM 3873 O O . LYS B 1 180 ? 3.15 4.18 -0.184 1 98.94 180 LYS B O 1
ATOM 3878 N N . PHE B 1 181 ? 3.539 2.041 -0.851 1 98.94 181 PHE B N 1
ATOM 3879 C CA . PHE B 1 181 ? 2.232 1.932 -1.489 1 98.94 181 PHE B CA 1
ATOM 3880 C C . PHE B 1 181 ? 1.114 2.102 -0.468 1 98.94 181 PHE B C 1
ATOM 3882 O O . PHE B 1 181 ? 0.15 2.832 -0.71 1 98.94 181 PHE B O 1
ATOM 3889 N N . GLY B 1 182 ? 1.297 1.419 0.651 1 98.94 182 GLY B N 1
ATOM 3890 C CA . GLY B 1 182 ? 0.322 1.573 1.719 1 98.94 182 GLY B CA 1
ATOM 3891 C C . GLY B 1 182 ? 0.177 3.008 2.193 1 98.94 182 GLY B C 1
ATOM 3892 O O . GLY B 1 182 ? -0.935 3.473 2.449 1 98.94 182 GLY B O 1
ATOM 3893 N N . VAL B 1 183 ? 1.294 3.729 2.258 1 98.94 183 VAL B N 1
ATOM 3894 C CA . VAL B 1 183 ? 1.289 5.121 2.689 1 98.94 183 VAL B CA 1
ATOM 3895 C C . VAL B 1 183 ? 0.475 5.965 1.71 1 98.94 183 VAL B C 1
ATOM 3897 O O . VAL B 1 183 ? -0.275 6.852 2.121 1 98.94 183 VAL B O 1
ATOM 3900 N N . GLU B 1 184 ? 0.594 5.703 0.406 1 98.88 184 GLU B N 1
ATOM 3901 C CA . GLU B 1 184 ? -0.185 6.426 -0.595 1 98.88 184 GLU B CA 1
ATOM 3902 C C . GLU B 1 184 ? -1.683 6.25 -0.362 1 98.88 184 GLU B C 1
ATOM 3904 O O . GLU B 1 184 ? -2.438 7.223 -0.379 1 98.88 184 GLU B O 1
ATOM 3909 N N . GLY B 1 185 ? -2.076 5.012 -0.154 1 98.81 185 GLY B N 1
ATOM 3910 C CA . GLY B 1 185 ? -3.48 4.742 0.101 1 98.81 185 GLY B CA 1
ATOM 3911 C C . GLY B 1 185 ? -3.998 5.402 1.365 1 98.81 185 GLY B C 1
ATOM 3912 O O . GLY B 1 185 ? -5.078 5.996 1.364 1 98.81 185 GLY B O 1
ATOM 3913 N N . PHE B 1 186 ? -3.17 5.301 2.436 1 98.94 186 PHE B N 1
ATOM 3914 C CA . PHE B 1 186 ? -3.531 5.934 3.697 1 98.94 186 PHE B CA 1
ATOM 3915 C C . PHE B 1 186 ? -3.674 7.441 3.523 1 98.94 186 PHE B C 1
ATOM 3917 O O . PHE B 1 186 ? -4.641 8.039 4 1 98.94 186 PHE B O 1
ATOM 3924 N N . ASN B 1 187 ? -2.701 8.016 2.834 1 98.94 187 ASN B N 1
ATOM 3925 C CA . ASN B 1 187 ? -2.686 9.453 2.611 1 98.94 187 ASN B CA 1
ATOM 3926 C C . ASN B 1 187 ? -3.963 9.93 1.929 1 98.94 187 ASN B C 1
ATOM 3928 O O . ASN B 1 187 ? -4.57 10.922 2.354 1 98.94 187 ASN B O 1
ATOM 3932 N N . ASP B 1 188 ? -4.379 9.273 0.904 1 98.62 188 ASP B N 1
ATOM 3933 C CA . ASP B 1 188 ? -5.559 9.68 0.144 1 98.62 188 ASP B CA 1
ATOM 3934 C C . ASP B 1 188 ? -6.824 9.562 0.989 1 98.62 188 ASP B C 1
ATOM 3936 O O . ASP B 1 188 ? -7.688 10.438 0.947 1 98.62 188 ASP B O 1
ATOM 3940 N N . SER B 1 189 ? -6.898 8.461 1.74 1 98.38 189 SER B N 1
ATOM 3941 C CA . SER B 1 189 ? -8.039 8.289 2.641 1 98.38 189 SER B CA 1
ATOM 3942 C C . SER B 1 189 ? -8.094 9.414 3.674 1 98.38 189 SER B C 1
ATOM 3944 O O . SER B 1 189 ? -9.148 9.992 3.912 1 98.38 189 SER B O 1
ATOM 3946 N N . LEU B 1 190 ? -6.969 9.68 4.23 1 98.75 190 LEU B N 1
ATOM 3947 C CA . LEU B 1 190 ? -6.883 10.695 5.273 1 98.75 190 LEU B CA 1
ATOM 3948 C C . LEU B 1 190 ? -7.227 12.07 4.719 1 98.75 190 LEU B C 1
ATOM 3950 O O . LEU B 1 190 ? -7.957 12.836 5.355 1 98.75 190 LEU B O 1
ATOM 3954 N N . ARG B 1 191 ? -6.676 12.391 3.576 1 98.56 191 ARG B N 1
ATOM 3955 C CA . ARG B 1 191 ? -6.918 13.68 2.936 1 98.56 191 ARG B CA 1
ATOM 3956 C C . ARG B 1 191 ? -8.414 13.93 2.773 1 98.56 191 ARG B C 1
ATOM 3958 O O . ARG B 1 191 ? -8.906 15.008 3.125 1 98.56 191 ARG B O 1
ATOM 3965 N N . ARG B 1 192 ? -9.086 12.969 2.332 1 97.12 192 ARG B N 1
ATOM 3966 C CA . ARG B 1 192 ? -10.516 13.109 2.086 1 97.12 192 ARG B CA 1
ATOM 3967 C C . ARG B 1 192 ? -11.289 13.195 3.396 1 97.12 192 ARG B C 1
ATOM 3969 O O . ARG B 1 192 ? -12.234 13.984 3.514 1 97.12 192 ARG B O 1
ATOM 3976 N N . ASP B 1 193 ? -10.891 12.445 4.402 1 96.62 193 ASP B N 1
ATOM 3977 C CA . ASP B 1 193 ? -11.539 12.453 5.707 1 96.62 193 ASP B CA 1
ATOM 3978 C C . ASP B 1 193 ? -11.367 13.805 6.398 1 96.62 193 ASP B C 1
ATOM 3980 O O . ASP B 1 193 ? -12.25 14.258 7.125 1 96.62 193 ASP B O 1
ATOM 3984 N N . MET B 1 194 ? -10.234 14.438 6.203 1 97.5 194 MET B N 1
ATOM 3985 C CA . MET B 1 194 ? -9.867 15.617 6.98 1 97.5 194 MET B CA 1
ATOM 3986 C C . MET B 1 194 ? -10.336 16.891 6.293 1 97.5 194 MET B C 1
ATOM 3988 O O . MET B 1 194 ? -10.352 17.953 6.902 1 97.5 194 MET B O 1
ATOM 3992 N N . LYS B 1 195 ? -10.742 16.734 5.055 1 96 195 LYS B N 1
ATOM 3993 C CA . LYS B 1 195 ? -11.094 17.906 4.254 1 96 195 LYS B CA 1
ATOM 3994 C C . LYS B 1 195 ? -12.172 18.734 4.941 1 96 195 LYS B C 1
ATOM 3996 O O . LYS B 1 195 ? -12.062 19.953 5.02 1 96 195 LYS B O 1
ATOM 4001 N N . ALA B 1 196 ? -13.117 18.078 5.559 1 93.88 196 ALA B N 1
ATOM 4002 C CA . ALA B 1 196 ? -14.258 18.766 6.156 1 93.88 196 ALA B CA 1
ATOM 4003 C C . ALA B 1 196 ? -13.844 19.531 7.402 1 93.88 196 ALA B C 1
ATOM 4005 O O . ALA B 1 196 ? -14.57 20.422 7.867 1 93.88 196 ALA B O 1
ATOM 4006 N N . PHE B 1 197 ? -12.719 19.266 7.914 1 96.38 197 PHE B N 1
ATOM 4007 C CA . PHE B 1 197 ? -12.289 19.875 9.172 1 96.38 197 PHE B CA 1
ATOM 4008 C C . PHE B 1 197 ? -11.258 20.953 8.938 1 96.38 197 PHE B C 1
ATOM 4010 O O . PHE B 1 197 ? -10.633 21.453 9.883 1 96.38 197 PHE B O 1
ATOM 4017 N N . GLY B 1 198 ? -11.008 21.234 7.664 1 96.81 198 GLY B N 1
ATOM 4018 C CA . GLY B 1 198 ? -10.062 22.281 7.332 1 96.81 198 GLY B CA 1
ATOM 4019 C C . GLY B 1 198 ? -8.617 21.844 7.426 1 96.81 198 GLY B C 1
ATOM 4020 O O . GLY B 1 198 ? -7.703 22.672 7.41 1 96.81 198 GLY B O 1
ATOM 4021 N N . VAL B 1 199 ? -8.398 20.562 7.617 1 98.38 199 VAL B N 1
ATOM 4022 C CA . VAL B 1 199 ? -7.047 20.016 7.676 1 98.38 199 VAL B CA 1
ATOM 4023 C C . VAL B 1 199 ? -6.586 19.641 6.27 1 98.38 199 VAL B C 1
ATOM 4025 O O . VAL B 1 199 ? -7.289 18.938 5.547 1 98.38 199 VAL B O 1
ATOM 4028 N N . LYS B 1 200 ? -5.43 20.172 5.852 1 98.56 200 LYS B N 1
ATOM 4029 C CA . LYS B 1 200 ? -4.852 19.828 4.555 1 98.56 200 LYS B CA 1
ATOM 4030 C C . LYS B 1 200 ? -3.844 18.688 4.688 1 98.56 200 LYS B C 1
ATOM 4032 O O . LYS B 1 200 ? -3.012 18.688 5.598 1 98.56 200 LYS B O 1
ATOM 4037 N N . VAL B 1 201 ? -3.975 17.688 3.842 1 98.88 201 VAL B N 1
ATOM 4038 C CA . VAL B 1 201 ? -3.102 16.516 3.855 1 98.88 201 VAL B CA 1
ATOM 4039 C C . VAL B 1 201 ? -2.357 16.406 2.527 1 98.88 201 VAL B C 1
ATOM 4041 O O . VAL B 1 201 ? -2.975 16.438 1.459 1 98.88 201 VAL B O 1
ATOM 4044 N N . SER B 1 202 ? -1.027 16.328 2.59 1 98.88 202 SER B N 1
ATOM 4045 C CA . SER B 1 202 ? -0.188 16.266 1.397 1 98.88 202 SER B CA 1
ATOM 4046 C C . SER B 1 202 ? 0.74 15.055 1.445 1 98.88 202 SER B C 1
ATOM 4048 O O . SER B 1 202 ? 1.152 14.625 2.523 1 98.88 202 SER B O 1
ATOM 4050 N N . CYS B 1 203 ? 1 14.562 0.315 1 98.81 203 CYS B N 1
ATOM 4051 C CA . CYS B 1 203 ? 1.962 13.484 0.143 1 98.81 203 CYS B CA 1
ATOM 4052 C C . CYS B 1 203 ? 3.213 13.969 -0.578 1 98.81 203 CYS B C 1
ATOM 4054 O O . CYS B 1 203 ? 3.119 14.617 -1.623 1 98.81 203 CYS B O 1
ATOM 4056 N N . ILE B 1 204 ? 4.371 13.711 0.001 1 98.94 204 ILE B N 1
ATOM 4057 C CA . ILE B 1 204 ? 5.621 14 -0.693 1 98.94 204 ILE B CA 1
ATOM 4058 C C . ILE B 1 204 ? 6.203 12.711 -1.263 1 98.94 204 ILE B C 1
ATOM 4060 O O . ILE B 1 204 ? 6.316 11.703 -0.555 1 98.94 204 ILE B O 1
ATOM 4064 N N . GLU B 1 205 ? 6.566 12.742 -2.49 1 98.81 205 GLU B N 1
ATOM 4065 C CA . GLU B 1 205 ? 7.09 11.578 -3.193 1 98.81 205 GLU B CA 1
ATOM 4066 C C . GLU B 1 205 ? 8.492 11.836 -3.723 1 98.81 205 GLU B C 1
ATOM 4068 O O . GLU B 1 205 ? 8.68 12.078 -4.918 1 98.81 205 GLU B O 1
ATOM 4073 N N . PRO B 1 206 ? 9.484 11.672 -2.85 1 98.81 206 PRO B N 1
ATOM 4074 C CA . PRO B 1 206 ? 10.875 11.883 -3.275 1 98.81 206 PRO B CA 1
ATOM 4075 C C . PRO B 1 206 ? 11.375 10.789 -4.215 1 98.81 206 PRO B C 1
ATOM 4077 O O . PRO B 1 206 ? 10.984 9.625 -4.078 1 98.81 206 PRO B O 1
ATOM 4080 N N . GLY B 1 207 ? 12.234 11.219 -5.16 1 98.31 207 GLY B N 1
ATOM 4081 C CA . GLY B 1 207 ? 13.031 10.25 -5.895 1 98.31 207 GLY B CA 1
ATOM 4082 C C . GLY B 1 207 ? 14.203 9.711 -5.09 1 98.31 207 GLY B C 1
ATOM 4083 O O . GLY B 1 207 ? 14.086 9.492 -3.885 1 98.31 207 GLY B O 1
ATOM 4084 N N . LEU B 1 208 ? 15.281 9.445 -5.742 1 97.56 208 LEU B N 1
ATOM 4085 C CA . LEU B 1 208 ? 16.469 8.945 -5.055 1 97.56 208 LEU B CA 1
ATOM 4086 C C . LEU B 1 208 ? 17.344 10.094 -4.578 1 97.56 208 LEU B C 1
ATOM 4088 O O . LEU B 1 208 ? 17.812 10.898 -5.387 1 97.56 208 LEU B O 1
ATOM 4092 N N . PHE B 1 209 ? 17.5 10.195 -3.301 1 98.06 209 PHE B N 1
ATOM 4093 C CA . PHE B 1 209 ? 18.359 11.203 -2.693 1 98.06 209 PHE B CA 1
ATOM 4094 C C . PHE B 1 209 ? 19.469 10.547 -1.877 1 98.06 209 PHE B C 1
ATOM 4096 O O . PHE B 1 209 ? 19.281 9.461 -1.335 1 98.06 209 PHE B O 1
ATOM 4103 N N . ARG B 1 210 ? 20.594 11.25 -1.81 1 95.19 210 ARG B N 1
ATOM 4104 C CA . ARG B 1 210 ? 21.688 10.758 -0.986 1 95.19 210 ARG B CA 1
ATOM 4105 C C . ARG B 1 210 ? 21.422 11.016 0.493 1 95.19 210 ARG B C 1
ATOM 4107 O O . ARG B 1 210 ? 21.594 12.133 0.979 1 95.19 210 ARG B O 1
ATOM 4114 N N . THR B 1 211 ? 20.969 10.008 1.179 1 94.75 211 THR B N 1
ATOM 4115 C CA . THR B 1 211 ? 20.719 10 2.617 1 94.75 211 THR B CA 1
ATOM 4116 C C . THR B 1 211 ? 21.203 8.703 3.246 1 94.75 211 THR B C 1
ATOM 4118 O O . THR B 1 211 ? 21.516 7.742 2.539 1 94.75 211 THR B O 1
ATOM 4121 N N . PRO B 1 212 ? 21.312 8.656 4.57 1 93.25 212 PRO B N 1
ATOM 4122 C CA . PRO B 1 212 ? 21.672 7.383 5.195 1 93.25 212 PRO B CA 1
ATOM 4123 C C . PRO B 1 212 ? 20.703 6.262 4.836 1 93.25 212 PRO B C 1
ATOM 4125 O O . PRO B 1 212 ? 21.094 5.094 4.773 1 93.25 212 PRO B O 1
ATOM 4128 N N . LEU B 1 213 ? 19.469 6.578 4.559 1 90.62 213 LEU B N 1
ATOM 4129 C CA . LEU B 1 213 ? 18.453 5.594 4.184 1 90.62 213 LEU B CA 1
ATOM 4130 C C . LEU B 1 213 ? 18.828 4.91 2.871 1 90.62 213 LEU B C 1
ATOM 4132 O O . LEU B 1 213 ? 18.609 3.709 2.707 1 90.62 213 LEU B O 1
ATOM 4136 N N . SER B 1 214 ? 19.453 5.613 1.953 1 92.69 214 SER B N 1
ATOM 4137 C CA . SER B 1 214 ? 19.734 5.09 0.62 1 92.69 214 SER B CA 1
ATOM 4138 C C . SER B 1 214 ? 21.203 4.734 0.469 1 92.69 214 SER B C 1
ATOM 4140 O O . SER B 1 214 ? 21.734 4.668 -0.648 1 92.69 214 SER B O 1
ATOM 4142 N N . ASP B 1 215 ? 21.906 4.605 1.563 1 92.88 215 ASP B N 1
ATOM 4143 C CA . ASP B 1 215 ? 23.328 4.27 1.539 1 92.88 215 ASP B CA 1
ATOM 4144 C C . ASP B 1 215 ? 23.562 2.957 0.799 1 92.88 215 ASP B C 1
ATOM 4146 O O . ASP B 1 215 ? 23.25 1.883 1.311 1 92.88 215 ASP B O 1
ATOM 4150 N N . ALA B 1 216 ? 24.203 3.047 -0.311 1 90.44 216 ALA B N 1
ATOM 4151 C CA . ALA B 1 216 ? 24.375 1.906 -1.207 1 90.44 216 ALA B CA 1
ATOM 4152 C C . ALA B 1 216 ? 25.234 0.822 -0.559 1 90.44 216 ALA B C 1
ATOM 4154 O O . ALA B 1 216 ? 24.984 -0.371 -0.743 1 90.44 216 ALA B O 1
ATOM 4155 N N . GLU B 1 217 ? 26.234 1.257 0.166 1 91.56 217 GLU B N 1
ATOM 4156 C CA . GLU B 1 217 ? 27.109 0.296 0.812 1 91.56 217 GLU B CA 1
ATOM 4157 C C . GLU B 1 217 ? 26.375 -0.529 1.858 1 91.56 217 GLU B C 1
ATOM 4159 O O . GLU B 1 217 ? 26.562 -1.744 1.944 1 91.56 217 GLU B O 1
ATOM 4164 N N . LYS B 1 218 ? 25.562 0.151 2.607 1 93 218 LYS B N 1
ATOM 4165 C CA . LYS B 1 218 ? 24.781 -0.542 3.629 1 93 218 LYS B CA 1
ATOM 4166 C C . LYS B 1 218 ? 23.797 -1.517 2.996 1 93 218 LYS B C 1
ATOM 4168 O O . LYS B 1 218 ? 23.609 -2.633 3.488 1 93 218 LYS B O 1
ATOM 4173 N N . ILE B 1 219 ? 23.219 -1.152 1.933 1 90.75 219 ILE B N 1
ATOM 4174 C CA . ILE B 1 219 ? 22.219 -1.962 1.249 1 90.75 219 ILE B CA 1
ATOM 4175 C C . ILE B 1 219 ? 22.875 -3.219 0.68 1 90.75 219 ILE B C 1
ATOM 4177 O O . ILE B 1 219 ? 22.344 -4.324 0.844 1 90.75 219 ILE B O 1
ATOM 4181 N N . ILE B 1 220 ? 24.031 -3.037 0.102 1 91.81 220 ILE B N 1
ATOM 4182 C CA . ILE B 1 220 ? 24.734 -4.172 -0.495 1 91.81 220 ILE B CA 1
ATOM 4183 C C . ILE B 1 220 ? 25.203 -5.117 0.602 1 91.81 220 ILE B C 1
ATOM 4185 O O . ILE B 1 220 ? 25.188 -6.34 0.434 1 91.81 220 ILE B O 1
ATOM 4189 N N . GLN B 1 221 ? 25.672 -4.523 1.649 1 94.38 221 GLN B N 1
ATOM 4190 C CA . GLN B 1 221 ? 26.125 -5.34 2.766 1 94.38 221 GLN B CA 1
ATOM 4191 C C . GLN B 1 221 ? 25 -6.211 3.316 1 94.38 221 GLN B C 1
ATOM 4193 O O . GLN B 1 221 ? 25.219 -7.383 3.633 1 94.38 221 GLN B O 1
ATOM 4198 N N . GLN B 1 222 ? 23.844 -5.637 3.424 1 94.06 222 GLN B N 1
ATOM 4199 C CA . GLN B 1 222 ? 22.688 -6.391 3.895 1 94.06 222 GLN B CA 1
ATOM 4200 C C . GLN B 1 222 ? 22.344 -7.531 2.936 1 94.06 222 GLN B C 1
ATOM 4202 O O . GLN B 1 222 ? 22.031 -8.641 3.369 1 94.06 222 GLN B O 1
ATOM 4207 N N . ARG B 1 223 ? 22.406 -7.277 1.67 1 92.69 223 ARG B N 1
ATOM 4208 C CA . ARG B 1 223 ? 22.125 -8.297 0.664 1 92.69 223 ARG B CA 1
ATOM 4209 C C . ARG B 1 223 ? 23.156 -9.422 0.722 1 92.69 223 ARG B C 1
ATOM 4211 O O . ARG B 1 223 ? 22.812 -10.594 0.577 1 92.69 223 ARG B O 1
ATOM 4218 N N . MET B 1 224 ? 24.422 -9.023 0.945 1 94.25 224 MET B N 1
ATOM 4219 C CA . MET B 1 224 ? 25.5 -10.008 1.034 1 94.25 224 MET B CA 1
ATOM 4220 C C . MET B 1 224 ? 25.297 -10.914 2.246 1 94.25 224 MET B C 1
ATOM 4222 O O . MET B 1 224 ? 25.562 -12.117 2.172 1 94.25 224 MET B O 1
ATOM 4226 N N . GLU B 1 225 ? 24.906 -10.305 3.281 1 95.88 225 GLU B N 1
ATOM 4227 C CA . GLU B 1 225 ? 24.656 -11.078 4.492 1 95.88 225 GLU B CA 1
ATOM 4228 C C . GLU B 1 225 ? 23.547 -12.109 4.273 1 95.88 225 GLU B C 1
ATOM 4230 O O . GLU B 1 225 ? 23.656 -13.25 4.73 1 95.88 225 GLU B O 1
ATOM 4235 N N . ILE B 1 226 ? 22.516 -11.781 3.598 1 96.19 226 ILE B N 1
ATOM 4236 C CA . ILE B 1 226 ? 21.422 -12.703 3.289 1 96.19 226 ILE B CA 1
ATOM 4237 C C . ILE B 1 226 ? 21.922 -13.797 2.354 1 96.19 226 ILE B C 1
ATOM 4239 O O . ILE B 1 226 ? 21.656 -14.984 2.57 1 96.19 226 ILE B O 1
ATOM 4243 N N . TRP B 1 227 ? 22.656 -13.398 1.392 1 95.56 227 TRP B N 1
ATOM 4244 C CA . TRP B 1 227 ? 23.172 -14.305 0.378 1 95.56 227 TRP B CA 1
ATOM 4245 C C . TRP B 1 227 ? 23.953 -15.445 1.021 1 95.56 227 TRP B C 1
ATOM 4247 O O . TRP B 1 227 ? 23.781 -16.609 0.662 1 95.56 227 TRP B O 1
ATOM 4257 N N . GLU B 1 228 ? 24.734 -15.094 1.976 1 95 228 GLU B N 1
ATOM 4258 C CA . GLU B 1 228 ? 25.625 -16.062 2.609 1 95 228 GLU B CA 1
ATOM 4259 C C . GLU B 1 228 ? 24.844 -17.125 3.363 1 95 228 GLU B C 1
ATOM 4261 O O . GLU B 1 228 ? 25.344 -18.234 3.574 1 95 228 GLU B O 1
ATOM 4266 N N . HIS B 1 229 ? 23.641 -16.828 3.68 1 95.19 229 HIS B N 1
ATOM 4267 C CA . HIS B 1 229 ? 22.859 -17.766 4.488 1 95.19 229 HIS B CA 1
ATOM 4268 C C . HIS B 1 229 ? 21.781 -18.453 3.656 1 95.19 229 HIS B C 1
ATOM 4270 O O . HIS B 1 229 ? 21 -19.266 4.176 1 95.19 229 HIS B O 1
ATOM 4276 N N . LEU B 1 230 ? 21.719 -18.141 2.41 1 96.12 230 LEU B N 1
ATOM 4277 C CA . LEU B 1 230 ? 20.734 -18.766 1.538 1 96.12 230 LEU B CA 1
ATOM 4278 C C . LEU B 1 230 ? 21.078 -20.25 1.317 1 96.12 230 LEU B C 1
ATOM 4280 O O . LEU B 1 230 ? 22.25 -20.625 1.308 1 96.12 230 LEU B O 1
ATOM 4284 N N . PRO B 1 231 ? 20.031 -21.047 1.104 1 94.88 231 PRO B N 1
ATOM 4285 C CA . PRO B 1 231 ? 20.312 -22.422 0.665 1 94.88 231 PRO B CA 1
ATOM 4286 C C . PRO B 1 231 ? 21.125 -22.469 -0.628 1 94.88 231 PRO B C 1
ATOM 4288 O O . PRO B 1 231 ? 20.922 -21.641 -1.517 1 94.88 231 PRO B O 1
ATOM 4291 N N . GLN B 1 232 ? 21.969 -23.469 -0.756 1 94.5 232 GLN B N 1
ATOM 4292 C CA . GLN B 1 232 ? 22.875 -23.594 -1.892 1 94.5 232 GLN B CA 1
ATOM 4293 C C . GLN B 1 232 ? 22.109 -23.656 -3.207 1 94.5 232 GLN B C 1
ATOM 4295 O O . GLN B 1 232 ? 22.547 -23.094 -4.215 1 94.5 232 GLN B O 1
ATOM 4300 N N . ASP B 1 233 ? 21.031 -24.328 -3.15 1 93.19 233 ASP B N 1
ATOM 4301 C CA . ASP B 1 233 ? 20.234 -24.469 -4.367 1 93.19 233 ASP B CA 1
ATOM 4302 C C . ASP B 1 233 ? 19.75 -23.109 -4.863 1 93.19 233 ASP B C 1
ATOM 4304 O O . ASP B 1 233 ? 19.688 -22.875 -6.07 1 93.19 233 ASP B O 1
ATOM 4308 N N . LEU B 1 234 ? 19.406 -22.297 -3.959 1 94.81 234 LEU B N 1
ATOM 4309 C CA . LEU B 1 234 ? 18.953 -20.953 -4.328 1 94.81 234 LEU B CA 1
ATOM 4310 C C . LEU B 1 234 ? 20.109 -20.125 -4.863 1 94.81 234 LEU B C 1
ATOM 4312 O O . LEU B 1 234 ? 19.938 -19.375 -5.832 1 94.81 234 LEU B O 1
ATOM 4316 N N . GLN B 1 235 ? 21.25 -20.203 -4.281 1 95.44 235 GLN B N 1
ATOM 4317 C CA . GLN B 1 235 ? 22.422 -19.5 -4.781 1 95.44 235 GLN B CA 1
ATOM 4318 C C . GLN B 1 235 ? 22.75 -19.938 -6.207 1 95.44 235 GLN B C 1
ATOM 4320 O O . GLN B 1 235 ? 23.094 -19.094 -7.047 1 95.44 235 GLN B O 1
ATOM 4325 N N . LYS B 1 236 ? 22.656 -21.188 -6.426 1 94.62 236 LYS B N 1
ATOM 4326 C CA . LYS B 1 236 ? 22.953 -21.719 -7.746 1 94.62 236 LYS B CA 1
ATOM 4327 C C . LYS B 1 236 ? 21.969 -21.203 -8.789 1 94.62 236 LYS B C 1
ATOM 4329 O O . LYS B 1 236 ? 22.359 -20.953 -9.938 1 94.62 236 LYS B O 1
ATOM 4334 N N . GLU B 1 237 ? 20.766 -21.094 -8.359 1 94.19 237 GLU B N 1
ATOM 4335 C CA . GLU B 1 237 ? 19.75 -20.547 -9.258 1 94.19 237 GLU B CA 1
ATOM 4336 C C . GLU B 1 237 ? 20.156 -19.172 -9.766 1 94.19 237 GLU B C 1
ATOM 4338 O O . GLU B 1 237 ? 19.891 -18.828 -10.922 1 94.19 237 GLU B O 1
ATOM 4343 N N . TYR B 1 238 ? 20.719 -18.359 -8.961 1 95.31 238 TYR B N 1
ATOM 4344 C CA . TYR B 1 238 ? 21.047 -16.969 -9.297 1 95.31 238 TYR B CA 1
ATOM 4345 C C . TYR B 1 238 ? 22.453 -16.859 -9.875 1 95.31 238 TYR B C 1
ATOM 4347 O O . TYR B 1 238 ? 22.734 -15.93 -10.633 1 95.31 238 TYR B O 1
ATOM 4355 N N . GLY B 1 239 ? 23.281 -17.812 -9.5 1 93.56 239 GLY B N 1
ATOM 4356 C CA . GLY B 1 239 ? 24.672 -17.766 -9.945 1 93.56 239 GLY B CA 1
ATOM 4357 C C . GLY B 1 239 ? 25.578 -17.062 -8.969 1 93.56 239 GLY B C 1
ATOM 4358 O O . GLY B 1 239 ? 25.172 -16.094 -8.312 1 93.56 239 GLY B O 1
ATOM 4359 N N . GLU B 1 240 ? 26.797 -17.391 -8.938 1 88.56 240 GLU B N 1
ATOM 4360 C CA . GLU B 1 240 ? 27.766 -16.953 -7.934 1 88.56 240 GLU B CA 1
ATOM 4361 C C . GLU B 1 240 ? 28.078 -15.469 -8.07 1 88.56 240 GLU B C 1
ATOM 4363 O O . GLU B 1 240 ? 28.359 -14.797 -7.078 1 88.56 240 GLU B O 1
ATOM 4368 N N . ASN B 1 241 ? 27.922 -14.93 -9.219 1 91.31 241 ASN B N 1
ATOM 4369 C CA . ASN B 1 241 ? 28.312 -13.539 -9.422 1 91.31 241 ASN B CA 1
ATOM 4370 C C . ASN B 1 241 ? 27.109 -12.609 -9.398 1 91.31 241 ASN B C 1
ATOM 4372 O O . ASN B 1 241 ? 27.219 -11.438 -9.766 1 91.31 241 ASN B O 1
ATOM 4376 N N . TYR B 1 242 ? 26.016 -13.094 -8.977 1 93.81 242 TYR B N 1
ATOM 4377 C CA . TYR B 1 242 ? 24.781 -12.328 -9.047 1 93.81 242 TYR B CA 1
ATOM 4378 C C . TYR B 1 242 ? 24.906 -11.008 -8.297 1 93.81 242 TYR B C 1
ATOM 4380 O O . TYR B 1 242 ? 24.594 -9.945 -8.844 1 93.81 242 TYR B O 1
ATOM 4388 N N . ILE B 1 243 ? 25.375 -11.008 -7.074 1 93.25 243 ILE B N 1
ATOM 4389 C CA . ILE B 1 243 ? 25.406 -9.828 -6.215 1 93.25 243 ILE B CA 1
ATOM 4390 C C . ILE B 1 243 ? 26.328 -8.773 -6.82 1 93.25 243 ILE B C 1
ATOM 4392 O O . ILE B 1 243 ? 26 -7.59 -6.84 1 93.25 243 ILE B O 1
ATOM 4396 N N . GLN B 1 244 ? 27.422 -9.227 -7.316 1 92 244 GLN B N 1
ATOM 4397 C CA . GLN B 1 244 ? 28.406 -8.305 -7.887 1 92 244 GLN B CA 1
ATOM 4398 C C . GLN B 1 244 ? 27.859 -7.625 -9.133 1 92 244 GLN B C 1
ATOM 4400 O O . GLN B 1 244 ? 28 -6.41 -9.305 1 92 244 GLN B O 1
ATOM 4405 N N . ILE B 1 245 ? 27.25 -8.422 -9.938 1 93.69 245 ILE B N 1
ATOM 4406 C CA . ILE B 1 245 ? 26.688 -7.871 -11.172 1 93.69 245 ILE B CA 1
ATOM 4407 C C . ILE B 1 245 ? 25.531 -6.926 -10.844 1 93.69 245 ILE B C 1
ATOM 4409 O O . ILE B 1 245 ? 25.453 -5.832 -11.398 1 93.69 245 ILE B O 1
ATOM 4413 N N . ASP B 1 246 ? 24.719 -7.383 -9.969 1 92.5 246 ASP B N 1
ATOM 4414 C CA . ASP B 1 246 ? 23.578 -6.582 -9.547 1 92.5 246 ASP B CA 1
ATOM 4415 C C . ASP B 1 246 ? 24.031 -5.254 -8.938 1 92.5 246 ASP B C 1
ATOM 4417 O O . ASP B 1 246 ? 23.469 -4.203 -9.242 1 92.5 246 ASP B O 1
ATOM 4421 N N . ALA B 1 247 ? 24.984 -5.297 -8.055 1 91.44 247 ALA B N 1
ATOM 4422 C CA . ALA B 1 247 ? 25.531 -4.098 -7.41 1 91.44 247 ALA B CA 1
ATOM 4423 C C . ALA B 1 247 ? 26.078 -3.123 -8.445 1 91.44 247 ALA B C 1
ATOM 4425 O O . ALA B 1 247 ? 25.891 -1.912 -8.328 1 91.44 247 ALA B O 1
ATOM 4426 N N . SER B 1 248 ? 26.766 -3.66 -9.406 1 92.19 248 SER B N 1
ATOM 4427 C CA . SER B 1 248 ? 27.359 -2.822 -10.445 1 92.19 248 SER B CA 1
ATOM 4428 C C . SER B 1 248 ? 26.281 -2.121 -11.273 1 92.19 248 SER B C 1
ATOM 4430 O O . SER B 1 248 ? 26.406 -0.93 -11.562 1 92.19 248 SER B O 1
ATOM 4432 N N . LYS B 1 249 ? 25.297 -2.818 -11.609 1 90.69 249 LYS B N 1
ATOM 4433 C CA . LYS B 1 249 ? 24.219 -2.254 -12.391 1 90.69 249 LYS B CA 1
ATOM 4434 C C . LYS B 1 249 ? 23.469 -1.177 -11.609 1 90.69 249 LYS B C 1
ATOM 4436 O O . LYS B 1 249 ? 23.172 -0.105 -12.141 1 90.69 249 LYS B O 1
ATOM 4441 N N . LYS B 1 250 ? 23.219 -1.457 -10.414 1 88.75 250 LYS B N 1
ATOM 4442 C CA . LYS B 1 250 ? 22.484 -0.518 -9.57 1 88.75 250 LYS B CA 1
ATOM 4443 C C . LYS B 1 250 ? 23.328 0.729 -9.281 1 88.75 250 LYS B C 1
ATOM 4445 O O . LYS B 1 250 ? 22.797 1.838 -9.219 1 88.75 250 LYS B O 1
ATOM 4450 N N . GLN B 1 251 ? 24.594 0.474 -9.062 1 89.81 251 GLN B N 1
ATOM 4451 C CA . GLN B 1 251 ? 25.469 1.609 -8.828 1 89.81 251 GLN B CA 1
ATOM 4452 C C . GLN B 1 251 ? 25.484 2.561 -10.016 1 89.81 251 GLN B C 1
ATOM 4454 O O . GLN B 1 251 ? 25.422 3.779 -9.852 1 89.81 251 GLN B O 1
ATOM 4459 N N . LYS B 1 252 ? 25.5 2.045 -11.18 1 89.62 252 LYS B N 1
ATOM 4460 C CA . LYS B 1 252 ? 25.5 2.854 -12.391 1 89.62 252 LYS B CA 1
ATOM 4461 C C . LYS B 1 252 ? 24.203 3.656 -12.516 1 89.62 252 LYS B C 1
ATOM 4463 O O . LYS B 1 252 ? 24.234 4.852 -12.805 1 89.62 252 LYS B O 1
ATOM 4468 N N . LEU B 1 253 ? 23.172 3.031 -12.258 1 87.44 253 LEU B N 1
ATOM 4469 C CA . LEU B 1 253 ? 21.875 3.701 -12.328 1 87.44 253 LEU B CA 1
ATOM 4470 C C . LEU B 1 253 ? 21.766 4.77 -11.242 1 87.44 253 LEU B C 1
ATOM 4472 O O . LEU B 1 253 ? 21.344 5.895 -11.516 1 87.44 253 LEU B O 1
ATOM 4476 N N . ASN B 1 254 ? 22.125 4.414 -10.031 1 90.5 254 ASN B N 1
ATOM 4477 C CA . ASN B 1 254 ? 22.047 5.332 -8.898 1 90.5 254 ASN B CA 1
ATOM 4478 C C . ASN B 1 254 ? 22.859 6.594 -9.141 1 90.5 254 ASN B C 1
ATOM 4480 O O . ASN B 1 254 ? 22.422 7.699 -8.812 1 90.5 254 ASN B O 1
ATOM 4484 N N . GLU B 1 255 ? 23.969 6.426 -9.664 1 91.31 255 GLU B N 1
ATOM 4485 C CA . GLU B 1 255 ? 24.859 7.562 -9.922 1 91.31 255 GLU B CA 1
ATOM 4486 C C . GLU B 1 255 ? 24.234 8.523 -10.93 1 91.31 255 GLU B C 1
ATOM 4488 O O . GLU B 1 255 ? 24.484 9.734 -10.875 1 91.31 255 GLU B O 1
ATOM 4493 N N . ARG B 1 256 ? 23.438 7.984 -11.711 1 91.19 256 ARG B N 1
ATOM 4494 C CA . ARG B 1 256 ? 22.828 8.789 -12.758 1 91.19 256 ARG B CA 1
ATOM 4495 C C . ARG B 1 256 ? 21.656 9.586 -12.219 1 91.19 256 ARG B C 1
ATOM 4497 O O . ARG B 1 256 ? 21.375 10.688 -12.695 1 91.19 256 ARG B O 1
ATOM 4504 N N . ILE B 1 257 ? 21.031 9.07 -11.188 1 94 257 ILE B N 1
ATOM 4505 C CA . ILE B 1 257 ? 19.75 9.688 -10.891 1 94 257 ILE B CA 1
ATOM 4506 C C . ILE B 1 257 ? 19.766 10.25 -9.469 1 94 257 ILE B C 1
ATOM 4508 O O . ILE B 1 257 ? 18.859 10.984 -9.078 1 94 257 ILE B O 1
ATOM 4512 N N . ILE B 1 258 ? 20.734 9.977 -8.672 1 95.5 258 ILE B N 1
ATOM 4513 C CA . ILE B 1 258 ? 20.766 10.352 -7.258 1 95.5 258 ILE B CA 1
ATOM 4514 C C . ILE B 1 258 ? 20.828 11.875 -7.125 1 95.5 258 ILE B C 1
ATOM 4516 O O . ILE B 1 258 ? 21.531 12.531 -7.887 1 95.5 258 ILE B O 1
ATOM 4520 N N . ASN B 1 259 ? 19.969 12.391 -6.258 1 96.88 259 ASN B N 1
ATOM 4521 C CA . ASN B 1 259 ? 19.984 13.812 -5.922 1 96.88 259 ASN B CA 1
ATOM 4522 C C . ASN B 1 259 ? 20.75 14.07 -4.633 1 96.88 259 ASN B C 1
ATOM 4524 O O . ASN B 1 259 ? 20.531 13.406 -3.621 1 96.88 259 ASN B O 1
ATOM 4528 N N . ASN B 1 260 ? 21.609 15.047 -4.637 1 95.81 260 ASN B N 1
ATOM 4529 C CA . ASN B 1 260 ? 22.406 15.375 -3.457 1 95.81 260 ASN B CA 1
ATOM 4530 C C . ASN B 1 260 ? 21.812 16.547 -2.682 1 95.81 260 ASN B C 1
ATOM 4532 O O . ASN B 1 260 ? 22.188 16.797 -1.54 1 95.81 260 ASN B O 1
ATOM 4536 N N . ASP B 1 261 ? 20.859 17.203 -3.316 1 97.69 261 ASP B N 1
ATOM 4537 C CA . ASP B 1 261 ? 20.266 18.375 -2.693 1 97.69 261 ASP B CA 1
ATOM 4538 C C . ASP B 1 261 ? 18.984 18.016 -1.94 1 97.69 261 ASP B C 1
ATOM 4540 O O . ASP B 1 261 ? 17.891 18.094 -2.498 1 97.69 261 ASP B O 1
ATOM 4544 N N . LEU B 1 262 ? 19.125 17.797 -0.656 1 97.69 262 LEU B N 1
ATOM 4545 C CA . LEU B 1 262 ? 17.984 17.406 0.177 1 97.69 262 LEU B CA 1
ATOM 4546 C C . LEU B 1 262 ? 17 18.547 0.325 1 97.69 262 LEU B C 1
ATOM 4548 O O . LEU B 1 262 ? 15.844 18.344 0.719 1 97.69 262 LEU B O 1
ATOM 4552 N N . SER B 1 263 ? 17.422 19.781 0.026 1 98.06 263 SER B N 1
ATOM 4553 C CA . SER B 1 263 ? 16.562 20.938 0.195 1 98.06 263 SER B CA 1
ATOM 4554 C C . SER B 1 263 ? 15.336 20.859 -0.713 1 98.06 263 SER B C 1
ATOM 4556 O O . SER B 1 263 ? 14.297 21.453 -0.427 1 98.06 263 SER B O 1
ATOM 4558 N N . LEU B 1 264 ? 15.445 20.094 -1.771 1 98.5 264 LEU B N 1
ATOM 4559 C CA . LEU B 1 264 ? 14.32 19.938 -2.682 1 98.5 264 LEU B CA 1
ATOM 4560 C C . LEU B 1 264 ? 13.125 19.312 -1.964 1 98.5 264 LEU B C 1
ATOM 4562 O O . LEU B 1 264 ? 11.984 19.719 -2.176 1 98.5 264 LEU B O 1
ATOM 4566 N N . VAL B 1 265 ? 13.398 18.312 -1.145 1 98.81 265 VAL B N 1
ATOM 4567 C CA . VAL B 1 265 ? 12.336 17.656 -0.385 1 98.81 265 VAL B CA 1
ATOM 4568 C C . VAL B 1 265 ? 11.836 18.594 0.713 1 98.81 265 VAL B C 1
ATOM 4570 O O . VAL B 1 265 ? 10.633 18.719 0.936 1 98.81 265 VAL B O 1
ATOM 4573 N N . VAL B 1 266 ? 12.719 19.281 1.378 1 98.88 266 VAL B N 1
ATOM 4574 C CA . VAL B 1 266 ? 12.383 20.188 2.467 1 98.88 266 VAL B CA 1
ATOM 4575 C C . VAL B 1 266 ? 11.547 21.359 1.928 1 98.88 266 VAL B C 1
ATOM 4577 O O . VAL B 1 266 ? 10.625 21.828 2.598 1 98.88 266 VAL B O 1
ATOM 4580 N N . GLN B 1 267 ? 11.836 21.797 0.711 1 98.75 267 GLN B N 1
ATOM 4581 C CA . GLN B 1 267 ? 11.062 22.859 0.075 1 98.75 267 GLN B CA 1
ATOM 4582 C C . GLN B 1 267 ? 9.625 22.422 -0.189 1 98.75 267 GLN B C 1
ATOM 4584 O O . GLN B 1 267 ? 8.695 23.219 -0.092 1 98.75 267 GLN B O 1
ATOM 4589 N N . CYS B 1 268 ? 9.492 21.156 -0.565 1 98.88 268 CYS B N 1
ATOM 4590 C CA . CYS B 1 268 ? 8.141 20.625 -0.698 1 98.88 268 CYS B CA 1
ATOM 4591 C C . CYS B 1 268 ? 7.402 20.672 0.634 1 98.88 268 CYS B C 1
ATOM 4593 O O . CYS B 1 268 ? 6.242 21.078 0.688 1 98.88 268 CYS B O 1
ATOM 4595 N N . MET B 1 269 ? 8.109 20.25 1.725 1 98.94 269 MET B N 1
ATOM 4596 C CA . MET B 1 269 ? 7.516 20.312 3.057 1 98.94 269 MET B CA 1
ATOM 4597 C C . MET B 1 269 ? 7.133 21.75 3.414 1 98.94 269 MET B C 1
ATOM 4599 O O . MET B 1 269 ? 6.047 21.984 3.941 1 98.94 269 MET B O 1
ATOM 4603 N N . GLU B 1 270 ? 8.016 22.641 3.115 1 98.75 270 GLU B N 1
ATOM 4604 C CA . GLU B 1 270 ? 7.781 24.047 3.43 1 98.75 270 GLU B CA 1
ATOM 4605 C C . GLU B 1 270 ? 6.547 24.578 2.707 1 98.75 270 GLU B C 1
ATOM 4607 O O . GLU B 1 270 ? 5.715 25.266 3.309 1 98.75 270 GLU B O 1
ATOM 4612 N N . HIS B 1 271 ? 6.453 24.297 1.424 1 98.81 271 HIS B N 1
ATOM 4613 C CA . HIS B 1 271 ? 5.281 24.734 0.674 1 98.81 271 HIS B CA 1
ATOM 4614 C C . HIS B 1 271 ? 3.998 24.172 1.273 1 98.81 271 HIS B C 1
ATOM 4616 O O . HIS B 1 271 ? 3.008 24.891 1.426 1 98.81 271 HIS B O 1
ATOM 4622 N N . ALA B 1 272 ? 4.055 22.922 1.625 1 98.88 272 ALA B N 1
ATOM 4623 C CA . ALA B 1 272 ? 2.881 22.266 2.201 1 98.88 272 ALA B CA 1
ATOM 4624 C C . ALA B 1 272 ? 2.492 22.906 3.527 1 98.88 272 ALA B C 1
ATOM 4626 O O . ALA B 1 272 ? 1.308 22.984 3.863 1 98.88 272 ALA B O 1
ATOM 4627 N N . LEU B 1 273 ? 3.447 23.391 4.258 1 98.69 273 LEU B N 1
ATOM 4628 C CA . LEU B 1 273 ? 3.223 23.969 5.582 1 98.69 273 LEU B CA 1
ATOM 4629 C C . LEU B 1 273 ? 2.748 25.406 5.473 1 98.69 273 LEU B C 1
ATOM 4631 O O . LEU B 1 273 ? 2.018 25.891 6.34 1 98.69 273 LEU B O 1
ATOM 4635 N N . THR B 1 274 ? 3.156 26.109 4.375 1 98.5 274 THR B N 1
ATOM 4636 C CA . THR B 1 274 ? 3.037 27.562 4.426 1 98.5 274 THR B CA 1
ATOM 4637 C C . THR B 1 274 ? 2.135 28.078 3.307 1 98.5 274 THR B C 1
ATOM 4639 O O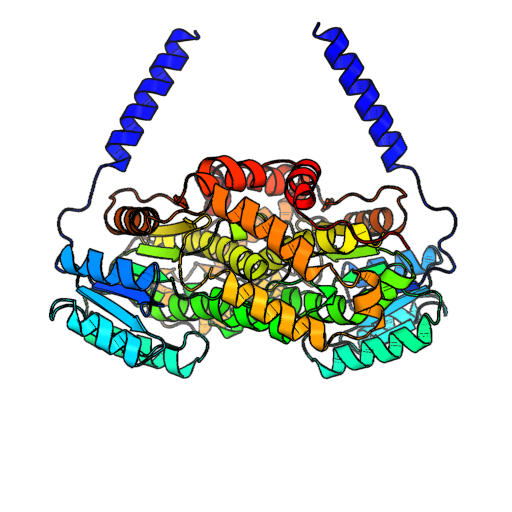 . THR B 1 274 ? 1.699 29.219 3.326 1 98.5 274 THR B O 1
ATOM 4642 N N . SER B 1 275 ? 1.886 27.25 2.309 1 98.38 275 SER B N 1
ATOM 4643 C CA . SER B 1 275 ? 1.063 27.688 1.19 1 98.38 275 SER B CA 1
ATOM 4644 C C . SER B 1 275 ? -0.391 27.875 1.611 1 98.38 275 SER B C 1
ATOM 4646 O O . SER B 1 275 ? -0.911 27.109 2.418 1 98.38 275 SER B O 1
ATOM 4648 N N . GLN B 1 276 ? -1.094 28.875 1.052 1 97.88 276 GLN B N 1
ATOM 4649 C CA . GLN B 1 276 ? -2.535 29 1.229 1 97.88 276 GLN B CA 1
ATOM 4650 C C . GLN B 1 276 ? -3.281 27.875 0.518 1 97.88 276 GLN B C 1
ATOM 4652 O O . GLN B 1 276 ? -4.402 27.531 0.896 1 97.88 276 GLN B O 1
ATOM 4657 N N . HIS B 1 277 ? -2.59 27.375 -0.514 1 97.31 277 HIS B N 1
ATOM 4658 C CA . HIS B 1 277 ? -3.172 26.312 -1.317 1 97.31 277 HIS B CA 1
ATOM 4659 C C . HIS B 1 277 ? -2.182 25.172 -1.513 1 97.31 277 HIS B C 1
ATOM 4661 O O . HIS B 1 277 ? -1.719 24.922 -2.629 1 97.31 277 HIS B O 1
ATOM 4667 N N . PRO B 1 278 ? -1.93 24.391 -0.435 1 98.12 278 PRO B N 1
ATOM 4668 C CA . PRO B 1 278 ? -0.992 23.266 -0.579 1 98.12 278 PRO B CA 1
ATOM 4669 C C . PRO B 1 278 ? -1.463 22.234 -1.593 1 98.12 278 PRO B C 1
ATOM 4671 O O . PRO B 1 278 ? -2.668 22.047 -1.789 1 98.12 278 PRO B O 1
ATOM 4674 N N . ARG B 1 279 ? -0.521 21.625 -2.223 1 98 279 ARG B N 1
ATOM 4675 C CA . ARG B 1 279 ? -0.817 20.578 -3.205 1 98 279 ARG B CA 1
ATOM 4676 C C . ARG B 1 279 ? -1.112 19.25 -2.523 1 98 279 ARG B C 1
ATOM 4678 O O . ARG B 1 279 ? -0.704 19.031 -1.382 1 98 279 ARG B O 1
ATOM 4685 N N . THR B 1 280 ? -1.804 18.422 -3.262 1 97.88 280 THR B N 1
ATOM 4686 C CA . THR B 1 280 ? -2.123 17.109 -2.713 1 97.88 280 THR B CA 1
ATOM 4687 C C . THR B 1 280 ? -0.91 16.172 -2.779 1 97.88 280 THR B C 1
ATOM 4689 O O . THR B 1 280 ? -0.776 15.266 -1.965 1 97.88 280 THR B O 1
ATOM 4692 N N . ARG B 1 281 ? -0.094 16.406 -3.773 1 98.12 281 ARG B N 1
ATOM 4693 C CA . ARG B 1 281 ? 1.105 15.594 -3.973 1 98.12 281 ARG B CA 1
ATOM 4694 C C . ARG B 1 281 ? 2.27 16.453 -4.457 1 98.12 281 ARG B C 1
ATOM 4696 O O . ARG B 1 281 ? 2.084 17.344 -5.281 1 98.12 281 ARG B O 1
ATOM 4703 N N . TYR B 1 282 ? 3.41 16.219 -3.891 1 98.56 282 TYR B N 1
ATOM 4704 C CA . TYR B 1 282 ? 4.652 16.875 -4.285 1 98.56 282 TYR B CA 1
ATOM 4705 C C . TYR B 1 282 ? 5.66 15.859 -4.809 1 98.56 282 TYR B C 1
ATOM 4707 O O . TYR B 1 282 ? 5.973 14.875 -4.129 1 98.56 282 TYR B O 1
ATOM 4715 N N . CYS B 1 283 ? 6.078 16.078 -5.988 1 97.69 283 CYS B N 1
ATOM 4716 C CA . CYS B 1 283 ? 7.176 15.305 -6.562 1 97.69 283 CYS B CA 1
ATOM 4717 C C . CYS B 1 283 ? 8.516 15.992 -6.301 1 97.69 283 CYS B C 1
ATOM 4719 O O . CYS B 1 283 ? 8.688 17.172 -6.625 1 97.69 283 CYS B O 1
ATOM 4721 N N . ALA B 1 284 ? 9.43 15.281 -5.676 1 98.44 284 ALA B N 1
ATOM 4722 C CA . ALA B 1 284 ? 10.727 15.883 -5.367 1 98.44 284 ALA B CA 1
ATOM 4723 C C . ALA B 1 284 ? 11.859 15.133 -6.066 1 98.44 284 ALA B C 1
ATOM 4725 O O . ALA B 1 284 ? 12.062 13.945 -5.824 1 98.44 284 ALA B O 1
ATOM 4726 N N . GLY B 1 285 ? 12.617 15.844 -6.855 1 97.81 285 GLY B N 1
ATOM 4727 C CA . GLY B 1 285 ? 13.711 15.266 -7.621 1 97.81 285 GLY B CA 1
ATOM 4728 C C . GLY B 1 285 ? 13.383 15.102 -9.094 1 97.81 285 GLY B C 1
ATOM 4729 O O . GLY B 1 285 ? 12.25 14.781 -9.453 1 97.81 285 GLY B O 1
ATOM 4730 N N . SER B 1 286 ? 14.398 15.289 -9.984 1 97.12 286 SER B N 1
ATOM 4731 C CA . SER B 1 286 ? 14.195 15.195 -11.43 1 97.12 286 SER B CA 1
ATOM 4732 C C . SER B 1 286 ? 13.828 13.773 -11.844 1 97.12 286 SER B C 1
ATOM 4734 O O . SER B 1 286 ? 13.031 13.57 -12.758 1 97.12 286 SER B O 1
ATOM 4736 N N . ASP B 1 287 ? 14.469 12.805 -11.172 1 97.25 287 ASP B N 1
ATOM 4737 C CA . ASP B 1 287 ? 14.125 11.422 -11.492 1 97.25 287 ASP B CA 1
ATOM 4738 C C . ASP B 1 287 ? 12.656 11.133 -11.156 1 97.25 287 ASP B C 1
ATOM 4740 O O . ASP B 1 287 ? 11.977 10.43 -11.906 1 97.25 287 ASP B O 1
ATOM 4744 N N . ALA B 1 288 ? 12.188 11.672 -10.039 1 98.19 288 ALA B N 1
ATOM 4745 C CA . ALA B 1 288 ? 10.773 11.508 -9.68 1 98.19 288 ALA B CA 1
ATOM 4746 C C . ALA B 1 288 ? 9.867 12.102 -10.75 1 98.19 288 ALA B C 1
ATOM 4748 O O . ALA B 1 288 ? 8.945 11.445 -11.227 1 98.19 288 ALA B O 1
ATOM 4749 N N . ALA B 1 289 ? 10.164 13.328 -11.164 1 97.75 289 ALA B N 1
ATOM 4750 C CA . ALA B 1 289 ? 9.289 14.117 -12.031 1 97.75 289 ALA B CA 1
ATOM 4751 C C . ALA B 1 289 ? 9.297 13.57 -13.453 1 97.75 289 ALA B C 1
ATOM 4753 O O . ALA B 1 289 ? 8.266 13.586 -14.141 1 97.75 289 ALA B O 1
ATOM 4754 N N . PHE B 1 290 ? 10.422 13.07 -13.891 1 97.38 290 PHE B N 1
ATOM 4755 C CA . PHE B 1 290 ? 10.539 12.828 -15.328 1 97.38 290 PHE B CA 1
ATOM 4756 C C . PHE B 1 290 ? 10.672 11.344 -15.617 1 97.38 290 PHE B C 1
ATOM 4758 O O . PHE B 1 290 ? 10.578 10.922 -16.766 1 97.38 290 PHE B O 1
ATOM 4765 N N . LEU B 1 291 ? 10.859 10.562 -14.625 1 96.69 291 LEU B N 1
ATOM 4766 C CA . LEU B 1 291 ? 11.023 9.133 -14.875 1 96.69 291 LEU B CA 1
ATOM 4767 C C . LEU B 1 291 ? 9.977 8.32 -14.117 1 96.69 291 LEU B C 1
ATOM 4769 O O . LEU B 1 291 ? 9.047 7.781 -14.719 1 96.69 291 LEU B O 1
ATOM 4773 N N . TRP B 1 292 ? 10.016 8.352 -12.82 1 97.69 292 TRP B N 1
ATOM 4774 C CA . TRP B 1 292 ? 9.266 7.395 -12.023 1 97.69 292 TRP B CA 1
ATOM 4775 C C . TRP B 1 292 ? 7.77 7.711 -12.055 1 97.69 292 TRP B C 1
ATOM 4777 O O . TRP B 1 292 ? 6.945 6.816 -12.234 1 97.69 292 TRP B O 1
ATOM 4787 N N . ILE B 1 293 ? 7.391 8.977 -11.836 1 97.69 293 ILE B N 1
ATOM 4788 C CA . ILE B 1 293 ? 5.98 9.328 -11.789 1 97.69 293 ILE B CA 1
ATOM 4789 C C . ILE B 1 293 ? 5.344 9.117 -13.164 1 97.69 293 ILE B C 1
ATOM 4791 O O . ILE B 1 293 ? 4.305 8.461 -13.273 1 97.69 293 ILE B O 1
ATOM 4795 N N . PRO B 1 294 ? 5.988 9.562 -14.266 1 97.62 294 PRO B N 1
ATOM 4796 C CA . PRO B 1 294 ? 5.426 9.227 -15.578 1 97.62 294 PRO B CA 1
ATOM 4797 C C . PRO B 1 294 ? 5.328 7.723 -15.805 1 97.62 294 PRO B C 1
ATOM 4799 O O . PRO B 1 294 ? 4.332 7.238 -16.344 1 97.62 294 PRO B O 1
ATOM 4802 N N . LEU B 1 295 ? 6.324 6.992 -15.383 1 97.88 295 LEU B N 1
ATOM 4803 C CA . LEU B 1 295 ? 6.34 5.543 -15.539 1 97.88 295 LEU B CA 1
ATOM 4804 C C . LEU B 1 295 ? 5.168 4.902 -14.805 1 97.88 295 LEU B C 1
ATOM 4806 O O . LEU B 1 295 ? 4.594 3.92 -15.273 1 97.88 295 LEU B O 1
ATOM 4810 N N . SER B 1 296 ? 4.793 5.48 -13.695 1 97.5 296 SER B N 1
ATOM 4811 C CA . SER B 1 296 ? 3.725 4.922 -12.867 1 97.5 296 SER B CA 1
ATOM 4812 C C . SER B 1 296 ? 2.383 4.988 -13.594 1 97.5 296 SER B C 1
ATOM 4814 O O . SER B 1 296 ? 1.453 4.254 -13.25 1 97.5 296 SER B O 1
ATOM 4816 N N . TYR B 1 297 ? 2.254 5.777 -14.617 1 96.31 297 TYR B N 1
ATOM 4817 C CA . TYR B 1 297 ? 1.002 5.926 -15.352 1 96.31 297 TYR B CA 1
ATOM 4818 C C . TYR B 1 297 ? 1.017 5.094 -16.625 1 96.31 297 TYR B C 1
ATOM 4820 O O . TYR B 1 297 ? 0.017 5.035 -17.344 1 96.31 297 TYR B O 1
ATOM 4828 N N . MET B 1 298 ? 2.109 4.477 -16.906 1 96.88 298 MET B N 1
ATOM 4829 C CA . MET B 1 298 ? 2.234 3.688 -18.141 1 96.88 298 MET B CA 1
ATOM 4830 C C . MET B 1 298 ? 1.712 2.271 -17.922 1 96.88 298 MET B C 1
ATOM 4832 O O . MET B 1 298 ? 1.63 1.796 -16.797 1 96.88 298 MET B O 1
ATOM 4836 N N . PRO B 1 299 ? 1.4 1.622 -19.016 1 95.06 299 PRO B N 1
ATOM 4837 C CA . PRO B 1 299 ? 1 0.219 -18.891 1 95.06 299 PRO B CA 1
ATOM 4838 C C . PRO B 1 299 ? 2.072 -0.645 -18.234 1 95.06 299 PRO B C 1
ATOM 4840 O O . PRO B 1 299 ? 3.264 -0.341 -18.328 1 95.06 299 PRO B O 1
ATOM 4843 N N . THR B 1 300 ? 1.634 -1.675 -17.656 1 95.31 300 THR B N 1
ATOM 4844 C CA . THR B 1 300 ? 2.504 -2.531 -16.859 1 95.31 300 THR B CA 1
ATOM 4845 C C . THR B 1 300 ? 3.65 -3.076 -17.703 1 95.31 300 THR B C 1
ATOM 4847 O O . THR B 1 300 ? 4.773 -3.225 -17.219 1 95.31 300 THR B O 1
ATOM 4850 N N . PHE B 1 301 ? 3.408 -3.428 -18.938 1 94.62 301 PHE B N 1
ATOM 4851 C CA . PHE B 1 301 ? 4.457 -4.02 -19.766 1 94.62 301 PHE B CA 1
ATOM 4852 C C . PHE B 1 301 ? 5.574 -3.014 -20.016 1 94.62 301 PHE B C 1
ATOM 4854 O O . PHE B 1 301 ? 6.738 -3.395 -20.156 1 94.62 301 PHE B O 1
ATOM 4861 N N . ILE B 1 302 ? 5.223 -1.697 -20.047 1 97.25 302 ILE B N 1
ATOM 4862 C CA . ILE B 1 302 ? 6.238 -0.663 -20.203 1 97.25 302 ILE B CA 1
ATOM 4863 C C . ILE B 1 302 ? 7.023 -0.517 -18.891 1 97.25 302 ILE B C 1
ATOM 4865 O O . ILE B 1 302 ? 8.25 -0.396 -18.906 1 97.25 302 ILE B O 1
ATOM 4869 N N . GLN B 1 303 ? 6.301 -0.561 -17.781 1 97.75 303 GLN B N 1
ATOM 4870 C CA . GLN B 1 303 ? 6.977 -0.505 -16.484 1 97.75 303 GLN B CA 1
ATOM 4871 C C . GLN B 1 303 ? 7.977 -1.647 -16.344 1 97.75 303 GLN B C 1
ATOM 4873 O O . GLN B 1 303 ? 9.125 -1.425 -15.961 1 97.75 303 GLN B O 1
ATOM 4878 N N . ASP B 1 304 ? 7.508 -2.836 -16.703 1 97.25 304 ASP B N 1
ATOM 4879 C CA . ASP B 1 304 ? 8.359 -4.016 -16.578 1 97.25 304 ASP B CA 1
ATOM 4880 C C . ASP B 1 304 ? 9.57 -3.908 -17.5 1 97.25 304 ASP B C 1
ATOM 4882 O O . ASP B 1 304 ? 10.688 -4.25 -17.109 1 97.25 304 ASP B O 1
ATOM 4886 N N . PHE B 1 305 ? 9.336 -3.449 -18.703 1 96.5 305 PHE B N 1
ATOM 4887 C CA . PHE B 1 305 ? 10.422 -3.297 -19.656 1 96.5 305 PHE B CA 1
ATOM 4888 C C . PHE B 1 305 ? 11.516 -2.385 -19.109 1 96.5 305 PHE B C 1
ATOM 4890 O O . PHE B 1 305 ? 12.695 -2.725 -19.156 1 96.5 305 PHE B O 1
ATOM 4897 N N . VAL B 1 306 ? 11.141 -1.259 -18.562 1 95.75 306 VAL B N 1
ATOM 4898 C CA . VAL B 1 306 ? 12.078 -0.257 -18.062 1 95.75 306 VAL B CA 1
ATOM 4899 C C . VAL B 1 306 ? 12.805 -0.793 -16.828 1 95.75 306 VAL B C 1
ATOM 4901 O O . VAL B 1 306 ? 14.031 -0.718 -16.75 1 95.75 306 VAL B O 1
ATOM 4904 N N . ILE B 1 307 ? 12.133 -1.424 -15.922 1 95.19 307 ILE B N 1
ATOM 4905 C CA . ILE B 1 307 ? 12.695 -1.818 -14.641 1 95.19 307 ILE B CA 1
ATOM 4906 C C . ILE B 1 307 ? 13.562 -3.064 -14.812 1 95.19 307 ILE B C 1
ATOM 4908 O O . ILE B 1 307 ? 14.617 -3.186 -14.188 1 95.19 307 ILE B O 1
ATOM 4912 N N . LEU B 1 308 ? 13.156 -3.945 -15.68 1 94.62 308 LEU B N 1
ATOM 4913 C CA . LEU B 1 308 ? 13.867 -5.211 -15.844 1 94.62 308 LEU B CA 1
ATOM 4914 C C . LEU B 1 308 ? 15.133 -5.02 -16.672 1 94.62 308 LEU B C 1
ATOM 4916 O O . LEU B 1 308 ? 16 -5.895 -16.688 1 94.62 308 LEU B O 1
ATOM 4920 N N . ARG B 1 309 ? 15.234 -3.914 -17.359 1 90.62 309 ARG B N 1
ATOM 4921 C CA . ARG B 1 309 ? 16.453 -3.631 -18.125 1 90.62 309 ARG B CA 1
ATOM 4922 C C . ARG B 1 309 ? 17.672 -3.568 -17.203 1 90.62 309 ARG B C 1
ATOM 4924 O O . ARG B 1 309 ? 18.781 -3.883 -17.625 1 90.62 309 ARG B O 1
ATOM 4931 N N . ASN B 1 310 ? 17.453 -3.219 -15.977 1 86.56 310 ASN B N 1
ATOM 4932 C CA . ASN B 1 310 ? 18.562 -3.07 -15.031 1 86.56 310 ASN B CA 1
ATOM 4933 C C . ASN B 1 310 ? 18.672 -4.27 -14.094 1 86.56 310 ASN B C 1
ATOM 4935 O O . ASN B 1 310 ? 19.375 -4.219 -13.094 1 86.56 310 ASN B O 1
ATOM 4939 N N . LYS B 1 311 ? 18 -5.301 -14.367 1 88.5 311 LYS B N 1
ATOM 4940 C CA . LYS B 1 311 ? 18.078 -6.5 -13.539 1 88.5 311 LYS B CA 1
ATOM 4941 C C . LYS B 1 311 ? 19.078 -7.504 -14.117 1 88.5 311 LYS B C 1
ATOM 4943 O O . LYS B 1 311 ? 19.266 -7.559 -15.336 1 88.5 311 LYS B O 1
ATOM 4948 N N . VAL B 1 312 ? 19.656 -8.203 -13.219 1 90.62 312 VAL B N 1
ATOM 4949 C CA . VAL B 1 312 ? 20.609 -9.227 -13.602 1 90.62 312 VAL B CA 1
ATOM 4950 C C . VAL B 1 312 ? 19.906 -10.344 -14.367 1 90.62 312 VAL B C 1
ATOM 4952 O O . VAL B 1 312 ? 18.812 -10.766 -13.984 1 90.62 312 VAL B O 1
ATOM 4955 N N . LYS B 1 313 ? 20.562 -10.82 -15.445 1 88.44 313 LYS B N 1
ATOM 4956 C CA . LYS B 1 313 ? 20.047 -11.992 -16.141 1 88.44 313 LYS B CA 1
ATOM 4957 C C . LYS B 1 313 ? 20.375 -13.273 -15.391 1 88.44 313 LYS B C 1
ATOM 4959 O O . LYS B 1 313 ? 21.531 -13.562 -15.109 1 88.44 313 LYS B O 1
ATOM 4964 N N . ILE B 1 314 ? 19.297 -13.891 -15.023 1 89.31 314 ILE B N 1
ATOM 4965 C CA . ILE B 1 314 ? 19.469 -15.148 -14.305 1 89.31 314 ILE B CA 1
ATOM 4966 C C . ILE B 1 314 ? 19.781 -16.266 -15.281 1 89.31 314 ILE B C 1
ATOM 4968 O O . ILE B 1 314 ? 19.172 -16.359 -16.344 1 89.31 314 ILE B O 1
ATOM 4972 N N . PRO B 1 315 ? 20.766 -17.031 -14.945 1 75.56 315 PRO B N 1
ATOM 4973 C CA . PRO B 1 315 ? 21.172 -18.125 -15.844 1 75.56 315 PRO B CA 1
ATOM 4974 C C . PRO B 1 315 ? 20.031 -19.109 -16.109 1 75.56 315 PRO B C 1
ATOM 4976 O O . PRO B 1 315 ? 19.234 -19.406 -15.203 1 75.56 315 PRO B O 1
ATOM 4979 N N . ALA B 1 316 ? 19.719 -19.188 -17.312 1 63.44 316 ALA B N 1
ATOM 4980 C CA . ALA B 1 316 ? 18.688 -20.125 -17.734 1 63.44 316 ALA B CA 1
ATOM 4981 C C . ALA B 1 316 ? 19 -21.531 -17.266 1 63.44 316 ALA B C 1
ATOM 4983 O O . ALA B 1 316 ? 20.141 -21.969 -17.312 1 63.44 316 ALA B O 1
ATOM 4984 N N . LYS B 1 317 ? 18.016 -22.125 -16.391 1 58 317 LYS B N 1
ATOM 4985 C CA . LYS B 1 317 ? 18.203 -23.562 -16.266 1 58 317 LYS B CA 1
ATOM 4986 C C . LYS B 1 317 ? 17.812 -24.281 -17.547 1 58 317 LYS B C 1
ATOM 4988 O O . LYS B 1 317 ? 16.906 -23.828 -18.266 1 58 317 LYS B O 1
#

Foldseek 3Di:
DVVVVVVVVVVVVVVCVVQLPAWDDDAQLAEEEEEACLWFLNVVLQAVVLVVRHQYEYEHQDPVSQVVSPVRGDPSYHYDYADLLDLVRLLVVLVVQCVNNPQLFHAEYEYDWFAQFAWDAQVLDDPVSQVVRLSTLAVSSVSNCVSRVVRNLSNLHEYEREAALLLLAPQTDTNRSVSSVNVVVVQVVVQVVCVVSSYHTAYEHEYAEDIPRVPLVVNLVSVVVSLVPDDPVVCVQQDVCQSVLLSVLVVVVCVVFYHHDSVQRSVLVVSRGIRPDRDRYHYGGPCRVPPSVVLSPDDPVSSCVVSCVSHDDGDDD/DVVVVVVVVVVVVVVCVVQLPAWDDDQQLAEEEEEACLWFLNVVLQAVVLVVRHQYEYEHQDPVSQVVSPVRGDPSYHYDYADLLDLVRLLVVLVVQCVNNPQLFHAEYEYDWFAQFAWDAQVLDDPVSQVPRLSTLAVSSVSNCVSRVVRNLSNLHEYEREAALLLLAPLTDTNRSVSSVNVVVVQVVVQVVCVVSSYHTAYEHEYAEDIPRVPLVVNLVSHVVSLVPDDPVVCVQQDDCQSVLLSVLVVVVCVVFYHHDSVQRSVLVVSRGIRPDRDRYHYGGPCRVPPSVVLSPDDPVSSCVVSCVSHDDGDDD

Solvent-accessible surface area (backbone atoms only — not comparable to full-atom values): 31784 Å² total; per-residue (Å²): 111,67,64,58,50,50,50,51,52,48,51,52,50,51,49,46,53,54,51,61,64,38,58,62,90,79,50,56,87,35,28,31,38,37,32,36,27,53,47,51,62,32,29,54,36,52,49,53,40,37,73,71,36,30,31,30,39,37,23,6,72,42,71,66,28,36,53,55,48,52,72,75,44,58,87,64,46,42,66,48,74,41,48,58,73,35,67,68,39,45,54,52,46,48,56,53,47,50,72,71,40,57,89,58,19,29,34,29,39,34,42,47,43,65,54,45,57,54,58,42,57,51,89,78,50,52,61,66,47,32,43,52,12,29,40,37,39,25,51,9,43,48,41,50,46,52,66,42,43,68,36,23,48,64,38,38,17,31,39,37,40,56,51,26,37,41,31,63,44,42,86,52,29,41,13,30,27,19,16,22,12,19,35,52,25,44,49,52,18,48,27,63,63,31,48,83,55,54,27,47,43,27,36,36,22,38,39,55,49,74,33,79,72,60,35,62,68,61,50,51,49,53,40,51,59,51,57,74,70,48,56,66,70,59,47,60,54,48,37,93,59,40,65,62,51,39,51,52,46,47,49,56,52,45,70,72,48,52,36,80,64,62,59,53,51,40,50,47,52,48,43,48,70,36,29,74,54,50,57,62,64,41,71,20,51,69,46,13,61,70,42,48,55,56,42,50,74,45,58,65,70,56,42,47,53,62,57,52,69,66,49,71,84,55,62,81,129,110,68,64,59,49,52,50,50,51,48,52,52,49,51,50,46,52,53,49,61,65,37,59,62,89,80,51,56,86,36,30,32,37,35,31,36,27,53,47,53,64,31,30,54,35,52,48,52,41,38,73,70,36,31,31,31,38,36,22,6,73,43,70,65,28,35,53,56,50,53,72,75,42,58,86,64,47,43,66,49,75,40,46,58,72,36,68,69,41,44,53,51,46,47,57,52,47,51,71,72,40,56,88,58,20,28,33,30,40,34,42,46,43,65,53,45,56,54,58,42,56,51,90,78,51,54,61,65,47,31,44,52,12,29,39,38,38,25,53,10,43,49,42,50,47,53,66,42,42,69,34,23,48,64,38,37,17,28,39,37,40,56,52,26,37,40,31,62,43,41,86,51,29,42,13,32,27,19,16,23,12,19,36,50,26,44,48,51,17,47,26,62,63,30,47,82,55,54,27,48,43,27,37,36,23,39,38,55,49,75,32,79,72,60,36,61,68,61,50,50,51,52,41,50,57,50,56,74,70,47,57,67,70,59,46,61,54,48,36,92,58,39,65,62,53,39,50,51,45,46,51,56,52,44,70,72,46,52,36,79,63,61,59,52,52,38,49,48,53,47,41,48,71,38,29,74,56,50,58,63,62,39,72,21,52,68,46,14,60,71,42,48,55,56,42,49,74,45,57,66,71,57,42,49,53,62,56,52,69,65,48,73,81,54,62,80,129

Nearest PDB structures (foldseek):
  2jap-assembly1_D  TM=8.588E-01  e=3.100E-18  Streptomyces clavuligerus
  3ndr-assembly1_D  TM=8.428E-01  e=1.658E-15  Mesorhizobium loti
  3wds-assembly1_B  TM=8.552E-01  e=2.097E-15  Agrobacterium tumefaciens
  6d9y-assembly1_A  TM=8.371E-01  e=1.437E-13  Paraburkholderia phymatum STM815
  6xnb-assembly1_A  TM=8.195E-01  e=6.613E-13  Leifsonia xyli

InterPro domains:
  IPR002347 Short-chain dehydrogenase/reductase SDR [PF00106] (30-215)
  IPR002347 Short-chain dehydrogenase/reductase SDR [PR00080] (104-115)
  IPR002347 Short-chain dehydrogenase/reductase SDR [PR00080] (157-165)
  IPR002347 Short-chain dehydrogenase/reductase SDR [PR00080] (176-195)
  IPR002347 Short-chain dehydrogenase/reductase SDR [PR00081] (31-48)
  IPR002347 Short-chain dehydrogenase/reductase SDR [PR00081] (104-115)
  IPR002347 Short-chain dehydrogenase/reductase SDR [PR00081] (151-167)
  IPR002347 Short-chain dehydrogenase/reductase SDR [PR00081] (176-195)
  IPR002347 Short-chain dehydrogenase/reductase SDR [PR00081] (197-214)
  IPR036291 NAD(P)-binding domain superfamily [SSF51735] (30-232)

Radius of gyration: 25.08 Å; Cα contacts (8 Å, |Δi|>4): 1199; chains: 2; bounding box: 56×72×70 Å

Sequence (634 aa):
MFLYLLVSIGILYIWWIVRDGLKINNVTEKHILITGCDTGFGNHAARAFDKKGFRVLATCLTETGAAGLKEVTSQRLKTTILDVTKADSVKSLAKWVTRQVGEQGLWGLINNAGIMGTLAPLDWLTIEDVREPVEVNLLGLIHVTLVLIPFVKKARGRIINVSSVGGRVAASGGGYFLSKFGVEGFNDSLRRDMKAFGVKVSCIEPGLFRTPLSDAEKIIQQRMEIWEHLPQDLQKEYGENYIQIDASKKQKLNERIINNDLSLVVQCMEHALTSQHPRTRYCAGSDAAFLWIPLSYMPTFIQDFVILRNKVKIPAKMFLYLLVSIGILYIWWIVRDGLKINNVTEKHILITGCDTGFGNHAARAFDKKGFRVLATCLTETGAAGLKEVTSQRLKTTILDVTKADSVKSLAKWVTRQVGEQGLWGLINNAGIMGTLAPLDWLTIEDVREPVEVNLLGLIHVTLVLIPFVKKARGRIINVSSVGGRVAASGGGYFLSKFGVEGFNDSLRRDMKAFGVKVSCIEPGLFRTPLSDAEKIIQQRMEIWEHLPQDLQKEYGENYIQIDASKKQKLNERIINNDLSLVVQCMEHALTSQHPRTRYCAGSDAAFLWIPLSYMPTFIQDFVILRNKVKIPAK

Secondary structure (DSSP, 8-state):
-HHHHHHHHHHHHHHHHHHHH-B-S--TT-EEEES--SSHHHHHHHHHHHHHT-EEEEEESSHHHHHHHHHTS-TT-EEEE--TT-HHHHHHHHHHHHHHHGGG--SEEEE--------S-GGG--HHHHHHHIIIIIIIHHHHHHHHHHHHHHHT-EEEEE--GGGTS--SSSHHHHHHHHHHHHHHHHHHHH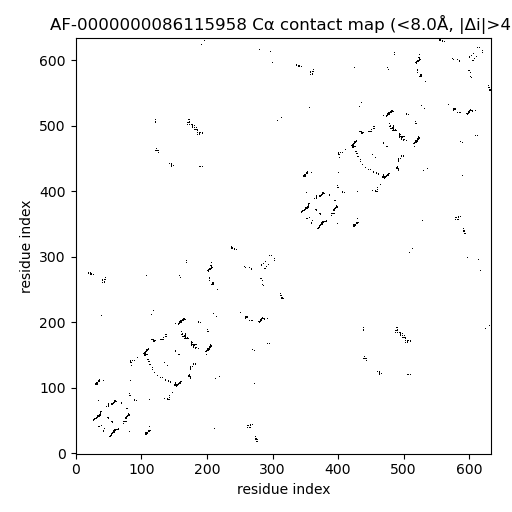GGGT-EEEEEEE--B-SGGG-HHHHHHHHHHHHHHS-HHHHHHH-TTHHHHHHHHHHHHHHHH-B--THHHHHHHHHHHHBSS--SEEEESHHIIIIIHHHHTS-HHHHHHHHHTTSPPPPP-/-HHHHHHHHHHHHHHHHHHHH-B-S--TT-EEEES--SSHHHHHHHHHHHHHT-EEEEEESSHHHHHHHHHTS-TT-EEEE--TT-HHHHHHHHHHHHHHHGGG--SEEEE--------S-GGG--HHHHHHHIIIIIIIHHHHHHHHHHHHHHHT-EEEEE--GGGTS--SSSHHHHHHHHHHHHHHHHHHHHGGGT-EEEEEEE--B-SGGG-HHHHHHHHHHHHHHS-HHHHHHH-TTHHHHHHHHHHHHHHHH-B--THHHHHHHHHHHHBSS--SEEEESHHIIIIIHHHHTS-HHHHHHHHHTTSPPPPP-